Protein AF-A0A7S2H4R1-F1 (afdb_monomer)

Nearest PDB structures (foldseek):
  7v0s-assembly1_J  TM=9.253E-01  e=7.238E-08  Homo sapiens
  7p3i-assembly2_D  TM=8.973E-01  e=6.893E-08  synthetic construct
  1mj0-assembly1_A  TM=8.583E-01  e=1.583E-07  unclassified
  6z4s-assembly1_AAA  TM=7.976E-01  e=2.846E-07  Rattus norvegicus
  7ykr-assembly1_A  TM=8.226E-01  e=1.487E-04  Drosophila melanogaster

InterPro domains:
  IPR000286 Histone deacetylase HDAC [PR01270] (439-462)
  IPR000286 Histone deacetylase HDAC [PR01270] (475-490)
  IPR002110 Ankyrin repeat [PF12796] (151-243)
  IPR002110 Ankyrin repeat [PS50088] (183-215)
  IPR002110 Ankyrin repeat [PS50088] (216-248)
  IPR002110 Ankyrin repeat [SM00248] (145-179)
  IPR002110 Ankyrin repeat [SM00248] (183-212)
  IPR002110 Ankyrin repeat [SM00248] (216-245)
  IPR023696 Ureohydrolase domain superfamily [SSF52768] (284-493)
  IPR023801 Histone deacetylase domain [PF00850] (303-493)
  IPR036770 Ankyrin repeat-containing domain superfamily [G3DSA:1.25.40.20] (110-275)
  IPR036770 Ankyrin repeat-containing domain superfamily [SSF48403] (113-259)
  IPR037138 Histone deacetylase domain superfamily [G3DSA:3.40.800.20] (280-494)

Radius of gyration: 34.44 Å; Cα contacts (8 Å, |Δi|>4): 743; chains: 1; bounding box: 102×82×97 Å

Secondary structure (DSSP, 8-state):
---------------------------------------------------------------PPPPPPPPP-------TT-TT-------TTS-------PPPGGG---SS--HHHHHHHTT-HHHHHHHHHH-GGGTT---TT---HHHHHHT---TTHHHHHHHHHHTSTT--S--B-TTS-BHHHHHHHHT-HHHHHHHHHTT--TT---TTS--HHHHHHHTT-HHHHHHHHHHT--TT---TTS--TTTTTT-S-TTSS-HHHHHHHHHHHHHH-GGGSEEEE--GGGGGS---TT-SS-THHHHHHHHHHHH-HHHHHHEEEE---PPPPHHHHHTTS-HHHHHHHHHHHHHHTT-SS-EETTHHHHHHHH---GGGSPPGGG---EE-TTHHHHHHHHHHHHHHHHHHHH-SS---S-EEE--SS--TT--SSTTSTT----SS-SS-HHHHHHHHHHHHTTTT-S-------SSS--HHHHHHH-

Structure (mmCIF, N/CA/C/O backbone):
data_AF-A0A7S2H4R1-F1
#
_entry.id   AF-A0A7S2H4R1-F1
#
loop_
_atom_site.group_PDB
_atom_site.id
_atom_site.type_symbol
_atom_site.label_atom_id
_atom_site.label_alt_id
_atom_site.label_comp_id
_atom_site.label_asym_id
_atom_site.label_entity_id
_atom_site.label_seq_id
_atom_site.pdbx_PDB_ins_code
_atom_site.Cartn_x
_atom_site.Cartn_y
_atom_site.Cartn_z
_atom_site.occupancy
_atom_site.B_iso_or_equiv
_atom_site.auth_seq_id
_atom_site.auth_comp_id
_atom_site.auth_asym_id
_atom_site.auth_atom_id
_atom_site.pdbx_PDB_model_num
ATOM 1 N N . VAL A 1 1 ? 54.675 -22.070 10.858 1.00 37.62 1 VAL A N 1
ATOM 2 C CA . VAL A 1 1 ? 54.826 -22.568 12.242 1.00 37.62 1 VAL A CA 1
ATOM 3 C C . VAL A 1 1 ? 53.456 -22.364 12.869 1.00 37.62 1 VAL A C 1
ATOM 5 O O . VAL A 1 1 ? 53.167 -21.245 13.252 1.00 37.62 1 VAL A O 1
ATOM 8 N N . GLY A 1 2 ? 52.472 -23.218 12.576 1.00 34.09 2 GLY A N 1
ATOM 9 C CA . GLY A 1 2 ? 52.343 -24.599 13.074 1.00 34.09 2 GLY A CA 1
ATOM 10 C C . GLY A 1 2 ? 51.680 -24.507 14.459 1.00 34.09 2 GLY A C 1
ATOM 11 O O . GLY A 1 2 ? 52.191 -23.753 15.276 1.00 34.09 2 GLY A O 1
ATOM 12 N N . GLU A 1 3 ? 50.558 -25.143 14.786 1.00 33.47 3 GLU A N 1
ATOM 13 C CA . GLU A 1 3 ? 49.930 -26.363 14.266 1.00 33.47 3 GLU A CA 1
ATOM 14 C C . GLU A 1 3 ? 48.431 -26.389 14.672 1.00 33.47 3 GLU A C 1
ATOM 16 O O . GLU A 1 3 ? 48.093 -25.968 15.777 1.00 33.47 3 GLU A O 1
ATOM 21 N N . ASP A 1 4 ? 47.565 -26.887 13.781 1.00 36.16 4 ASP A N 1
ATOM 22 C CA . ASP A 1 4 ? 46.309 -27.612 14.093 1.00 36.16 4 ASP A CA 1
ATOM 23 C C . ASP A 1 4 ? 46.655 -29.120 14.316 1.00 36.16 4 ASP A C 1
ATOM 25 O O . ASP A 1 4 ? 47.813 -29.487 14.104 1.00 36.16 4 ASP A O 1
ATOM 29 N N . PRO A 1 5 ? 45.707 -30.082 14.411 1.00 68.50 5 PRO A N 1
ATOM 30 C CA . PRO A 1 5 ? 44.612 -30.364 15.353 1.00 68.50 5 PRO A CA 1
ATOM 31 C C . PRO A 1 5 ? 44.773 -31.811 15.933 1.00 68.50 5 PRO A C 1
ATOM 33 O O . PRO A 1 5 ? 45.901 -32.291 16.053 1.00 68.50 5 PRO A O 1
ATOM 36 N N . PRO A 1 6 ? 43.701 -32.526 16.351 1.00 53.91 6 PRO A N 1
ATOM 37 C CA . PRO A 1 6 ? 43.041 -33.505 15.447 1.00 53.91 6 PRO A CA 1
ATOM 38 C C . PRO A 1 6 ? 41.497 -33.465 15.596 1.00 53.91 6 PRO A C 1
ATOM 40 O O . PRO A 1 6 ? 40.997 -33.116 16.660 1.00 53.91 6 PRO A O 1
ATOM 43 N N . ASP A 1 7 ? 40.627 -33.625 14.597 1.00 38.62 7 ASP A N 1
ATOM 44 C CA . ASP A 1 7 ? 40.407 -34.591 13.499 1.00 38.62 7 ASP A CA 1
ATOM 45 C C . ASP A 1 7 ? 39.873 -35.991 13.891 1.00 38.62 7 ASP A C 1
ATOM 47 O O . ASP A 1 7 ? 40.230 -36.567 14.919 1.00 38.62 7 ASP A O 1
ATOM 51 N N . SER A 1 8 ? 39.048 -36.517 12.975 1.00 36.34 8 SER A N 1
ATOM 52 C CA . SER A 1 8 ? 38.268 -37.762 12.874 1.00 36.34 8 SER A CA 1
ATOM 53 C C . SER A 1 8 ? 36.773 -37.638 13.231 1.00 36.34 8 SER A C 1
ATOM 55 O O . SER A 1 8 ? 36.414 -37.273 14.343 1.00 36.34 8 SER A O 1
ATOM 57 N N . GLY A 1 9 ? 35.811 -37.935 12.351 1.00 30.25 9 GLY A N 1
ATOM 58 C CA . GLY A 1 9 ? 35.862 -38.512 11.002 1.00 30.25 9 GLY A CA 1
ATOM 59 C C . GLY A 1 9 ? 34.737 -39.543 10.803 1.00 30.25 9 GLY A C 1
ATOM 60 O O . GLY A 1 9 ? 34.368 -40.223 11.756 1.00 30.25 9 GLY A O 1
ATOM 61 N N . ALA A 1 10 ? 34.293 -39.679 9.546 1.00 32.31 10 ALA A N 1
ATOM 62 C CA . ALA A 1 10 ? 33.322 -40.621 8.951 1.00 32.31 10 ALA A CA 1
ATOM 63 C C . ALA A 1 10 ? 31.834 -40.200 9.018 1.00 32.31 10 ALA A C 1
ATOM 65 O O . ALA A 1 10 ? 31.235 -40.132 10.085 1.00 32.31 10 ALA A O 1
ATOM 66 N N . ASP A 1 11 ? 31.221 -39.742 7.919 1.00 29.72 11 ASP A N 1
ATOM 67 C CA . ASP A 1 11 ? 30.840 -40.441 6.666 1.00 29.72 11 ASP A CA 1
ATOM 68 C C . ASP A 1 11 ? 29.778 -41.537 6.851 1.00 29.72 11 ASP A C 1
ATOM 70 O O . ASP A 1 11 ? 30.054 -42.602 7.400 1.00 29.72 11 ASP A O 1
ATOM 74 N N . SER A 1 12 ? 28.581 -41.343 6.278 1.00 32.38 12 SER A N 1
ATOM 75 C CA . SER A 1 12 ? 28.203 -41.975 4.993 1.00 32.38 12 SER A CA 1
ATOM 76 C C . SER A 1 12 ? 26.682 -41.995 4.709 1.00 32.38 12 SER A C 1
ATOM 78 O O . SER A 1 12 ? 25.876 -42.357 5.556 1.00 32.38 12 SER A O 1
ATOM 80 N N . ASN A 1 13 ? 26.360 -41.667 3.446 1.00 30.59 13 ASN A N 1
ATOM 81 C CA . ASN A 1 13 ? 25.347 -42.253 2.544 1.00 30.59 13 ASN A CA 1
ATOM 82 C C . ASN A 1 13 ? 23.838 -42.197 2.873 1.00 30.59 13 ASN A C 1
ATOM 84 O O . ASN A 1 13 ? 23.357 -42.755 3.847 1.00 30.59 13 ASN A O 1
ATOM 88 N N . MET A 1 14 ? 23.047 -41.493 2.044 1.00 30.05 14 MET A N 1
ATOM 89 C CA . MET A 1 14 ? 22.416 -41.971 0.784 1.00 30.05 14 MET A CA 1
ATOM 90 C C . MET A 1 14 ? 21.329 -43.029 1.008 1.00 30.05 14 MET A C 1
ATOM 92 O O . MET A 1 14 ? 21.664 -44.193 1.209 1.00 30.05 14 MET A O 1
ATOM 96 N N . SER A 1 15 ? 20.049 -42.649 0.865 1.00 30.59 15 SER A N 1
ATOM 97 C CA . SER A 1 15 ? 19.009 -43.450 0.175 1.00 30.59 15 SER A CA 1
ATOM 98 C C . SER A 1 15 ? 17.646 -42.726 0.104 1.00 30.59 15 SER A C 1
ATOM 100 O O . SER A 1 15 ? 16.921 -42.602 1.082 1.00 30.59 15 SER A O 1
ATOM 102 N N . SER A 1 16 ? 17.279 -42.275 -1.094 1.00 32.12 16 SER A N 1
ATOM 103 C CA . SER A 1 16 ? 15.956 -42.517 -1.716 1.00 32.12 16 SER A CA 1
ATOM 104 C C . SER A 1 16 ? 16.212 -43.570 -2.820 1.00 32.12 16 SER A C 1
ATOM 106 O O . SER A 1 16 ? 17.382 -43.679 -3.206 1.00 32.12 16 SER A O 1
ATOM 108 N N . PRO A 1 17 ? 15.245 -44.366 -3.336 1.00 43.12 17 PRO A N 1
ATOM 109 C CA . PRO A 1 17 ? 13.843 -44.015 -3.619 1.00 43.12 17 PRO A CA 1
ATOM 110 C C . PRO A 1 17 ? 12.823 -45.141 -3.307 1.00 43.12 17 PRO A C 1
ATOM 112 O O . PRO A 1 17 ? 13.211 -46.241 -2.937 1.00 43.12 17 PRO A O 1
ATOM 115 N N . HIS A 1 18 ? 11.524 -44.894 -3.514 1.00 31.56 18 HIS A N 1
ATOM 116 C CA . HIS A 1 18 ? 10.577 -45.940 -3.929 1.00 31.56 18 HIS A CA 1
ATOM 117 C C . HIS A 1 18 ? 9.396 -45.328 -4.697 1.00 31.56 18 HIS A C 1
ATOM 119 O O . HIS A 1 18 ? 8.589 -44.585 -4.143 1.00 31.56 18 HIS A O 1
ATOM 125 N N . GLU A 1 19 ? 9.347 -45.654 -5.987 1.00 32.88 19 GLU A N 1
ATOM 126 C CA . GLU A 1 19 ? 8.159 -45.674 -6.840 1.00 32.88 19 GLU A CA 1
ATOM 127 C C . GLU A 1 19 ? 7.410 -46.999 -6.618 1.00 32.88 19 GLU A C 1
ATOM 129 O O . GLU A 1 19 ? 8.050 -48.038 -6.441 1.00 32.88 19 GLU A O 1
ATOM 134 N N . GLU A 1 20 ? 6.080 -46.978 -6.719 1.00 31.86 20 GLU A N 1
ATOM 135 C CA . GLU A 1 20 ? 5.292 -48.114 -7.209 1.00 31.86 20 GLU A CA 1
ATOM 136 C C . GLU A 1 20 ? 4.196 -47.590 -8.153 1.00 31.86 20 GLU A C 1
ATOM 138 O O . GLU A 1 20 ? 3.292 -46.855 -7.755 1.00 31.86 20 GLU A O 1
ATOM 143 N N . GLU A 1 21 ? 4.308 -47.979 -9.424 1.00 31.27 21 GLU A N 1
ATOM 144 C CA . GLU A 1 21 ? 3.243 -47.964 -10.426 1.00 31.27 21 GLU A CA 1
ATOM 145 C C . GLU A 1 21 ? 2.378 -49.231 -10.302 1.00 31.27 21 GLU A C 1
ATOM 147 O O . GLU A 1 21 ? 2.891 -50.316 -10.035 1.00 31.27 21 GLU A O 1
ATOM 152 N N . SER A 1 22 ? 1.092 -49.147 -10.663 1.00 28.34 22 SER A N 1
ATOM 153 C CA . SER A 1 22 ? 0.488 -50.178 -11.525 1.00 28.34 22 SER A CA 1
ATOM 154 C C . SER A 1 22 ? -0.736 -49.670 -12.307 1.00 28.34 22 SER A C 1
ATOM 156 O O . SER A 1 22 ? -1.812 -49.383 -11.793 1.00 28.34 22 SER A O 1
ATOM 158 N N . VAL A 1 23 ? -0.475 -49.576 -13.607 1.00 32.03 23 VAL A N 1
ATOM 159 C CA . VAL A 1 23 ? -1.286 -49.591 -14.833 1.00 32.03 23 VAL A CA 1
ATOM 160 C C . VAL A 1 23 ? -2.486 -50.562 -14.833 1.00 32.03 23 VAL A C 1
ATOM 162 O O . VAL A 1 23 ? -2.354 -51.676 -14.339 1.00 32.03 23 VAL A O 1
ATOM 165 N N . LEU A 1 24 ? -3.590 -50.203 -15.524 1.00 28.98 24 LEU A N 1
ATOM 166 C CA . LEU A 1 24 ? -4.263 -51.046 -16.544 1.00 28.98 24 LEU A CA 1
ATOM 167 C C . LEU A 1 24 ? -5.286 -50.268 -17.420 1.00 28.98 24 LEU A C 1
ATOM 169 O O . LEU A 1 24 ? -6.111 -49.494 -16.947 1.00 28.98 24 LEU A O 1
ATOM 173 N N . SER A 1 25 ? -5.169 -50.519 -18.727 1.00 29.36 25 SER A N 1
ATOM 174 C CA . SER A 1 25 ? -5.843 -50.035 -19.955 1.00 29.36 25 SER A CA 1
ATOM 175 C C . SER A 1 25 ? -7.327 -50.438 -20.132 1.00 29.36 25 SER A C 1
ATOM 177 O O . SER A 1 25 ? -7.645 -51.578 -19.816 1.00 29.36 25 SER A O 1
ATOM 179 N N . GLY A 1 26 ? -8.248 -49.578 -20.626 1.00 23.92 26 GLY A N 1
ATOM 180 C CA . GLY A 1 26 ? -8.757 -49.460 -22.033 1.00 23.92 26 GLY A CA 1
ATOM 181 C C . GLY A 1 26 ? -10.003 -50.352 -22.328 1.00 23.92 26 GLY A C 1
ATOM 182 O O . GLY A 1 26 ? -10.230 -51.252 -21.526 1.00 23.92 26 GLY A O 1
ATOM 183 N N . PRO A 1 27 ? -10.783 -50.260 -23.448 1.00 41.25 27 PRO A N 1
ATOM 184 C CA . PRO A 1 27 ? -11.014 -49.202 -24.462 1.00 41.25 27 PRO A CA 1
ATOM 185 C C . PRO A 1 27 ? -12.518 -48.987 -24.905 1.00 41.25 27 PRO A C 1
ATOM 187 O O . PRO A 1 27 ? -13.404 -49.716 -24.485 1.00 41.25 27 PRO A O 1
ATOM 190 N N . ALA A 1 28 ? -12.745 -48.015 -25.818 1.00 27.73 28 ALA A N 1
ATOM 191 C CA . ALA A 1 28 ? -13.718 -47.915 -26.950 1.00 27.73 28 ALA A CA 1
ATOM 192 C C . ALA A 1 28 ? -15.260 -48.118 -26.814 1.00 27.73 28 ALA A C 1
ATOM 194 O O . ALA A 1 28 ? -15.697 -49.133 -26.297 1.00 27.73 28 ALA A O 1
ATOM 195 N N . THR A 1 29 ? -16.041 -47.199 -27.437 1.00 29.14 29 THR A N 1
ATOM 196 C CA . THR A 1 29 ? -17.143 -47.360 -28.456 1.00 29.14 29 THR A CA 1
ATOM 197 C C . THR A 1 29 ? -17.992 -46.069 -28.506 1.00 29.14 29 THR A C 1
ATOM 199 O O . THR A 1 29 ? -18.461 -45.616 -27.469 1.00 29.14 29 THR A O 1
ATOM 202 N N . SER A 1 30 ? -17.972 -45.285 -29.595 1.00 28.33 30 SER A N 1
ATOM 203 C CA . SER A 1 30 ? -19.001 -45.198 -30.661 1.00 28.33 30 SER A CA 1
ATOM 204 C C . SER A 1 30 ? -20.451 -45.026 -30.183 1.00 28.33 30 SER A C 1
ATOM 206 O O . SER A 1 30 ? -20.984 -45.947 -29.583 1.00 28.33 30 SER A O 1
ATOM 208 N N . ASP A 1 31 ? -21.093 -43.908 -30.545 1.00 27.81 31 ASP A N 1
ATOM 209 C CA . ASP A 1 31 ? -22.410 -43.949 -31.198 1.00 27.81 31 ASP A CA 1
ATOM 210 C C . ASP A 1 31 ? -22.764 -42.612 -31.874 1.00 27.81 31 ASP A C 1
ATOM 212 O O . ASP A 1 31 ? -22.761 -41.536 -31.273 1.00 27.81 31 ASP A O 1
ATOM 216 N N . GLU A 1 32 ? -23.040 -42.722 -33.174 1.00 28.84 32 GLU A N 1
ATOM 217 C CA . GLU A 1 32 ? -23.814 -41.779 -33.971 1.00 28.84 32 GLU A CA 1
ATOM 218 C C . GLU A 1 32 ? -25.307 -41.891 -33.615 1.00 28.84 32 GLU A C 1
ATOM 220 O O . GLU A 1 32 ? -25.788 -42.975 -33.293 1.00 28.84 32 GLU A O 1
ATOM 225 N N . GLY A 1 33 ? -26.081 -40.816 -33.815 1.00 26.75 33 GLY A N 1
ATOM 226 C CA . GLY A 1 33 ? -27.514 -40.969 -34.092 1.00 26.75 33 GLY A CA 1
ATOM 227 C C . GLY A 1 33 ? -28.426 -39.784 -33.763 1.00 26.75 33 GLY A C 1
ATOM 228 O O . GLY A 1 33 ? -28.674 -39.492 -32.601 1.00 26.75 33 GLY A O 1
ATOM 229 N N . GLY A 1 34 ? -29.037 -39.206 -34.809 1.00 26.30 34 GLY A N 1
ATOM 230 C CA . GLY A 1 34 ? -30.375 -38.579 -34.759 1.00 26.30 34 GLY A CA 1
ATOM 231 C C . GLY A 1 34 ? -30.398 -37.061 -34.543 1.00 26.30 34 GLY A C 1
ATOM 232 O O . GLY A 1 34 ? -30.401 -36.596 -33.415 1.00 26.30 34 GLY A O 1
ATOM 233 N N . LEU A 1 35 ? -30.305 -36.214 -35.574 1.00 26.52 35 LEU A N 1
ATOM 234 C CA . LEU A 1 35 ? -31.381 -35.791 -36.495 1.00 26.52 35 LEU A CA 1
ATOM 235 C C . LEU A 1 35 ? -32.636 -35.203 -35.811 1.00 26.52 35 LEU A C 1
ATOM 237 O O . LEU A 1 35 ? -33.367 -35.937 -35.160 1.00 26.52 35 LEU A O 1
ATOM 241 N N . LEU A 1 36 ? -32.897 -33.907 -36.058 1.00 29.83 36 LEU A N 1
ATOM 242 C CA . LEU A 1 36 ? -34.190 -33.225 -36.329 1.00 29.83 36 LEU A CA 1
ATOM 243 C C . LEU A 1 36 ? -33.921 -31.700 -36.257 1.00 29.83 36 LEU A C 1
ATOM 245 O O . LEU A 1 36 ? -33.612 -31.167 -35.202 1.00 29.83 36 LEU A O 1
ATOM 249 N N . GLY A 1 37 ? -33.778 -30.985 -37.380 1.00 25.39 37 GLY A N 1
ATOM 250 C CA . GLY A 1 37 ? -34.893 -30.339 -38.092 1.00 25.39 37 GLY A CA 1
ATOM 251 C C . GLY A 1 37 ? -35.408 -29.131 -37.289 1.00 25.39 37 GLY A C 1
ATOM 252 O O . GLY A 1 37 ? -36.006 -29.317 -36.245 1.00 25.39 37 GLY A O 1
ATOM 253 N N . LEU A 1 38 ? -35.241 -27.873 -37.710 1.00 28.81 38 LEU A N 1
ATOM 254 C CA . LEU A 1 38 ? -36.092 -27.264 -38.735 1.00 28.81 38 LEU A CA 1
ATOM 255 C C . LEU A 1 38 ? -35.578 -25.862 -39.142 1.00 28.81 38 LEU A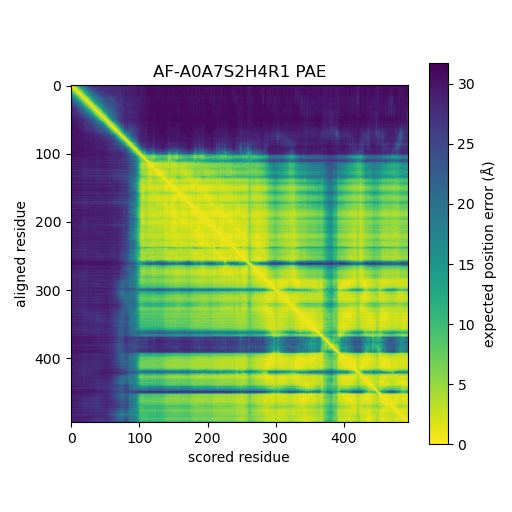 C 1
ATOM 257 O O . LEU A 1 38 ? -35.427 -24.960 -38.327 1.00 28.81 38 LEU A O 1
ATOM 261 N N . LYS A 1 39 ? -35.340 -25.742 -40.452 1.00 27.89 39 LYS A N 1
ATOM 262 C CA . LYS A 1 39 ? -35.627 -24.643 -41.395 1.00 27.89 39 LYS A CA 1
ATOM 263 C C . LYS A 1 39 ? -35.723 -23.183 -40.901 1.00 27.89 39 LYS A C 1
ATOM 265 O O . LYS A 1 39 ? -36.692 -22.776 -40.271 1.00 27.89 39 LYS A O 1
ATOM 270 N N . ARG A 1 40 ? -34.810 -22.363 -41.444 1.00 33.38 40 ARG A N 1
ATOM 271 C CA . ARG A 1 40 ? -35.032 -20.941 -41.785 1.00 33.38 40 ARG A CA 1
ATOM 272 C C . ARG A 1 40 ? -36.166 -20.794 -42.814 1.00 33.38 40 ARG A C 1
ATOM 274 O O . ARG A 1 40 ? -36.355 -21.701 -43.630 1.00 33.38 40 ARG A O 1
ATOM 281 N N . PRO A 1 41 ? -36.776 -19.602 -42.895 1.00 29.39 41 PRO A N 1
ATOM 282 C CA . PRO A 1 41 ? -36.908 -18.991 -44.214 1.00 29.39 41 PRO A CA 1
ATOM 283 C C . PRO A 1 41 ? -36.562 -17.492 -44.233 1.00 29.39 41 PRO A C 1
ATOM 285 O O . PRO A 1 41 ? -36.741 -16.757 -43.269 1.00 29.39 41 PRO A O 1
ATOM 288 N N . ALA A 1 42 ? -36.080 -17.071 -45.394 1.00 27.70 42 ALA A N 1
ATOM 289 C CA . ALA A 1 42 ? -36.171 -15.735 -45.984 1.00 27.70 42 ALA A CA 1
ATOM 290 C C . ALA A 1 42 ? -36.733 -15.958 -47.413 1.00 27.70 42 ALA A C 1
ATOM 292 O O . ALA A 1 42 ? -36.842 -17.132 -47.795 1.00 27.70 42 ALA A O 1
ATOM 293 N N . PRO A 1 43 ? -36.927 -14.954 -48.290 1.00 54.00 43 PRO A N 1
ATOM 294 C CA . PRO A 1 43 ? -37.191 -13.507 -48.153 1.00 54.00 43 PRO A CA 1
ATOM 295 C C . PRO A 1 43 ? -38.428 -13.071 -49.002 1.00 54.00 43 PRO A C 1
ATOM 297 O O . PRO A 1 43 ? -39.017 -13.917 -49.652 1.00 54.00 43 PRO A O 1
ATOM 300 N N . GLU A 1 44 ? -38.792 -11.778 -49.038 1.00 27.36 44 GLU A N 1
ATOM 301 C CA . GLU A 1 44 ? -39.567 -11.059 -50.101 1.00 27.36 44 GLU A CA 1
ATOM 302 C C . GLU A 1 44 ? -39.680 -9.573 -49.633 1.00 27.36 44 GLU A C 1
ATOM 304 O O . GLU A 1 44 ? -39.924 -9.352 -48.452 1.00 27.36 44 GLU A O 1
ATOM 309 N N . GLY A 1 45 ? -39.351 -8.474 -50.344 1.00 27.03 45 GLY A N 1
ATOM 310 C CA . GLY A 1 45 ? -39.619 -8.049 -51.735 1.00 27.03 45 GLY A CA 1
ATOM 311 C C . GLY A 1 45 ? -41.106 -7.670 -51.861 1.00 27.03 45 GLY A C 1
ATOM 312 O O . GLY A 1 45 ? -41.915 -8.560 -51.695 1.00 27.03 45 GLY A O 1
ATOM 313 N N . GLU A 1 46 ? -41.626 -6.459 -52.110 1.00 28.05 46 GLU A N 1
ATOM 314 C CA . GLU A 1 46 ? -41.214 -5.283 -52.891 1.00 28.05 46 GLU A CA 1
ATOM 315 C C . GLU A 1 46 ? -42.304 -4.160 -52.763 1.00 28.05 46 GLU A C 1
ATOM 317 O O . GLU A 1 46 ? -43.456 -4.464 -52.470 1.00 28.05 46 GLU A O 1
ATOM 322 N N . LYS A 1 47 ? -41.950 -2.913 -53.151 1.00 27.67 47 LYS A N 1
ATOM 323 C CA . LYS A 1 47 ? -42.760 -1.850 -53.836 1.00 27.67 47 LYS A CA 1
ATOM 324 C C . LYS A 1 47 ? -43.594 -0.765 -53.091 1.00 27.67 47 LYS A C 1
ATOM 326 O O . LYS A 1 47 ? -44.645 -1.009 -52.522 1.00 27.67 47 LYS A O 1
ATOM 331 N N . HIS A 1 48 ? -43.089 0.471 -53.276 1.00 27.80 48 HIS A N 1
ATOM 332 C CA . HIS A 1 48 ? -43.676 1.770 -53.713 1.00 27.80 48 HIS A CA 1
ATOM 333 C C . HIS A 1 48 ? -45.091 2.259 -53.316 1.00 27.80 48 HIS A C 1
ATOM 335 O O . HIS A 1 48 ? -46.080 1.581 -53.565 1.00 27.80 48 HIS A O 1
ATOM 341 N N . GLY A 1 49 ? -45.177 3.554 -52.937 1.00 26.61 49 GLY A N 1
ATOM 342 C CA . GLY A 1 49 ? -46.409 4.365 -53.018 1.00 26.61 49 GLY A CA 1
ATOM 343 C C . GLY A 1 49 ? -46.415 5.718 -52.269 1.00 26.61 49 GLY A C 1
ATOM 344 O O . GLY A 1 49 ? -46.866 5.772 -51.138 1.00 26.61 49 GLY A O 1
ATOM 345 N N . ASP A 1 50 ? -45.897 6.759 -52.928 1.00 26.83 50 ASP A N 1
ATOM 346 C CA . ASP A 1 50 ? -46.222 8.210 -52.974 1.00 26.83 50 ASP A CA 1
ATOM 347 C C . ASP A 1 50 ? -46.908 9.059 -51.854 1.00 26.83 50 ASP A C 1
ATOM 349 O O . ASP A 1 50 ? -47.950 8.713 -51.311 1.00 26.83 50 ASP A O 1
ATOM 353 N N . ASN A 1 51 ? -46.367 10.293 -51.737 1.00 26.69 51 ASN A N 1
ATOM 354 C CA . ASN A 1 51 ? -46.941 11.628 -51.423 1.00 26.69 51 ASN A CA 1
ATOM 355 C C . ASN A 1 51 ? -47.655 11.964 -50.091 1.00 26.69 51 ASN A C 1
ATOM 357 O O . ASN A 1 51 ? -48.779 11.541 -49.861 1.00 26.69 51 ASN A O 1
ATOM 361 N N . SER A 1 52 ? -47.099 12.940 -49.342 1.00 27.59 52 SER A N 1
ATOM 362 C CA . SER A 1 52 ? -47.618 14.334 -49.296 1.00 27.59 52 SER A CA 1
ATOM 363 C C . SER A 1 52 ? -46.872 15.243 -48.287 1.00 27.59 52 SER A C 1
ATOM 365 O O . SER A 1 52 ? -46.689 14.876 -47.130 1.00 27.59 52 SER A O 1
ATOM 367 N N . ASP A 1 53 ? -46.549 16.454 -48.753 1.00 27.28 53 ASP A N 1
ATOM 368 C CA . ASP A 1 53 ? -46.449 17.750 -48.050 1.00 27.28 53 ASP A CA 1
ATOM 369 C C . ASP A 1 53 ? -45.240 18.153 -47.159 1.00 27.28 53 ASP A C 1
ATOM 371 O O . ASP A 1 53 ? -44.973 17.656 -46.070 1.00 27.28 53 ASP A O 1
ATOM 375 N N . SER A 1 54 ? -44.542 19.182 -47.668 1.00 25.09 54 SER A N 1
ATOM 376 C CA . SER A 1 54 ? -43.574 20.108 -47.034 1.00 25.09 54 SER A CA 1
ATOM 377 C C . SER A 1 54 ? -44.283 21.177 -46.156 1.00 25.09 54 SER A C 1
ATOM 379 O O . SER A 1 54 ? -45.509 21.216 -46.215 1.00 25.09 54 SER A O 1
ATOM 381 N N . PRO A 1 55 ? -43.607 22.125 -45.439 1.00 36.38 55 PRO A N 1
ATOM 382 C CA . PRO A 1 55 ? -42.180 22.513 -45.475 1.00 36.38 55 PRO A CA 1
ATOM 383 C C . PRO A 1 55 ? -41.511 22.747 -44.089 1.00 36.38 55 PRO A C 1
ATOM 385 O O . PRO A 1 55 ? -42.172 22.945 -43.081 1.00 36.38 55 PRO A O 1
ATOM 388 N N . HIS A 1 56 ? -40.171 22.793 -44.043 1.00 26.81 56 HIS A N 1
ATOM 389 C CA . HIS A 1 56 ? -39.382 23.947 -43.552 1.00 26.81 56 HIS A CA 1
ATOM 390 C C . HIS A 1 56 ? -37.900 23.592 -43.284 1.00 26.81 56 HIS A C 1
ATOM 392 O O . HIS A 1 56 ? -37.542 22.930 -42.319 1.00 26.81 56 HIS A O 1
ATOM 398 N N . ILE A 1 57 ? -37.042 24.140 -44.154 1.00 28.38 57 ILE A N 1
ATOM 399 C CA . ILE A 1 57 ? -35.739 24.770 -43.867 1.00 28.38 57 ILE A CA 1
ATOM 400 C C . ILE A 1 57 ? -34.722 23.957 -43.040 1.00 28.38 57 ILE A C 1
ATOM 402 O O . ILE A 1 57 ? -34.669 24.094 -41.824 1.00 28.38 57 ILE A O 1
ATOM 406 N N . ARG A 1 58 ? -33.742 23.331 -43.716 1.00 27.02 58 ARG A N 1
ATOM 407 C CA . ARG A 1 58 ? -32.324 23.389 -43.291 1.00 27.02 58 ARG A CA 1
ATOM 408 C C . ARG A 1 58 ? -31.380 23.476 -44.494 1.00 27.02 58 ARG A C 1
ATOM 410 O O . ARG A 1 58 ? -31.254 22.549 -45.287 1.00 27.02 58 ARG A O 1
ATOM 417 N N . LYS A 1 59 ? -30.710 24.628 -44.603 1.00 26.66 59 LYS A N 1
ATOM 418 C CA . LYS A 1 59 ? -29.561 24.888 -45.481 1.00 26.66 59 LYS A CA 1
ATOM 419 C C . LYS A 1 59 ? -28.439 23.886 -45.185 1.00 26.66 59 LYS A C 1
ATOM 421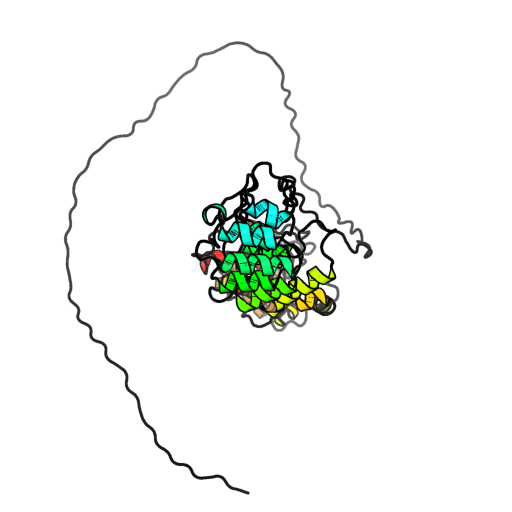 O O . LYS A 1 59 ? -28.002 23.775 -44.043 1.00 26.66 59 LYS A O 1
ATOM 426 N N . ARG A 1 60 ? -27.918 23.238 -46.230 1.00 25.47 60 ARG A N 1
ATOM 427 C CA . ARG A 1 60 ? -26.551 22.701 -46.250 1.00 25.47 60 ARG A CA 1
ATOM 428 C C . ARG A 1 60 ? -25.571 23.877 -46.252 1.00 25.47 60 ARG A C 1
ATOM 430 O O . ARG A 1 60 ? -25.625 24.709 -47.154 1.00 25.47 60 ARG A O 1
ATOM 437 N N . MET A 1 61 ? -24.655 23.904 -45.293 1.00 26.62 61 MET A N 1
ATOM 438 C CA . MET A 1 61 ? -23.353 24.545 -45.452 1.00 26.62 61 MET A CA 1
ATOM 439 C C . MET A 1 61 ? -22.295 23.486 -45.167 1.00 26.62 61 MET A C 1
ATOM 441 O O . MET A 1 61 ? -22.223 22.943 -44.069 1.00 26.62 61 MET A O 1
ATOM 445 N N . ALA A 1 62 ? -21.535 23.154 -46.207 1.00 26.70 62 ALA A N 1
ATOM 446 C CA . ALA A 1 62 ? -20.299 22.405 -46.095 1.00 26.70 62 ALA A CA 1
ATOM 447 C C . ALA A 1 62 ? -19.293 23.249 -45.302 1.00 26.70 62 ALA A C 1
ATOM 449 O O . ALA A 1 62 ? -19.089 24.418 -45.629 1.00 26.70 62 ALA A O 1
ATOM 450 N N . ILE A 1 63 ? -18.671 22.661 -44.283 1.00 25.67 63 ILE A N 1
ATOM 451 C CA . ILE A 1 63 ? -17.493 23.233 -43.632 1.00 25.67 63 ILE A CA 1
ATOM 452 C C . ILE A 1 63 ? -16.348 22.264 -43.899 1.00 25.67 63 ILE A C 1
ATOM 454 O O . ILE A 1 63 ? -16.360 21.120 -43.450 1.00 25.67 63 ILE A O 1
ATOM 458 N N . ALA A 1 64 ? -15.404 22.730 -44.713 1.00 25.06 64 ALA A N 1
ATOM 459 C CA . ALA A 1 64 ? -14.134 22.081 -44.968 1.00 25.06 64 ALA A CA 1
ATOM 460 C C . ALA A 1 64 ? -13.329 22.002 -43.662 1.00 25.06 64 ALA A C 1
ATOM 462 O O . ALA A 1 64 ? -13.185 23.004 -42.963 1.00 25.06 64 ALA A O 1
ATOM 463 N N . ILE A 1 65 ? -12.808 20.819 -43.347 1.00 27.20 65 ILE A N 1
ATOM 464 C CA . ILE A 1 65 ? -11.862 20.612 -42.248 1.00 27.20 65 ILE A CA 1
ATOM 465 C C . ILE A 1 65 ? -10.467 20.946 -42.800 1.00 27.20 65 ILE A C 1
ATOM 467 O O . ILE A 1 65 ? -10.048 20.292 -43.758 1.00 27.20 65 ILE A O 1
ATOM 471 N N . PRO A 1 66 ? -9.748 21.953 -42.273 1.00 26.14 66 PRO A N 1
ATOM 472 C CA . PRO A 1 66 ? -8.389 22.233 -42.710 1.00 26.14 66 PRO A CA 1
ATOM 473 C C . PRO A 1 66 ? -7.397 21.274 -42.038 1.00 26.14 66 PRO A C 1
ATOM 475 O O . PRO A 1 66 ? -7.509 20.966 -40.852 1.00 26.14 66 PRO A O 1
ATOM 478 N N . SER A 1 67 ? -6.414 20.816 -42.810 1.00 27.67 67 SER A N 1
ATOM 479 C CA . SER A 1 67 ? -5.270 20.019 -42.356 1.00 27.67 67 SER A CA 1
ATOM 480 C C . SER A 1 67 ? -4.448 20.778 -41.300 1.00 27.67 67 SER A C 1
ATOM 482 O O . SER A 1 67 ? -4.250 21.985 -41.462 1.00 27.67 67 SER A O 1
ATOM 484 N N . PRO A 1 68 ? -3.912 20.124 -40.252 1.00 28.88 68 PRO A N 1
ATOM 485 C CA . PRO A 1 68 ? -3.129 20.819 -39.239 1.00 28.88 68 PRO A CA 1
ATOM 486 C C . PRO A 1 68 ? -1.735 21.178 -39.775 1.00 28.88 68 PRO A C 1
ATOM 488 O O . PRO A 1 68 ? -0.956 20.314 -40.175 1.00 28.88 68 PRO A O 1
ATOM 491 N N . SER A 1 69 ? -1.423 22.472 -39.780 1.00 28.00 69 SER A N 1
ATOM 492 C CA . SER A 1 69 ? -0.075 23.018 -39.969 1.00 28.00 69 SER A CA 1
ATOM 493 C C . SER A 1 69 ? 0.724 22.985 -38.651 1.00 28.00 69 SER A C 1
ATOM 495 O O . SER A 1 69 ? 0.125 23.133 -37.585 1.00 28.00 69 SER A O 1
ATOM 497 N N . PRO A 1 70 ? 2.062 22.827 -38.694 1.00 26.66 70 PRO A N 1
ATOM 498 C CA . PRO A 1 70 ? 2.892 22.614 -37.510 1.00 26.66 70 PRO A CA 1
ATOM 499 C C . PRO A 1 70 ? 3.001 23.895 -36.676 1.00 26.66 70 PRO A C 1
ATOM 501 O O . PRO A 1 70 ? 3.464 24.926 -37.163 1.00 26.66 70 PRO A O 1
ATOM 504 N N . THR A 1 71 ? 2.590 23.845 -35.410 1.00 28.72 71 THR A N 1
ATOM 505 C CA . THR A 1 71 ? 2.747 24.966 -34.477 1.00 28.72 71 THR A CA 1
ATOM 506 C C . THR A 1 71 ? 4.106 24.901 -33.791 1.00 28.72 71 THR A C 1
ATOM 508 O O . THR A 1 71 ? 4.423 23.941 -33.093 1.00 28.72 71 THR A O 1
ATOM 511 N N . SER A 1 72 ? 4.898 25.954 -33.980 1.00 28.88 72 SER A N 1
ATOM 512 C CA . SER A 1 72 ? 6.141 26.237 -33.266 1.00 28.88 72 SER A CA 1
ATOM 513 C C . SER A 1 72 ? 5.908 26.333 -31.755 1.00 28.88 72 SER A C 1
ATOM 515 O O . SER A 1 72 ? 5.092 27.138 -31.304 1.00 28.88 72 SER A O 1
ATOM 517 N N . SER A 1 73 ? 6.659 25.557 -30.977 1.00 29.05 73 SER A N 1
ATOM 518 C CA . SER A 1 73 ? 6.658 25.594 -29.515 1.00 29.05 73 SER A CA 1
ATOM 519 C C . SER A 1 73 ? 7.223 26.920 -28.992 1.00 29.05 73 SER A C 1
ATOM 521 O O . SER A 1 73 ? 8.429 27.169 -29.068 1.00 29.05 73 SER A O 1
ATOM 523 N N . THR A 1 74 ? 6.383 27.765 -28.404 1.00 26.20 74 THR A N 1
ATOM 524 C CA . THR A 1 74 ? 6.846 28.831 -27.511 1.00 26.20 74 THR A CA 1
ATOM 525 C C . THR A 1 74 ? 7.053 28.241 -26.121 1.00 26.20 74 THR A C 1
ATOM 527 O O . THR A 1 74 ? 6.097 28.010 -25.387 1.00 26.20 74 THR A O 1
ATOM 530 N N . SER A 1 75 ? 8.312 27.981 -25.765 1.00 31.67 75 SER A N 1
ATOM 531 C CA . SER A 1 75 ? 8.718 27.681 -24.391 1.00 31.67 75 SER A CA 1
ATOM 532 C C . SER A 1 75 ? 8.505 28.928 -23.529 1.00 31.67 75 SER A C 1
ATOM 534 O O . SER A 1 75 ? 9.294 29.872 -23.576 1.00 31.67 75 SER A O 1
ATOM 536 N N . SER A 1 76 ? 7.431 28.957 -22.742 1.00 30.06 76 SER A N 1
ATOM 537 C CA . SER A 1 76 ? 7.367 29.835 -21.578 1.00 30.06 76 SER A CA 1
ATOM 538 C C . SER A 1 76 ? 8.148 29.163 -20.452 1.00 30.06 76 SER A C 1
ATOM 540 O O . SER A 1 76 ? 7.737 28.121 -19.942 1.00 30.06 76 SER A O 1
ATOM 542 N N . ARG A 1 77 ? 9.293 29.748 -20.084 1.00 28.78 77 ARG A N 1
ATOM 543 C CA . ARG A 1 77 ? 10.027 29.404 -18.861 1.00 28.78 77 ARG A CA 1
ATOM 544 C C . ARG A 1 77 ? 9.056 29.439 -17.679 1.00 28.78 77 ARG A C 1
ATOM 546 O O . ARG A 1 77 ? 8.528 30.502 -17.365 1.00 28.78 77 ARG A O 1
ATOM 553 N N . LEU A 1 78 ? 8.841 28.293 -17.040 1.00 31.08 78 LEU A N 1
ATOM 554 C CA . LEU A 1 78 ? 8.260 28.249 -15.706 1.00 31.08 78 LEU A CA 1
ATOM 555 C C . LEU A 1 78 ? 9.307 28.825 -14.747 1.00 31.08 78 LEU A C 1
ATOM 557 O O . LEU A 1 78 ? 10.400 28.278 -14.605 1.00 31.08 78 LEU A O 1
ATOM 561 N N . ASP A 1 79 ? 8.992 29.983 -14.176 1.00 29.20 79 ASP A N 1
ATOM 562 C CA . ASP A 1 79 ? 9.730 30.572 -13.065 1.00 29.20 79 ASP A CA 1
ATOM 563 C C . ASP A 1 79 ? 9.636 29.634 -11.850 1.00 29.20 79 ASP A C 1
ATOM 565 O O . ASP A 1 79 ? 8.556 29.161 -11.495 1.00 29.20 79 ASP A O 1
ATOM 569 N N . GLY A 1 80 ? 10.779 29.341 -11.230 1.00 36.25 80 GLY A N 1
ATOM 570 C CA . GLY A 1 80 ? 10.933 28.403 -10.116 1.00 36.25 80 GLY A CA 1
ATOM 571 C C . GLY A 1 80 ? 10.428 28.934 -8.772 1.00 36.25 80 GLY A C 1
ATOM 572 O O . GLY A 1 80 ? 11.016 28.613 -7.744 1.00 36.25 80 GLY A O 1
ATOM 573 N N . SER A 1 81 ? 9.372 29.751 -8.765 1.00 31.11 81 SER A N 1
ATOM 574 C CA . SER A 1 81 ? 8.817 30.388 -7.563 1.00 31.11 81 SER A CA 1
ATOM 575 C C . SER A 1 81 ? 7.499 29.772 -7.063 1.00 31.11 81 SER A C 1
ATOM 577 O O . SER A 1 81 ? 6.967 30.213 -6.048 1.00 31.11 81 SER A O 1
ATOM 579 N N . LEU A 1 82 ? 6.984 28.712 -7.699 1.00 33.47 82 LEU A N 1
ATOM 580 C CA . LEU A 1 82 ? 5.749 28.033 -7.278 1.00 33.47 82 LEU A CA 1
ATOM 581 C C . LEU A 1 82 ? 6.020 26.813 -6.386 1.00 33.47 82 LEU A C 1
ATOM 583 O O . LEU A 1 82 ? 5.800 25.666 -6.774 1.00 33.47 82 LEU A O 1
ATOM 587 N N . THR A 1 83 ? 6.448 27.052 -5.148 1.00 36.81 83 THR A N 1
ATOM 588 C CA . THR A 1 83 ? 6.256 26.079 -4.067 1.00 36.81 83 THR A CA 1
ATOM 589 C C . THR A 1 83 ? 4.777 26.090 -3.659 1.00 36.81 83 THR A C 1
ATOM 591 O O . THR A 1 83 ? 4.281 27.068 -3.109 1.00 36.81 83 THR A O 1
ATOM 594 N N . GLY A 1 84 ? 4.042 25.008 -3.951 1.00 42.41 84 GLY A N 1
ATOM 595 C CA . GLY A 1 84 ? 2.692 24.790 -3.400 1.00 42.41 84 GLY A CA 1
ATOM 596 C C . GLY A 1 84 ? 1.513 24.730 -4.379 1.00 42.41 84 GLY A C 1
ATOM 597 O O . GLY A 1 84 ? 0.384 24.984 -3.968 1.00 42.41 84 GLY A O 1
ATOM 598 N N . SER A 1 85 ? 1.712 24.363 -5.647 1.00 29.42 85 SER A N 1
ATOM 599 C CA . SER A 1 85 ? 0.572 24.092 -6.542 1.00 29.42 85 SER A CA 1
ATOM 600 C C . SER A 1 85 ? 0.069 22.656 -6.360 1.00 29.42 85 SER A C 1
ATOM 602 O O . SER A 1 85 ? 0.609 21.719 -6.942 1.00 29.42 85 SER A O 1
ATOM 604 N N . SER A 1 86 ? -0.960 22.471 -5.530 1.00 32.75 86 SER A N 1
ATOM 605 C CA . SER A 1 86 ? -1.720 21.219 -5.470 1.00 32.75 86 SER A CA 1
ATOM 606 C C . SER A 1 86 ? -2.505 21.033 -6.770 1.00 32.75 86 SER A C 1
ATOM 608 O O . SER A 1 86 ? -3.346 21.870 -7.102 1.00 32.75 86 SER A O 1
ATOM 610 N N . ILE A 1 87 ? -2.280 19.930 -7.483 1.00 31.88 87 ILE A N 1
ATOM 611 C CA . ILE A 1 87 ? -3.180 19.492 -8.554 1.00 31.88 87 ILE A CA 1
ATOM 612 C C . ILE A 1 87 ? -4.478 19.043 -7.879 1.00 31.88 87 ILE A C 1
ATOM 614 O O . ILE A 1 87 ? -4.529 17.990 -7.246 1.00 31.88 87 ILE A O 1
ATOM 618 N N . SER A 1 88 ? -5.528 19.859 -7.966 1.00 32.62 88 SER A N 1
ATOM 619 C CA . SER A 1 88 ? -6.864 19.422 -7.581 1.00 32.62 88 SER A CA 1
ATOM 620 C C . SER A 1 88 ? -7.415 18.541 -8.700 1.00 32.62 88 SER A C 1
ATOM 622 O O . SER A 1 88 ? -7.845 19.047 -9.738 1.00 32.62 88 SER A O 1
ATOM 624 N N . LEU A 1 89 ? -7.419 17.225 -8.494 1.00 35.91 89 LEU A N 1
ATOM 625 C CA . LEU A 1 89 ? -8.279 16.315 -9.251 1.00 35.91 89 LEU A CA 1
ATOM 626 C C . LEU A 1 89 ? -9.732 16.576 -8.820 1.00 35.91 89 LEU A C 1
ATOM 628 O O . LEU A 1 89 ? -10.301 15.846 -8.014 1.00 35.91 89 LEU A O 1
ATOM 632 N N . LEU A 1 90 ? -10.307 17.681 -9.294 1.00 32.94 90 LEU A N 1
ATOM 633 C CA . LEU A 1 90 ? -11.725 17.986 -9.143 1.00 32.94 90 LEU A CA 1
ATOM 634 C C . LEU A 1 90 ? -12.490 17.192 -10.205 1.00 32.94 90 LEU A C 1
ATOM 636 O O . LEU A 1 90 ? -12.796 17.699 -11.281 1.00 32.94 90 LEU A O 1
ATOM 640 N N . ASP A 1 91 ? -12.791 15.928 -9.902 1.00 33.91 91 ASP A N 1
ATOM 641 C CA . ASP A 1 91 ? -14.056 15.369 -10.369 1.00 33.91 91 ASP A CA 1
ATOM 642 C C . ASP A 1 91 ? -15.120 15.857 -9.378 1.00 33.91 91 ASP A C 1
ATOM 644 O O . ASP A 1 91 ? -15.201 15.377 -8.245 1.00 33.91 91 ASP A O 1
ATOM 648 N N . ASP A 1 92 ? -15.946 16.813 -9.808 1.00 35.28 92 ASP A N 1
ATOM 649 C CA . ASP A 1 92 ? -17.108 17.328 -9.066 1.00 35.28 92 ASP A CA 1
ATOM 650 C C . ASP A 1 92 ? -18.174 16.239 -8.776 1.00 35.28 92 ASP A C 1
ATOM 652 O O . ASP A 1 92 ? -19.243 16.517 -8.227 1.00 35.28 92 ASP A O 1
ATOM 656 N N . ARG A 1 93 ? -17.900 14.968 -9.110 1.00 36.81 93 ARG A N 1
ATOM 657 C CA . ARG A 1 93 ? -18.687 13.789 -8.714 1.00 36.81 93 ARG A CA 1
ATOM 658 C C . ARG A 1 93 ? -18.126 13.030 -7.513 1.00 36.81 93 ARG A C 1
ATOM 660 O O . ARG A 1 93 ? -18.827 12.150 -7.005 1.00 36.81 93 ARG A O 1
ATOM 667 N N . ILE A 1 94 ? -16.959 13.398 -6.977 1.00 42.28 94 ILE A N 1
ATOM 668 C CA . ILE A 1 94 ? -16.602 13.058 -5.592 1.00 42.28 94 ILE A CA 1
ATOM 669 C C . ILE A 1 94 ? -17.387 14.026 -4.710 1.00 42.28 94 ILE A C 1
ATOM 671 O O . ILE A 1 94 ? -16.907 15.082 -4.306 1.00 42.28 94 ILE A O 1
ATOM 675 N N . LYS A 1 95 ? -18.666 13.696 -4.509 1.00 34.41 95 LYS A N 1
ATOM 676 C CA . LYS A 1 95 ? -19.606 14.464 -3.691 1.00 34.41 95 LYS A CA 1
ATOM 677 C C . LYS A 1 95 ? -18.917 14.898 -2.404 1.00 34.41 95 LYS A C 1
ATOM 679 O O . LYS A 1 95 ? -18.245 14.092 -1.765 1.00 34.41 95 LYS A O 1
ATOM 684 N N . SER A 1 96 ? -19.135 16.152 -2.016 1.00 34.47 96 SER A N 1
ATOM 685 C CA . SER A 1 96 ? -18.824 16.640 -0.681 1.00 34.47 96 SER A CA 1
ATOM 686 C C . SER A 1 96 ? -19.534 15.756 0.346 1.00 34.47 96 SER A C 1
ATOM 688 O O . SER A 1 96 ? -20.689 15.958 0.721 1.00 34.47 96 SER A O 1
ATOM 690 N N . PHE A 1 97 ? -18.836 14.720 0.798 1.00 35.47 97 PHE A N 1
ATOM 691 C CA . PHE A 1 97 ? -19.211 14.015 1.998 1.00 35.47 97 PHE A CA 1
ATOM 692 C C . PHE A 1 97 ? -18.977 15.018 3.113 1.00 35.47 97 PHE A C 1
ATOM 694 O O . PHE A 1 97 ? -17.844 15.321 3.482 1.00 35.47 97 PHE A O 1
ATOM 701 N N . ARG A 1 98 ? -20.072 15.607 3.598 1.00 29.86 98 ARG A N 1
ATOM 702 C CA . ARG A 1 98 ? -20.079 16.230 4.914 1.00 29.86 98 ARG A CA 1
ATOM 703 C C . ARG A 1 98 ? -19.554 15.169 5.869 1.00 29.86 98 ARG A C 1
ATOM 705 O O . ARG A 1 98 ? -20.275 14.233 6.197 1.00 29.86 98 ARG A O 1
ATOM 712 N N . ILE A 1 99 ? -18.298 15.307 6.277 1.00 39.06 99 ILE A N 1
ATOM 713 C CA . ILE A 1 99 ? -17.785 14.622 7.453 1.00 39.06 99 ILE A CA 1
ATOM 714 C C . ILE A 1 99 ? -18.559 15.256 8.606 1.00 39.06 99 ILE A C 1
ATOM 716 O O . ILE A 1 99 ? -18.251 16.359 9.055 1.00 39.06 99 ILE A O 1
ATOM 720 N N . VAL A 1 100 ? -19.664 14.615 8.978 1.00 35.97 100 VAL A N 1
ATOM 721 C CA . VAL A 1 100 ? -20.399 14.930 10.196 1.00 35.97 100 VAL A CA 1
ATOM 722 C C . VAL A 1 100 ? -19.437 14.591 11.326 1.00 35.97 100 VAL A C 1
ATOM 724 O O . VAL A 1 100 ? -19.001 13.449 11.420 1.00 35.97 100 VAL A O 1
ATOM 727 N N . VAL A 1 101 ? -19.040 15.578 12.135 1.00 43.81 101 VAL A N 1
ATOM 728 C CA . VAL A 1 101 ? -18.394 15.291 13.421 1.00 43.81 101 VAL A CA 1
ATOM 729 C C . VAL A 1 101 ? -19.458 14.556 14.234 1.00 43.81 101 VAL A C 1
ATOM 731 O O . VAL A 1 101 ? -20.488 15.173 14.526 1.00 43.81 101 VAL A O 1
ATOM 734 N N . PRO A 1 102 ? -19.306 13.251 14.512 1.00 49.19 102 PRO A N 1
ATOM 735 C CA . PRO A 1 102 ? -20.356 12.513 15.188 1.00 49.19 102 PRO A CA 1
ATOM 736 C C . PRO A 1 102 ? -20.565 13.118 16.573 1.00 49.19 102 PRO A C 1
ATOM 738 O O . PRO A 1 102 ? -19.600 13.447 17.267 1.00 49.19 102 PRO A O 1
ATOM 741 N N . THR A 1 103 ? -21.818 13.250 16.996 1.00 63.25 103 THR A N 1
ATOM 742 C CA . THR A 1 103 ? -22.127 13.413 18.417 1.00 63.25 103 THR A CA 1
ATOM 743 C C . THR A 1 103 ? -21.476 12.263 19.172 1.00 63.25 103 THR A C 1
ATOM 745 O O . THR A 1 103 ? -21.745 11.104 18.862 1.00 63.25 103 THR A O 1
ATOM 748 N N . THR A 1 104 ? -20.602 12.560 20.132 1.00 72.94 104 THR A N 1
ATOM 749 C CA . THR A 1 104 ? -19.986 11.501 20.935 1.00 72.94 104 THR A CA 1
ATOM 750 C C . THR A 1 104 ? -21.040 10.900 21.871 1.00 72.94 104 THR A C 1
ATOM 752 O O . THR A 1 104 ? -21.898 11.647 22.358 1.00 72.94 104 THR A O 1
ATOM 755 N N . PRO A 1 105 ? -20.986 9.589 22.172 1.00 78.31 105 PRO A N 1
ATOM 756 C CA . PRO A 1 105 ? -21.968 8.916 23.023 1.00 78.31 105 PRO A CA 1
ATOM 757 C C . PRO A 1 105 ? -22.247 9.679 24.322 1.00 78.31 105 PRO A C 1
ATOM 759 O O . PRO A 1 105 ? -23.400 9.940 24.672 1.00 78.31 105 PRO A O 1
ATOM 762 N N . TYR A 1 106 ? -21.175 10.156 24.960 1.00 71.69 106 TYR A N 1
ATOM 763 C CA . TYR A 1 106 ? -21.214 10.914 26.205 1.00 71.69 106 TYR A CA 1
ATOM 764 C C . TYR A 1 106 ? -21.899 12.298 26.092 1.00 71.69 106 TYR A C 1
ATOM 766 O O . TYR A 1 106 ? -22.561 12.731 27.032 1.00 71.69 106 TYR A O 1
ATOM 774 N N . THR A 1 107 ? -21.783 12.998 24.957 1.00 75.38 107 THR A N 1
ATOM 775 C CA . THR A 1 107 ? -22.341 14.361 24.791 1.00 75.38 107 THR A CA 1
ATOM 776 C C . THR A 1 107 ? -23.725 14.392 24.143 1.00 75.38 107 THR A C 1
ATOM 778 O O . THR A 1 107 ? -24.360 15.450 24.082 1.00 75.38 107 THR A O 1
ATOM 781 N N . SER A 1 108 ? -24.207 13.248 23.653 1.00 73.94 108 SER A N 1
ATOM 782 C CA . SER A 1 108 ? -25.495 13.157 22.970 1.00 73.94 108 SER A CA 1
ATOM 783 C C . SER A 1 108 ? -26.663 13.480 23.913 1.00 73.94 108 SER A C 1
ATOM 785 O O . SER A 1 108 ? -26.807 12.926 25.009 1.00 73.94 108 SER A O 1
ATOM 787 N N . LYS A 1 109 ? -27.527 14.406 23.485 1.00 73.50 109 LYS A N 1
ATOM 788 C CA . LYS A 1 109 ? -28.791 14.682 24.173 1.00 73.50 109 LYS A CA 1
ATOM 789 C C . LYS A 1 109 ? -29.805 13.654 23.708 1.00 73.50 109 LYS A C 1
ATOM 791 O O . LYS A 1 109 ? -30.107 13.622 22.523 1.00 73.50 109 LYS A O 1
ATOM 796 N N . THR A 1 110 ? -30.352 12.880 24.636 1.00 72.75 110 THR A N 1
ATOM 797 C CA . THR A 1 110 ? -31.429 11.939 24.333 1.00 72.75 110 THR A CA 1
ATOM 798 C C . THR A 1 110 ? -32.617 12.135 25.259 1.00 72.75 110 THR A C 1
ATOM 800 O O . THR A 1 110 ? -32.462 12.488 26.428 1.00 72.75 110 THR A O 1
ATOM 803 N N . SER A 1 111 ? -33.810 11.887 24.729 1.00 71.25 111 SER A N 1
ATOM 804 C CA . SER A 1 111 ? -35.049 11.845 25.512 1.00 71.25 111 SER A CA 1
ATOM 805 C C . SER A 1 111 ? -35.322 10.477 26.154 1.00 71.25 111 SER A C 1
ATOM 807 O O . SER A 1 111 ? -36.261 10.355 26.937 1.00 71.25 111 SER A O 1
ATOM 809 N N . LYS A 1 112 ? -34.517 9.454 25.829 1.00 72.50 112 LYS A N 1
ATOM 810 C CA . LYS A 1 112 ? -34.730 8.047 26.214 1.00 72.50 112 LYS A CA 1
ATOM 811 C C . LYS A 1 112 ? -33.531 7.414 26.933 1.00 72.50 112 LYS A C 1
ATOM 813 O O . LYS A 1 112 ? -33.353 6.202 26.860 1.00 72.50 112 LYS A O 1
ATOM 818 N N . ALA A 1 113 ? -32.697 8.211 27.600 1.00 77.75 113 ALA A N 1
ATOM 819 C CA . ALA A 1 113 ? -31.594 7.670 28.392 1.00 77.75 113 ALA A CA 1
ATOM 820 C C . ALA A 1 113 ? -32.158 6.861 29.562 1.00 77.75 113 ALA A C 1
ATOM 822 O O . ALA A 1 113 ? -33.041 7.333 30.275 1.00 77.75 113 ALA A O 1
ATOM 823 N N . THR A 1 114 ? -31.616 5.665 29.760 1.00 84.25 114 THR A N 1
ATOM 824 C CA . THR A 1 114 ? -31.793 4.906 31.002 1.00 84.25 114 THR A CA 1
ATOM 825 C C . THR A 1 114 ? -31.151 5.641 32.179 1.00 84.25 114 THR A C 1
ATOM 827 O O . THR A 1 114 ? -30.262 6.479 31.985 1.00 84.25 114 THR A O 1
ATOM 830 N N . ASP A 1 115 ? -31.546 5.291 33.404 1.00 82.50 115 ASP A N 1
ATOM 831 C CA . ASP A 1 115 ? -30.955 5.857 34.624 1.00 82.50 115 ASP A CA 1
ATOM 832 C C . ASP A 1 115 ? -29.440 5.614 34.671 1.00 82.50 115 ASP A C 1
ATOM 834 O O . ASP A 1 115 ? -28.671 6.513 35.019 1.00 82.50 115 ASP A O 1
ATOM 838 N N . LEU A 1 116 ? -28.995 4.436 34.216 1.00 85.00 116 LEU A N 1
ATOM 839 C CA . LEU A 1 116 ? -27.578 4.116 34.073 1.00 85.00 116 LEU A CA 1
ATOM 840 C C . LEU A 1 116 ? -26.877 5.042 33.068 1.00 85.00 116 LEU A C 1
ATOM 842 O O . LEU A 1 116 ? -25.839 5.622 33.377 1.00 85.00 116 LEU A O 1
ATOM 846 N N . GLN A 1 117 ? -27.423 5.216 31.863 1.00 84.75 117 GLN A N 1
ATOM 847 C CA . GLN A 1 117 ? -26.810 6.096 30.861 1.00 84.75 117 GLN A CA 1
ATOM 848 C C . GLN A 1 117 ? -26.788 7.555 31.320 1.00 84.75 117 GLN A C 1
ATOM 850 O O . GLN A 1 117 ? -25.815 8.255 31.041 1.00 84.75 117 GLN A O 1
ATOM 855 N N . LEU A 1 118 ? -27.822 8.011 32.035 1.00 84.06 118 LEU A N 1
ATOM 856 C CA . LEU A 1 118 ? -27.843 9.345 32.620 1.00 84.06 118 LEU A CA 1
ATOM 857 C C . LEU A 1 118 ? -26.735 9.495 33.667 1.00 84.06 118 LEU A C 1
ATOM 859 O O . LEU A 1 118 ? -25.966 10.445 33.567 1.00 84.06 118 LEU A O 1
ATOM 863 N N . ALA A 1 119 ? -26.588 8.533 34.586 1.00 84.81 119 ALA A N 1
ATOM 864 C CA . ALA A 1 119 ? -25.527 8.537 35.595 1.00 84.81 119 ALA A CA 1
ATOM 865 C C . ALA A 1 119 ? -24.120 8.571 34.971 1.00 84.81 119 ALA A C 1
ATOM 867 O O . ALA A 1 119 ? -23.263 9.347 35.399 1.00 84.81 119 ALA A O 1
ATOM 868 N N . LEU A 1 120 ? -23.895 7.795 33.903 1.00 83.94 120 LEU A N 1
ATOM 869 C CA . LEU A 1 120 ? -22.642 7.811 33.139 1.00 83.94 120 LEU A CA 1
ATOM 870 C C . LEU A 1 120 ? -22.393 9.176 32.474 1.00 83.94 120 LEU A C 1
ATOM 872 O O . LEU A 1 120 ? -21.266 9.668 32.471 1.00 83.94 120 LEU A O 1
ATOM 876 N N . ARG A 1 121 ? -23.441 9.815 31.936 1.00 80.12 121 ARG A N 1
ATOM 877 C CA . ARG A 1 121 ? -23.362 11.133 31.277 1.00 80.12 121 ARG A CA 1
ATOM 878 C C . ARG A 1 121 ? -23.206 12.293 32.256 1.00 80.12 121 ARG A C 1
ATOM 880 O O . ARG A 1 121 ? -22.630 13.320 31.908 1.00 80.12 121 ARG A O 1
ATOM 887 N N . THR A 1 122 ? -23.685 12.149 33.483 1.00 83.12 122 THR A N 1
ATOM 888 C CA . THR A 1 122 ? -23.477 13.134 34.551 1.00 83.12 122 THR A CA 1
ATOM 889 C C . THR A 1 122 ? -22.227 12.860 35.375 1.00 83.12 122 THR A C 1
ATOM 891 O O . THR A 1 122 ? -21.973 13.607 36.315 1.00 83.12 122 THR A O 1
ATOM 894 N N . PHE A 1 123 ? -21.447 11.828 35.026 1.00 82.44 123 PHE A N 1
ATOM 895 C CA . PHE A 1 123 ? -20.233 11.431 35.740 1.00 82.44 123 PHE A CA 1
ATOM 896 C C . PHE A 1 123 ? -20.467 11.051 37.215 1.00 82.44 123 PHE A C 1
ATOM 898 O O . PHE A 1 123 ? -19.566 11.175 38.045 1.00 82.44 123 PHE A O 1
ATOM 905 N N . ASP A 1 124 ? -21.671 10.586 37.558 1.00 86.38 124 ASP A N 1
ATOM 906 C CA . ASP A 1 124 ? -22.017 10.189 38.924 1.00 86.38 124 ASP A CA 1
ATOM 907 C C . ASP A 1 124 ? -21.672 8.709 39.138 1.00 86.38 124 ASP A C 1
ATOM 909 O O . ASP A 1 124 ? -22.446 7.810 38.803 1.00 86.38 124 ASP A O 1
ATOM 913 N N . MET A 1 125 ? -20.480 8.463 39.689 1.00 84.81 125 MET A N 1
ATOM 914 C CA . MET A 1 125 ? -19.965 7.115 39.952 1.00 84.81 125 MET A CA 1
ATOM 915 C C . MET A 1 125 ? -20.854 6.302 40.888 1.00 84.81 125 MET A C 1
ATOM 917 O O . MET A 1 125 ? -21.018 5.100 40.686 1.00 84.81 125 MET A O 1
ATOM 921 N N . GLU A 1 126 ? -21.417 6.929 41.920 1.00 87.38 126 GLU A N 1
ATOM 922 C CA . GLU A 1 126 ? -22.240 6.204 42.880 1.00 87.38 126 GLU A CA 1
ATOM 923 C C . GLU A 1 126 ? -23.597 5.846 42.280 1.00 87.38 126 GLU A C 1
ATOM 925 O O . GLU A 1 126 ? -24.090 4.736 42.483 1.00 87.38 126 GLU A O 1
ATOM 930 N N . ALA A 1 127 ? -24.208 6.768 41.530 1.00 88.50 127 ALA A N 1
ATOM 931 C CA . ALA A 1 127 ? -25.439 6.478 40.810 1.00 88.50 127 ALA A CA 1
ATOM 932 C C . ALA A 1 127 ? -25.214 5.410 39.735 1.00 88.50 127 ALA A C 1
ATOM 934 O O . ALA A 1 127 ? -26.044 4.513 39.612 1.00 88.50 127 ALA A O 1
ATOM 935 N N . ALA A 1 128 ? -24.084 5.452 39.022 1.00 87.31 128 ALA A N 1
ATOM 936 C CA . ALA A 1 128 ? -23.730 4.439 38.035 1.00 87.31 128 ALA A CA 1
ATOM 937 C C . ALA A 1 128 ? -23.548 3.061 38.688 1.00 87.31 128 ALA A C 1
ATOM 939 O O . ALA A 1 128 ? -24.136 2.092 38.216 1.00 87.31 128 ALA A O 1
ATOM 940 N N . ALA A 1 129 ? -22.816 2.972 39.804 1.00 86.88 129 ALA A N 1
ATOM 941 C CA . ALA A 1 129 ? -22.638 1.719 40.541 1.00 86.88 129 ALA A CA 1
ATOM 942 C C . ALA A 1 129 ? -23.966 1.146 41.042 1.00 86.88 129 ALA A C 1
ATOM 944 O O . ALA A 1 129 ? -24.276 -0.012 40.771 1.00 86.88 129 ALA A O 1
ATOM 945 N N . ARG A 1 130 ? -24.802 1.978 41.677 1.00 88.31 130 ARG A N 1
ATOM 946 C CA . ARG A 1 130 ? -26.138 1.556 42.117 1.00 88.31 130 ARG A CA 1
ATOM 947 C C . ARG A 1 130 ? -26.997 1.085 40.946 1.00 88.31 130 ARG A C 1
ATOM 949 O O . ARG A 1 130 ? -27.669 0.066 41.069 1.00 88.31 130 ARG A O 1
ATOM 956 N N . ALA A 1 131 ? -26.994 1.805 39.825 1.00 87.25 131 ALA A N 1
ATOM 957 C CA . ALA A 1 131 ? -27.789 1.448 38.654 1.00 87.25 131 ALA A CA 1
ATOM 958 C C . ALA A 1 131 ? -27.329 0.120 38.030 1.00 87.25 131 ALA A C 1
ATOM 960 O O . ALA A 1 131 ? -28.176 -0.701 37.697 1.00 87.25 131 ALA A O 1
ATOM 961 N N . ILE A 1 132 ? -26.016 -0.129 37.951 1.00 86.69 132 ILE A N 1
ATOM 962 C CA . ILE A 1 132 ? -25.446 -1.396 37.459 1.00 86.69 132 ILE A CA 1
ATOM 963 C C . ILE A 1 132 ? -25.870 -2.576 38.339 1.00 86.69 132 ILE A C 1
ATOM 965 O O . ILE A 1 132 ? -26.247 -3.615 37.810 1.00 86.69 132 ILE A O 1
ATOM 969 N N . GLU A 1 133 ? -25.853 -2.414 39.665 1.00 85.19 133 GLU A N 1
ATOM 970 C CA . GLU A 1 133 ? -26.241 -3.476 40.606 1.00 85.19 133 GLU A CA 1
ATOM 971 C C . GLU A 1 133 ? -27.750 -3.760 40.618 1.00 85.19 133 GLU A C 1
ATOM 973 O O . GLU A 1 133 ? -28.171 -4.884 40.883 1.00 85.19 133 GLU A O 1
ATOM 978 N N . THR A 1 134 ? -28.577 -2.740 40.378 1.00 85.88 134 THR A N 1
ATOM 979 C CA . THR A 1 134 ? -30.039 -2.838 40.540 1.00 85.88 134 THR A CA 1
ATOM 980 C C . THR A 1 134 ? -30.800 -3.065 39.236 1.00 85.88 134 THR A C 1
ATOM 982 O O . THR A 1 134 ? -31.924 -3.562 39.287 1.00 85.88 134 THR A O 1
ATOM 985 N N . HIS A 1 135 ? -30.207 -2.732 38.087 1.00 84.50 135 HIS A N 1
ATOM 986 C CA . HIS A 1 135 ? -30.856 -2.758 36.773 1.00 84.50 135 HIS A CA 1
ATOM 987 C C . HIS A 1 135 ? -29.984 -3.470 35.726 1.00 84.50 135 HIS A C 1
ATOM 989 O O . HIS A 1 135 ? -29.579 -2.885 34.717 1.00 84.50 135 HIS A O 1
ATOM 995 N N . GLU A 1 136 ? -29.682 -4.752 35.957 1.00 85.62 136 GLU A N 1
ATOM 996 C CA . GLU A 1 136 ? -28.900 -5.590 35.031 1.00 85.62 136 GLU A CA 1
ATOM 997 C C . GLU A 1 136 ? -29.497 -5.614 33.606 1.00 85.62 136 GLU A C 1
ATOM 999 O O . GLU A 1 136 ? -28.769 -5.656 32.612 1.00 85.62 136 GLU A O 1
ATOM 1004 N N . ASP A 1 137 ? -30.823 -5.504 33.487 1.00 87.00 137 ASP A N 1
ATOM 1005 C CA . ASP A 1 137 ? -31.553 -5.438 32.219 1.00 87.00 137 ASP A CA 1
ATOM 1006 C C . ASP A 1 137 ? -31.206 -4.200 31.371 1.00 87.00 137 ASP A C 1
ATOM 1008 O O . ASP A 1 137 ? -31.408 -4.209 30.154 1.00 87.00 137 ASP A O 1
ATOM 1012 N N . GLN A 1 138 ? -30.635 -3.155 31.980 1.00 89.88 138 GLN A N 1
ATOM 1013 C CA . GLN A 1 138 ? -30.294 -1.899 31.311 1.00 89.88 138 GLN A CA 1
ATOM 1014 C C . GLN A 1 138 ? -28.863 -1.845 30.761 1.00 89.88 138 GLN A C 1
ATOM 1016 O O . GLN A 1 138 ? -28.566 -0.960 29.956 1.00 89.88 138 GLN A O 1
ATOM 1021 N N . LEU A 1 139 ? -27.981 -2.785 31.127 1.00 90.88 139 LEU A N 1
ATOM 1022 C CA . LEU A 1 139 ? -26.542 -2.756 30.790 1.00 90.88 139 LEU A CA 1
ATOM 1023 C C . LEU A 1 139 ? -26.249 -2.680 29.285 1.00 90.88 139 LEU A C 1
ATOM 1025 O O . LEU A 1 139 ? -25.213 -2.162 28.867 1.00 90.88 139 LEU A O 1
ATOM 1029 N N . ASN A 1 140 ? -27.181 -3.177 28.478 1.00 93.88 140 ASN A N 1
ATOM 1030 C CA . ASN A 1 140 ? -27.052 -3.322 27.033 1.00 93.88 140 ASN A CA 1
ATOM 1031 C C . ASN A 1 140 ? -28.077 -2.489 26.248 1.00 93.88 140 ASN A C 1
ATOM 1033 O O . ASN A 1 140 ? -28.108 -2.560 25.020 1.00 93.88 140 ASN A O 1
ATOM 1037 N N . LEU A 1 141 ? -28.936 -1.718 26.925 1.00 92.06 141 LEU A N 1
ATOM 1038 C CA . LEU A 1 141 ? -29.974 -0.945 26.248 1.00 92.06 141 LEU A CA 1
ATOM 1039 C C . LEU A 1 141 ? -29.365 0.221 25.476 1.00 92.06 141 LEU A C 1
ATOM 1041 O O . LEU A 1 141 ? -28.532 0.971 25.981 1.00 92.06 141 LEU A O 1
ATOM 1045 N N . GLN A 1 142 ? -29.809 0.376 24.237 1.00 91.25 142 GLN A N 1
ATOM 1046 C CA . GLN A 1 142 ? -29.370 1.448 23.361 1.00 91.25 142 GLN A CA 1
ATOM 1047 C C . GLN A 1 142 ? -30.343 2.625 23.433 1.00 91.25 142 GLN A C 1
ATOM 1049 O O . GLN A 1 142 ? -31.559 2.430 23.485 1.00 91.25 142 GLN A O 1
ATOM 1054 N N . ASP A 1 143 ? -29.809 3.846 23.422 1.00 88.38 143 ASP A N 1
ATOM 1055 C CA . ASP A 1 143 ? -30.631 5.044 23.243 1.00 88.38 143 ASP A CA 1
ATOM 1056 C C . ASP A 1 143 ? -31.059 5.232 21.770 1.00 88.38 143 ASP A C 1
ATOM 1058 O O . ASP A 1 143 ? -30.838 4.375 20.913 1.00 88.38 143 ASP A O 1
ATOM 1062 N N . GLU A 1 144 ? -31.684 6.366 21.447 1.00 86.12 144 GLU A N 1
ATOM 1063 C CA . GLU A 1 144 ? -32.166 6.655 20.086 1.00 86.12 144 GLU A CA 1
ATOM 1064 C C . GLU A 1 144 ? -31.063 6.812 19.025 1.00 86.12 144 GLU A C 1
ATOM 1066 O O . GLU A 1 144 ? -31.357 6.752 17.831 1.00 86.12 144 GLU A O 1
ATOM 1071 N N . HIS A 1 145 ? -29.808 6.980 19.445 1.00 83.00 145 HIS A N 1
ATOM 1072 C CA . HIS A 1 145 ? -28.633 7.017 18.575 1.00 83.00 145 HIS A CA 1
ATOM 1073 C C . HIS A 1 145 ? -27.918 5.658 18.499 1.00 83.00 145 HIS A C 1
ATOM 1075 O O . HIS A 1 145 ? -26.930 5.506 17.781 1.00 83.00 145 HIS A O 1
ATOM 1081 N N . GLY A 1 146 ? -28.412 4.649 19.220 1.00 89.81 146 GLY A N 1
ATOM 1082 C CA . GLY A 1 146 ? -27.767 3.348 19.311 1.00 89.81 146 GLY A CA 1
ATOM 1083 C C . GLY A 1 146 ? -26.697 3.270 20.408 1.00 89.81 146 GLY A C 1
ATOM 1084 O O . GLY A 1 146 ? -25.987 2.271 20.488 1.00 89.81 146 GLY A O 1
ATOM 1085 N N . PHE A 1 147 ? -26.534 4.280 21.265 1.00 91.06 147 PHE A N 1
ATOM 1086 C CA . PHE A 1 147 ? -25.463 4.256 22.259 1.00 91.06 147 PHE A CA 1
ATOM 1087 C C . PHE A 1 147 ? -25.823 3.365 23.444 1.00 91.06 147 PHE A C 1
ATOM 1089 O O . PHE A 1 147 ? -26.808 3.614 24.132 1.00 91.06 147 PHE A O 1
ATOM 1096 N N . ALA A 1 148 ? -24.999 2.356 23.719 1.00 93.06 148 ALA A N 1
ATOM 1097 C CA . ALA A 1 148 ? -25.099 1.521 24.917 1.00 93.06 148 ALA A CA 1
ATOM 1098 C C . ALA A 1 148 ? -24.315 2.129 26.104 1.00 93.06 148 ALA A C 1
ATOM 1100 O O . ALA A 1 148 ? -23.383 2.913 25.880 1.00 93.06 148 ALA A O 1
ATOM 1101 N N . PRO A 1 149 ? -24.617 1.760 27.367 1.00 93.75 149 PRO A N 1
ATOM 1102 C CA . PRO A 1 149 ? -23.868 2.199 28.550 1.00 93.75 149 PRO A CA 1
ATOM 1103 C C . PRO A 1 149 ? -22.345 2.082 28.409 1.00 93.75 149 PRO A C 1
ATOM 1105 O O . PRO A 1 149 ? -21.628 3.051 28.657 1.00 93.75 149 PRO A O 1
ATOM 1108 N N . LEU A 1 150 ? -21.845 0.948 27.907 1.00 95.69 150 LEU A N 1
ATOM 1109 C CA . LEU A 1 150 ? -20.407 0.740 27.714 1.00 95.69 150 LEU A CA 1
ATOM 1110 C C . LEU A 1 150 ? -19.793 1.711 26.693 1.00 95.69 150 LEU A C 1
ATOM 1112 O O . LEU A 1 150 ? -18.640 2.104 26.839 1.00 95.69 150 LEU A O 1
ATOM 1116 N N . MET A 1 151 ? -20.538 2.133 25.665 1.00 94.88 151 MET A N 1
ATOM 1117 C CA . MET A 1 151 ? -20.074 3.157 24.714 1.00 94.88 151 MET A CA 1
ATOM 1118 C C . MET A 1 151 ? -20.010 4.535 25.363 1.00 94.88 151 MET A C 1
ATOM 1120 O O . MET A 1 151 ? -19.046 5.259 25.138 1.00 94.88 151 MET A O 1
ATOM 1124 N N . ASN A 1 152 ? -21.009 4.886 26.182 1.00 91.88 152 ASN A N 1
ATOM 1125 C CA . ASN A 1 152 ? -21.000 6.143 26.930 1.00 91.88 152 ASN A CA 1
ATOM 1126 C C . ASN A 1 152 ? -19.769 6.216 27.836 1.00 91.88 152 ASN A C 1
ATOM 1128 O O . ASN A 1 152 ? -19.058 7.210 27.770 1.00 91.88 152 ASN A O 1
ATOM 1132 N N . ALA A 1 153 ? -19.486 5.155 28.602 1.00 93.31 153 ALA A N 1
ATOM 1133 C CA . ALA A 1 153 ? -18.313 5.073 29.472 1.00 93.31 153 ALA A CA 1
ATOM 1134 C C . ALA A 1 153 ? -16.988 5.146 28.687 1.00 93.31 153 ALA A C 1
ATOM 1136 O O . ALA A 1 153 ? -16.104 5.923 29.036 1.00 93.31 153 ALA A O 1
ATOM 1137 N N . ALA A 1 154 ? -16.871 4.395 27.587 1.00 94.81 154 ALA A N 1
ATOM 1138 C CA . ALA A 1 154 ? -15.679 4.383 26.733 1.00 94.81 154 ALA A CA 1
ATOM 1139 C C . ALA A 1 154 ? -15.423 5.714 25.998 1.00 94.81 154 ALA A C 1
ATOM 1141 O O . ALA A 1 154 ? -14.290 5.998 25.613 1.00 94.81 154 ALA A O 1
ATOM 1142 N N . ALA A 1 155 ? -16.465 6.522 25.784 1.00 91.44 155 ALA A N 1
ATOM 1143 C CA . ALA A 1 155 ? -16.382 7.824 25.127 1.00 91.44 155 ALA A CA 1
ATOM 1144 C C . ALA A 1 155 ? -16.096 8.989 26.094 1.00 91.44 155 ALA A C 1
ATOM 1146 O O . ALA A 1 155 ? -16.072 10.142 25.655 1.00 91.44 155 ALA A O 1
ATOM 1147 N N . ILE A 1 156 ? -15.907 8.722 27.391 1.00 87.19 156 ILE A N 1
ATOM 1148 C CA . ILE A 1 156 ? -15.546 9.747 28.376 1.00 87.19 156 ILE A CA 1
ATOM 1149 C C . ILE A 1 156 ? -14.090 10.180 28.131 1.00 87.19 156 ILE A C 1
ATOM 1151 O O . ILE A 1 156 ? -13.204 9.327 28.145 1.00 87.19 156 ILE A O 1
ATOM 1155 N N . PRO A 1 157 ? -13.811 11.485 27.926 1.00 82.00 157 PRO A N 1
ATOM 1156 C CA . PRO A 1 157 ? -12.448 11.969 27.688 1.00 82.00 157 PRO A CA 1
ATOM 1157 C C . PRO A 1 157 ? -11.510 11.882 28.897 1.00 82.00 157 PRO A C 1
ATOM 1159 O O . PRO A 1 157 ? -10.305 12.012 28.729 1.00 82.00 157 PRO A O 1
ATOM 1162 N N . ASP A 1 158 ? -12.052 11.743 30.107 1.00 87.62 158 ASP A N 1
ATOM 1163 C CA . ASP A 1 158 ? -11.259 11.660 31.331 1.00 87.62 158 ASP A CA 1
ATOM 1164 C C . ASP A 1 158 ? -10.570 10.290 31.458 1.00 87.62 158 ASP A C 1
ATOM 1166 O O . ASP A 1 158 ? -11.226 9.243 31.494 1.00 87.62 158 ASP A O 1
ATOM 1170 N N . ASP A 1 159 ? -9.240 10.316 31.570 1.00 84.75 159 ASP A N 1
ATOM 1171 C CA . ASP A 1 159 ? -8.371 9.134 31.617 1.00 84.75 159 ASP A CA 1
ATOM 1172 C C . ASP A 1 159 ? -8.478 8.318 32.916 1.00 84.75 159 ASP A C 1
ATOM 1174 O O . ASP A 1 159 ? -7.864 7.258 33.030 1.00 84.75 159 ASP A O 1
ATOM 1178 N N . THR A 1 160 ? -9.248 8.777 33.904 1.00 89.44 160 THR A N 1
ATOM 1179 C CA . THR A 1 160 ? -9.469 8.064 35.170 1.00 89.44 160 THR A CA 1
ATOM 1180 C C . THR A 1 160 ? -10.899 7.554 35.288 1.00 89.44 160 THR A C 1
ATOM 1182 O O . THR A 1 160 ? -11.127 6.376 35.574 1.00 89.44 160 THR A O 1
ATOM 1185 N N . LEU A 1 161 ? -11.870 8.416 35.005 1.00 88.69 161 LEU A N 1
ATOM 1186 C CA . LEU A 1 161 ? -13.286 8.158 35.182 1.00 88.69 161 LEU A CA 1
ATOM 1187 C C . LEU A 1 161 ? -13.834 7.208 34.117 1.00 88.69 161 LEU A C 1
ATOM 1189 O O . LEU A 1 161 ? -14.529 6.252 34.458 1.00 88.69 161 LEU A O 1
ATOM 1193 N N . GLY A 1 162 ? -13.510 7.445 32.840 1.00 90.31 162 GLY A N 1
ATOM 1194 C CA . GLY A 1 162 ? -13.931 6.572 31.741 1.00 90.31 162 GLY A CA 1
ATOM 1195 C C . GLY A 1 162 ? -13.493 5.125 31.978 1.00 90.31 162 GLY A C 1
ATOM 1196 O O . GLY A 1 162 ? -14.346 4.236 32.048 1.00 90.31 162 GLY A O 1
ATOM 1197 N N . PRO A 1 163 ? -12.192 4.880 32.224 1.00 94.25 163 PRO A N 1
ATOM 1198 C CA . PRO A 1 163 ? -11.695 3.558 32.587 1.00 94.25 163 PRO A CA 1
ATOM 1199 C C . PRO A 1 163 ? -12.336 2.968 33.851 1.00 94.25 163 PRO A C 1
ATOM 1201 O O . PRO A 1 163 ? -12.643 1.777 33.871 1.00 94.25 163 PRO A O 1
ATOM 1204 N N . ALA A 1 164 ? -12.576 3.759 34.902 1.00 93.62 164 ALA A N 1
ATOM 1205 C CA . ALA A 1 164 ? -13.241 3.262 36.108 1.00 93.62 164 ALA A CA 1
ATOM 1206 C C . ALA A 1 164 ? -14.661 2.744 35.814 1.00 93.62 164 ALA A C 1
ATOM 1208 O O . ALA A 1 164 ? -15.038 1.671 36.287 1.00 93.62 164 ALA A O 1
ATOM 1209 N N . LEU A 1 165 ? -15.423 3.461 34.985 1.00 91.88 165 LEU A N 1
ATOM 1210 C CA . LEU A 1 165 ? -16.771 3.067 34.572 1.00 91.88 165 LEU A CA 1
ATOM 1211 C C . LEU A 1 165 ? -16.768 1.877 33.611 1.00 91.88 165 LEU A C 1
ATOM 1213 O O . LEU A 1 165 ? -17.594 0.978 33.757 1.00 91.88 165 LEU A O 1
ATOM 1217 N N . VAL A 1 166 ? -15.820 1.827 32.670 1.00 95.75 166 VAL A N 1
ATOM 1218 C CA . VAL A 1 166 ? -15.613 0.647 31.817 1.00 95.75 166 VAL A CA 1
ATOM 1219 C C . VAL A 1 166 ? -15.330 -0.575 32.688 1.00 95.75 166 VAL A C 1
ATOM 1221 O O . VAL A 1 166 ? -15.994 -1.593 32.535 1.00 95.75 166 VAL A O 1
ATOM 1224 N N . ARG A 1 167 ? -14.412 -0.471 33.656 1.00 95.62 167 ARG A N 1
ATOM 1225 C CA . ARG A 1 167 ? -14.083 -1.565 34.580 1.00 95.62 167 ARG A CA 1
ATOM 1226 C C . ARG A 1 167 ? -15.305 -2.056 35.348 1.00 95.62 167 ARG A C 1
ATOM 1228 O O . ARG A 1 167 ? -15.514 -3.260 35.439 1.00 95.62 167 ARG A O 1
ATOM 1235 N N . LEU A 1 168 ? -16.098 -1.129 35.879 1.00 92.62 168 LEU A N 1
ATOM 1236 C CA . LEU A 1 168 ? -17.304 -1.439 36.641 1.00 92.62 168 LEU A CA 1
ATOM 1237 C C . LEU A 1 168 ? -18.343 -2.183 35.789 1.00 92.62 168 LEU A C 1
ATOM 1239 O O . LEU A 1 168 ? -18.892 -3.186 36.228 1.00 92.62 168 LEU A O 1
ATOM 1243 N N . LEU A 1 169 ? -18.563 -1.743 34.546 1.00 94.06 169 LEU A N 1
ATOM 1244 C CA . LEU A 1 169 ? -19.459 -2.428 33.611 1.00 94.06 169 LEU A CA 1
ATOM 1245 C C . LEU A 1 169 ? -18.932 -3.820 33.230 1.00 94.06 169 LEU A C 1
ATOM 1247 O O . LEU A 1 169 ? -19.701 -4.777 33.202 1.00 94.06 169 LEU A O 1
ATOM 1251 N N . LEU A 1 170 ? -17.628 -3.960 32.972 1.00 95.88 170 LEU A N 1
ATOM 1252 C CA . LEU A 1 170 ? -17.009 -5.233 32.574 1.00 95.88 170 LEU A CA 1
ATOM 1253 C C . LEU A 1 170 ? -16.958 -6.282 33.695 1.00 95.88 170 LEU A C 1
ATOM 1255 O O . LEU A 1 170 ? -16.821 -7.467 33.406 1.00 95.88 170 LEU A O 1
ATOM 1259 N N . GLN A 1 171 ? -17.085 -5.878 34.962 1.00 93.69 171 GLN A N 1
ATOM 1260 C CA . GLN A 1 171 ? -17.235 -6.817 36.079 1.00 93.69 171 GLN A CA 1
ATOM 1261 C C . GLN A 1 171 ? -18.572 -7.569 36.041 1.00 93.69 171 GLN A C 1
ATOM 1263 O O . GLN A 1 171 ? -18.678 -8.633 36.651 1.00 93.69 171 GLN A O 1
ATOM 1268 N N . HIS A 1 172 ? -19.575 -7.049 35.323 1.00 92.19 172 HIS A N 1
ATOM 1269 C CA . HIS A 1 172 ? -20.866 -7.707 35.169 1.00 92.19 172 HIS A CA 1
ATOM 1270 C C . HIS A 1 172 ? -20.859 -8.652 33.953 1.00 92.19 172 HIS A C 1
ATOM 1272 O O . HIS A 1 172 ? -20.710 -8.179 32.824 1.00 92.19 172 HIS A O 1
ATOM 1278 N N . PRO A 1 173 ? -21.088 -9.970 34.122 1.00 89.06 173 PRO A N 1
ATOM 1279 C CA . PRO A 1 173 ? -21.021 -10.939 33.019 1.00 89.06 173 PRO A CA 1
ATOM 1280 C C . PRO A 1 173 ? -22.024 -10.695 31.883 1.00 89.06 173 PRO A C 1
ATOM 1282 O O . PRO A 1 173 ? -21.825 -11.171 30.769 1.00 89.06 173 PRO A O 1
ATOM 1285 N N . ALA A 1 174 ? -23.113 -9.976 32.164 1.00 92.38 174 ALA A N 1
ATOM 1286 C CA . ALA A 1 174 ? -24.142 -9.639 31.185 1.00 92.38 174 ALA A CA 1
ATOM 1287 C C . ALA A 1 174 ? -23.736 -8.504 30.229 1.00 92.38 174 ALA A C 1
ATOM 1289 O O . ALA A 1 174 ? -24.412 -8.298 29.220 1.00 92.38 174 ALA A O 1
ATOM 1290 N N . THR A 1 175 ? -22.659 -7.767 30.510 1.00 95.38 175 THR A N 1
ATOM 1291 C CA . THR A 1 175 ? -22.210 -6.651 29.670 1.00 95.38 175 THR A CA 1
ATOM 1292 C C . THR A 1 175 ? -21.695 -7.155 28.323 1.00 95.38 175 THR A C 1
ATOM 1294 O O . THR A 1 175 ? -20.716 -7.895 28.245 1.00 95.38 175 THR A O 1
ATOM 1297 N N . SER A 1 176 ? -22.334 -6.727 27.234 1.00 96.06 176 SER A N 1
ATOM 1298 C CA . SER A 1 176 ? -21.936 -7.112 25.882 1.00 96.06 176 SER A CA 1
ATOM 1299 C C . SER A 1 176 ? -20.857 -6.188 25.313 1.00 96.06 176 SER A C 1
ATOM 1301 O O . SER A 1 176 ? -20.972 -4.963 25.349 1.00 96.06 176 SER A O 1
ATOM 1303 N N . LEU A 1 177 ? -19.830 -6.787 24.706 1.00 97.06 177 LEU A N 1
ATOM 1304 C CA . LEU A 1 177 ? -18.731 -6.082 24.031 1.00 97.06 177 LEU A CA 1
ATOM 1305 C C . LEU A 1 177 ? -18.997 -5.811 22.544 1.00 97.06 177 LEU A C 1
ATOM 1307 O O . LEU A 1 177 ? -18.226 -5.106 21.893 1.00 97.06 177 LEU A O 1
ATOM 1311 N N . THR A 1 178 ? -20.053 -6.407 21.989 1.00 96.69 178 THR A N 1
ATOM 1312 C CA . THR A 1 178 ? -20.303 -6.452 20.540 1.00 96.69 178 THR A CA 1
ATOM 1313 C C . THR A 1 178 ? -21.423 -5.521 20.092 1.00 96.69 178 THR A C 1
ATOM 1315 O O . THR A 1 178 ? -21.715 -5.461 18.901 1.00 96.69 178 THR A O 1
ATOM 1318 N N . ILE A 1 179 ? -22.073 -4.814 21.020 1.00 96.56 179 ILE A N 1
ATOM 1319 C CA . ILE A 1 179 ? -23.102 -3.832 20.670 1.00 96.56 179 ILE A CA 1
ATOM 1320 C C . ILE A 1 179 ? -22.448 -2.705 19.874 1.00 96.56 179 ILE A C 1
ATOM 1322 O O . ILE A 1 179 ? -21.350 -2.245 20.204 1.00 96.56 179 ILE A O 1
ATOM 1326 N N . SER A 1 180 ? -23.138 -2.261 18.829 1.00 95.44 180 SER A N 1
ATOM 1327 C CA . SER A 1 180 ? -22.711 -1.180 17.949 1.00 95.44 180 SER A CA 1
ATOM 1328 C C . SER A 1 180 ? -23.808 -0.131 17.808 1.00 95.44 180 SER A C 1
ATOM 1330 O O . SER A 1 180 ? -24.984 -0.489 17.758 1.00 95.44 180 SER A O 1
ATOM 1332 N N . ASP A 1 181 ? -23.434 1.142 17.727 1.00 93.69 181 ASP A N 1
ATOM 1333 C CA . ASP A 1 181 ? -24.379 2.240 17.516 1.00 93.69 181 ASP A CA 1
ATOM 1334 C C . ASP A 1 181 ? -24.991 2.245 16.102 1.00 93.69 181 ASP A C 1
ATOM 1336 O O . ASP A 1 181 ? -24.772 1.327 15.305 1.00 93.69 181 ASP A O 1
ATOM 1340 N N . SER A 1 182 ? -25.777 3.278 15.775 1.00 91.94 182 SER A N 1
ATOM 1341 C CA . SER A 1 182 ? -26.439 3.380 14.468 1.00 91.94 182 SER A CA 1
ATOM 1342 C C . SER A 1 182 ? -25.483 3.454 13.267 1.00 91.94 182 SER A C 1
ATOM 1344 O O . SER A 1 182 ? -25.919 3.206 12.147 1.00 91.94 182 SER A O 1
ATOM 1346 N N . GLU A 1 183 ? -24.204 3.782 13.481 1.00 91.06 183 GLU A N 1
ATOM 1347 C CA . GLU A 1 183 ? -23.159 3.803 12.444 1.00 91.06 183 GLU A CA 1
ATOM 1348 C C . GLU A 1 183 ? -22.272 2.541 12.484 1.00 91.06 183 GLU A C 1
ATOM 1350 O O . GLU A 1 183 ? -21.336 2.383 11.692 1.00 91.06 183 GLU A O 1
ATOM 1355 N N . GLY A 1 184 ? -22.571 1.605 13.386 1.00 94.56 184 GLY A N 1
ATOM 1356 C CA . GLY A 1 184 ? -21.820 0.371 13.565 1.00 94.56 184 GLY A CA 1
ATOM 1357 C C . GLY A 1 184 ? -20.569 0.519 14.437 1.00 94.56 184 GLY A C 1
ATOM 1358 O O . GLY A 1 184 ? -19.755 -0.403 14.456 1.00 94.56 184 GLY A O 1
ATOM 1359 N N . PHE A 1 185 ? -20.381 1.622 15.169 1.00 95.81 185 PHE A N 1
ATOM 1360 C CA . PHE A 1 185 ? -19.234 1.764 16.070 1.00 95.81 185 PHE A CA 1
ATOM 1361 C C . PHE A 1 185 ? -19.491 1.090 17.421 1.00 95.81 185 PHE A C 1
ATOM 1363 O O . PHE A 1 185 ? -20.524 1.287 18.059 1.00 95.81 185 PHE A O 1
ATOM 1370 N N . THR A 1 186 ? -18.521 0.297 17.875 1.00 97.25 186 THR A N 1
ATOM 1371 C CA . THR A 1 186 ? -18.543 -0.386 19.182 1.00 97.25 186 THR A CA 1
ATOM 1372 C C . THR A 1 186 ? -17.886 0.460 20.275 1.00 97.25 186 THR A C 1
ATOM 1374 O O . THR A 1 186 ? -17.230 1.466 19.997 1.00 97.25 186 THR A O 1
ATOM 1377 N N . SER A 1 187 ? -17.968 0.029 21.536 1.00 97.56 187 SER A N 1
ATOM 1378 C CA . SER A 1 187 ? -17.262 0.690 22.646 1.00 97.56 187 SER A CA 1
ATOM 1379 C C . SER A 1 187 ? -15.752 0.817 22.416 1.00 97.56 187 SER A C 1
ATOM 1381 O O . SER A 1 187 ? -15.168 1.838 22.773 1.00 97.56 187 SER A O 1
ATOM 1383 N N . LEU A 1 188 ? -15.120 -0.162 21.756 1.00 98.31 188 LEU A N 1
ATOM 1384 C CA . LEU A 1 188 ? -13.690 -0.100 21.437 1.00 98.31 188 LEU A CA 1
ATOM 1385 C C . LEU A 1 188 ? -13.369 0.990 20.400 1.00 98.31 188 LEU A C 1
ATOM 1387 O O . LEU A 1 188 ? -12.345 1.659 20.521 1.00 98.31 188 LEU A O 1
ATOM 1391 N N . HIS A 1 189 ? -14.254 1.230 19.427 1.00 97.19 189 HIS A N 1
ATOM 1392 C CA . HIS A 1 189 ? -14.102 2.338 18.476 1.00 97.19 189 HIS A CA 1
ATOM 1393 C C . HIS A 1 189 ? -14.118 3.694 19.183 1.00 97.19 189 HIS A C 1
ATOM 1395 O O . HIS A 1 189 ? -13.320 4.574 18.856 1.00 97.19 189 HIS A O 1
ATOM 1401 N N . TRP A 1 190 ? -15.010 3.854 20.163 1.00 95.50 190 TRP A N 1
ATOM 1402 C CA . TRP A 1 190 ? -15.131 5.082 20.942 1.00 95.50 190 TRP A CA 1
ATOM 1403 C C . TRP A 1 190 ? -13.947 5.285 21.895 1.00 95.50 190 TRP A C 1
ATOM 1405 O O . TRP A 1 190 ? -13.370 6.372 21.895 1.00 95.50 190 TRP A O 1
ATOM 1415 N N . ALA A 1 191 ? -13.497 4.240 22.600 1.00 96.56 191 ALA A N 1
ATOM 1416 C CA . ALA A 1 191 ? -12.276 4.295 23.412 1.00 96.56 191 ALA A CA 1
ATOM 1417 C C . ALA A 1 191 ? -11.048 4.689 22.570 1.00 96.56 191 ALA A C 1
ATOM 1419 O O . ALA A 1 191 ? -10.256 5.546 22.967 1.00 96.56 191 ALA A O 1
ATOM 1420 N N . ALA A 1 192 ? -10.928 4.113 21.369 1.00 96.31 192 ALA A N 1
ATOM 1421 C CA . ALA A 1 192 ? -9.870 4.420 20.412 1.00 96.31 192 ALA A CA 1
ATOM 1422 C C . ALA A 1 192 ? -9.939 5.864 19.889 1.00 96.31 192 ALA A C 1
ATOM 1424 O O . ALA A 1 192 ? -8.914 6.541 19.825 1.00 96.31 192 ALA A O 1
ATOM 1425 N N . ALA A 1 193 ? -11.135 6.367 19.569 1.00 93.06 193 ALA A N 1
ATOM 1426 C CA . ALA A 1 193 ? -11.337 7.756 19.154 1.00 93.06 193 ALA A CA 1
ATOM 1427 C C . ALA A 1 193 ? -10.974 8.755 20.267 1.00 93.06 193 ALA A C 1
ATOM 1429 O O . ALA A 1 193 ? -10.410 9.820 19.993 1.00 93.06 193 ALA A O 1
ATOM 1430 N N . MET A 1 194 ? -11.255 8.402 21.524 1.00 90.94 194 MET A N 1
ATOM 1431 C CA . MET A 1 194 ? -10.903 9.236 22.671 1.00 90.94 194 MET A CA 1
ATOM 1432 C C . MET A 1 194 ? -9.433 9.147 23.070 1.00 90.94 194 MET A C 1
ATOM 1434 O O . MET A 1 194 ? -8.923 10.070 23.695 1.00 90.94 194 MET A O 1
ATOM 1438 N N . GLY A 1 195 ? -8.734 8.092 22.653 1.00 92.75 195 GLY A N 1
ATOM 1439 C CA . GLY A 1 195 ? -7.360 7.840 23.073 1.00 92.75 195 GLY A CA 1
ATOM 1440 C C . GLY A 1 195 ? -7.263 7.286 24.495 1.00 92.75 195 GLY A C 1
ATOM 1441 O O . GLY A 1 195 ? -6.226 7.432 25.127 1.00 92.75 195 GLY A O 1
ATOM 1442 N N . SER A 1 196 ? -8.325 6.657 25.010 1.00 94.50 196 SER A N 1
ATOM 1443 C CA . SER A 1 196 ? -8.346 6.116 26.372 1.00 94.50 196 SER A CA 1
ATOM 1444 C C . SER A 1 196 ? -7.619 4.767 26.425 1.00 94.50 196 SER A C 1
ATOM 1446 O O . SER A 1 196 ? -8.219 3.710 26.228 1.00 94.50 196 SER A O 1
ATOM 1448 N N . HIS A 1 197 ? -6.308 4.793 26.679 1.00 94.25 197 HIS A N 1
ATOM 1449 C CA . HIS A 1 197 ? -5.436 3.606 26.673 1.00 94.25 197 HIS A CA 1
ATOM 1450 C C . HIS A 1 197 ? -5.910 2.494 27.602 1.00 94.25 197 HIS A C 1
ATOM 1452 O O . HIS A 1 197 ? -5.907 1.324 27.225 1.00 94.25 197 HIS A O 1
ATOM 1458 N N . GLU A 1 198 ? -6.323 2.859 28.814 1.00 96.50 198 GLU A N 1
ATOM 1459 C CA . GLU A 1 198 ? -6.758 1.885 29.810 1.00 96.50 198 GLU A CA 1
ATOM 1460 C C . GLU A 1 198 ? -8.092 1.249 29.403 1.00 96.50 198 GLU A C 1
ATOM 1462 O O . GLU A 1 198 ? -8.234 0.031 29.482 1.00 96.50 198 GLU A O 1
ATOM 1467 N N . SER A 1 199 ? -9.039 2.034 28.872 1.00 97.56 199 SER A N 1
ATOM 1468 C CA . SER A 1 199 ? -10.301 1.497 28.344 1.00 97.56 199 SER A CA 1
ATOM 1469 C C . SER A 1 199 ? -10.066 0.565 27.157 1.00 97.56 199 SER A C 1
ATOM 1471 O O . SER A 1 199 ? -10.669 -0.501 27.098 1.00 97.56 199 SER A O 1
ATOM 1473 N N . ILE A 1 200 ? -9.163 0.927 26.236 1.00 98.31 200 ILE A N 1
ATOM 1474 C CA . ILE A 1 200 ? -8.763 0.059 25.117 1.00 98.31 200 ILE A CA 1
ATOM 1475 C C . ILE A 1 200 ? -8.214 -1.263 25.650 1.00 98.31 200 ILE A C 1
ATOM 1477 O O . ILE A 1 200 ? -8.677 -2.318 25.228 1.00 98.31 200 ILE A O 1
ATOM 1481 N N . ARG A 1 201 ? -7.263 -1.211 26.593 1.00 97.62 201 ARG A N 1
ATOM 1482 C CA . ARG A 1 201 ? -6.656 -2.413 27.174 1.00 97.62 201 ARG A CA 1
ATOM 1483 C C . ARG A 1 201 ? -7.716 -3.316 27.803 1.00 97.62 201 ARG A C 1
ATOM 1485 O O . ARG A 1 201 ? -7.797 -4.478 27.426 1.00 97.62 201 ARG A O 1
ATOM 1492 N N . MET A 1 202 ? -8.556 -2.776 28.686 1.00 97.94 202 MET A N 1
ATOM 1493 C CA . MET A 1 202 ? -9.592 -3.558 29.370 1.00 97.94 202 MET A CA 1
ATOM 1494 C C . MET A 1 202 ? -10.599 -4.176 28.395 1.00 97.94 202 MET A C 1
ATOM 1496 O O . MET A 1 202 ? -10.975 -5.332 28.561 1.00 97.94 202 MET A O 1
ATOM 1500 N N . LEU A 1 203 ? -11.024 -3.439 27.363 1.00 98.31 203 LEU A N 1
ATOM 1501 C CA . LEU A 1 203 ? -11.941 -3.962 26.348 1.00 98.31 203 LEU A CA 1
ATOM 1502 C C . LEU A 1 203 ? -11.295 -5.090 25.529 1.00 98.31 203 LEU A C 1
ATOM 1504 O O . LEU A 1 203 ? -11.934 -6.116 25.303 1.00 98.31 203 LEU A O 1
ATOM 1508 N N . CYS A 1 204 ? -10.037 -4.928 25.109 1.00 97.69 204 CYS A N 1
ATOM 1509 C CA . CYS A 1 204 ? -9.301 -5.970 24.390 1.00 97.69 204 CYS A CA 1
ATOM 1510 C C . CYS A 1 204 ? -9.085 -7.219 25.261 1.00 97.69 204 CYS A C 1
ATOM 1512 O O . CYS A 1 204 ? -9.335 -8.331 24.802 1.00 97.69 204 CYS A O 1
ATOM 1514 N N . GLU A 1 205 ? -8.677 -7.050 26.521 1.00 96.81 205 GLU A N 1
ATOM 1515 C CA . GLU A 1 205 ? -8.475 -8.149 27.479 1.00 96.81 205 GLU A CA 1
ATOM 1516 C C . GLU A 1 205 ? -9.780 -8.878 27.822 1.00 96.81 205 GLU A C 1
ATOM 1518 O O . GLU A 1 205 ? -9.771 -10.089 28.035 1.00 96.81 205 GLU A O 1
ATOM 1523 N N . ALA A 1 206 ? -10.914 -8.171 27.813 1.00 97.19 206 ALA A N 1
ATOM 1524 C CA . ALA A 1 206 ? -12.239 -8.764 27.970 1.00 97.19 206 ALA A CA 1
ATOM 1525 C C . ALA A 1 206 ? -12.728 -9.518 26.715 1.00 97.19 206 ALA A C 1
ATOM 1527 O O . ALA A 1 206 ? -13.776 -10.161 26.760 1.00 97.19 206 ALA A O 1
ATOM 1528 N N . GLY A 1 207 ? -11.989 -9.468 25.600 1.00 96.81 207 GLY A N 1
ATOM 1529 C CA . GLY A 1 207 ? -12.324 -10.177 24.364 1.00 96.81 207 GLY A CA 1
ATOM 1530 C C . GLY A 1 207 ? -13.198 -9.383 23.392 1.00 96.81 207 GLY A C 1
ATOM 1531 O O . GLY A 1 207 ? -13.929 -9.979 22.599 1.00 96.81 207 GLY A O 1
ATOM 1532 N N . ALA A 1 208 ? -13.153 -8.046 23.428 1.00 97.50 208 ALA A N 1
ATOM 1533 C CA . ALA A 1 208 ? -13.830 -7.235 22.420 1.00 97.50 208 ALA A CA 1
ATOM 1534 C C . ALA A 1 208 ? -13.267 -7.542 21.015 1.00 97.50 208 ALA A C 1
ATOM 1536 O O . ALA A 1 208 ? -12.054 -7.710 20.866 1.00 97.50 208 ALA A O 1
ATOM 1537 N N . PRO A 1 209 ? -14.107 -7.589 19.964 1.00 97.25 209 PRO A N 1
ATOM 1538 C CA . PRO A 1 209 ? -13.647 -7.887 18.611 1.00 97.25 209 PRO A CA 1
ATOM 1539 C C . PRO A 1 209 ? -12.839 -6.706 18.050 1.00 97.25 209 PRO A C 1
ATOM 1541 O O . PRO A 1 209 ? -13.398 -5.746 17.519 1.00 97.25 209 PRO A O 1
ATOM 1544 N N . VAL A 1 210 ? -11.512 -6.775 18.194 1.00 97.62 210 VAL A N 1
ATOM 1545 C CA . VAL A 1 210 ? -10.580 -5.663 17.927 1.00 97.62 210 VAL A CA 1
ATOM 1546 C C . VAL A 1 210 ? -10.657 -5.152 16.487 1.00 97.62 210 VAL A C 1
ATOM 1548 O O . VAL A 1 210 ? -10.676 -3.944 16.243 1.00 97.62 210 VAL A O 1
ATOM 1551 N N . ASP A 1 211 ? -10.761 -6.087 15.551 1.00 98.00 211 ASP A N 1
ATOM 1552 C CA . ASP A 1 211 ? -10.760 -5.844 14.110 1.00 98.00 211 ASP A CA 1
ATOM 1553 C C . ASP A 1 211 ? -12.178 -5.725 13.518 1.00 98.00 211 ASP A C 1
ATOM 1555 O O . ASP A 1 211 ? -12.357 -5.763 12.300 1.00 98.00 211 ASP A O 1
ATOM 1559 N N . PHE A 1 212 ? -13.207 -5.570 14.363 1.00 98.06 212 PHE A N 1
ATOM 1560 C CA . PHE A 1 212 ? -14.576 -5.353 13.895 1.00 98.06 212 PHE A CA 1
ATOM 1561 C C . PHE A 1 212 ? -14.662 -4.088 13.038 1.00 98.06 212 PHE A C 1
ATOM 1563 O O . PHE A 1 212 ? -14.176 -3.030 13.436 1.00 98.06 212 PHE A O 1
ATOM 1570 N N . GLN A 1 213 ? -15.311 -4.194 11.879 1.00 97.56 213 GLN A N 1
ATOM 1571 C CA . GLN A 1 213 ? -15.500 -3.084 10.955 1.00 97.56 213 GLN A CA 1
ATOM 1572 C C . GLN A 1 213 ? -16.901 -2.483 11.110 1.00 97.56 213 GLN A C 1
ATOM 1574 O O . GLN A 1 213 ? -17.903 -3.166 10.897 1.00 97.56 213 GLN A O 1
ATOM 1579 N N . ALA A 1 214 ? -16.963 -1.190 11.429 1.00 95.88 214 ALA A N 1
ATOM 1580 C CA . ALA A 1 214 ? -18.201 -0.414 11.463 1.00 95.88 214 ALA A CA 1
ATOM 1581 C C . ALA A 1 214 ? -18.859 -0.307 10.072 1.00 95.88 214 ALA A C 1
ATOM 1583 O O . ALA A 1 214 ? -18.331 -0.786 9.062 1.00 95.88 214 ALA A O 1
ATOM 1584 N N . GLN A 1 215 ? -20.000 0.382 9.957 1.00 95.19 215 GLN A N 1
ATOM 1585 C CA . GLN A 1 215 ? -20.717 0.477 8.682 1.00 95.19 215 GLN A CA 1
ATOM 1586 C C . GLN A 1 215 ? -19.893 1.165 7.580 1.00 95.19 215 GLN A C 1
ATOM 1588 O O . GLN A 1 215 ? -20.085 0.861 6.403 1.00 95.19 215 GLN A O 1
ATOM 1593 N N . CYS A 1 216 ? -18.951 2.046 7.918 1.00 92.19 216 CYS A N 1
ATOM 1594 C CA . CYS A 1 216 ? -18.001 2.657 6.976 1.00 92.19 216 CYS A CA 1
ATOM 1595 C C . CYS A 1 216 ? -16.764 1.782 6.672 1.00 92.19 216 CYS A C 1
ATOM 1597 O O . CYS A 1 216 ? -15.916 2.160 5.866 1.00 92.19 216 CYS A O 1
ATOM 1599 N N . GLY A 1 217 ? -16.654 0.600 7.281 1.00 96.25 217 GLY A N 1
ATOM 1600 C CA . GLY A 1 217 ? -15.492 -0.283 7.175 1.00 96.25 217 GLY A CA 1
ATOM 1601 C C . GLY A 1 217 ? -14.341 0.076 8.121 1.00 96.25 217 GLY A C 1
ATOM 1602 O O . GLY A 1 217 ? -13.314 -0.593 8.102 1.00 96.25 217 GLY A O 1
ATOM 1603 N N . GLU A 1 218 ? -14.467 1.129 8.928 1.00 96.62 218 GLU A N 1
ATOM 1604 C CA . GLU A 1 218 ? -13.429 1.500 9.892 1.00 96.62 218 GLU A CA 1
ATOM 1605 C C . GLU A 1 218 ? -13.386 0.523 11.066 1.00 96.62 218 GLU A C 1
ATOM 1607 O O . GLU A 1 218 ? -14.429 0.149 11.592 1.00 96.62 218 GLU A O 1
ATOM 1612 N N . THR A 1 219 ? -12.173 0.166 11.485 1.00 98.19 219 THR A N 1
ATOM 1613 C CA . THR A 1 219 ? -11.889 -0.525 12.753 1.00 98.19 219 THR A CA 1
ATOM 1614 C C . THR A 1 219 ? -11.575 0.482 13.861 1.00 98.19 219 THR A C 1
ATOM 1616 O O . THR A 1 219 ? -11.378 1.677 13.606 1.00 98.19 219 THR A O 1
ATOM 1619 N N . ALA A 1 220 ? -11.425 0.018 15.103 1.00 97.88 220 ALA A N 1
ATOM 1620 C CA . ALA A 1 220 ? -10.979 0.873 16.203 1.00 97.88 220 ALA A CA 1
ATOM 1621 C C . ALA A 1 220 ? -9.626 1.554 15.906 1.00 97.88 220 ALA A C 1
ATOM 1623 O O . ALA A 1 220 ? -9.448 2.740 16.190 1.00 97.88 220 ALA A O 1
ATOM 1624 N N . LEU A 1 221 ? -8.703 0.851 15.240 1.00 98.06 221 LEU A N 1
ATOM 1625 C CA . LEU A 1 221 ? -7.407 1.401 14.838 1.00 98.06 221 LEU A CA 1
ATOM 1626 C C . LEU A 1 221 ? -7.539 2.536 13.805 1.00 98.06 221 LEU A C 1
ATOM 1628 O O . LEU A 1 221 ? -6.817 3.529 13.903 1.00 98.06 221 LEU A O 1
ATOM 1632 N N . HIS A 1 222 ? -8.504 2.459 12.878 1.00 96.88 222 HIS A N 1
ATOM 1633 C CA . HIS A 1 222 ? -8.819 3.579 11.979 1.00 96.88 222 HIS A CA 1
ATOM 1634 C C . HIS A 1 222 ? -9.294 4.809 12.757 1.00 96.88 222 HIS A C 1
ATOM 1636 O O . HIS A 1 222 ? -8.885 5.928 12.449 1.00 96.88 222 HIS A O 1
ATOM 1642 N N . ARG A 1 223 ? -10.134 4.620 13.784 1.00 94.25 223 ARG A N 1
ATOM 1643 C CA . ARG A 1 223 ? -10.636 5.727 14.612 1.00 94.25 223 ARG A CA 1
ATOM 1644 C C . ARG A 1 223 ? -9.517 6.392 15.403 1.00 94.25 223 ARG A C 1
ATOM 1646 O O . ARG A 1 223 ? -9.405 7.615 15.347 1.00 94.25 223 ARG A O 1
ATOM 1653 N N . ALA A 1 224 ? -8.656 5.614 16.062 1.00 95.19 224 ALA A N 1
ATOM 1654 C CA . ALA A 1 224 ? -7.481 6.157 16.748 1.00 95.19 224 ALA A CA 1
ATOM 1655 C C . ALA A 1 224 ? -6.581 6.952 15.787 1.00 95.19 224 ALA A C 1
ATOM 1657 O O . ALA A 1 224 ? -6.183 8.076 16.099 1.00 95.19 224 ALA A O 1
ATOM 1658 N N . ALA A 1 225 ? -6.324 6.411 14.591 1.00 95.50 225 ALA A N 1
ATOM 1659 C CA . ALA A 1 225 ? -5.516 7.063 13.566 1.00 95.50 225 ALA A CA 1
ATOM 1660 C C . ALA A 1 225 ? -6.138 8.378 13.076 1.00 95.50 225 ALA A C 1
ATOM 1662 O O . ALA A 1 225 ? -5.473 9.416 13.055 1.00 95.50 225 ALA A O 1
ATOM 1663 N N . ARG A 1 226 ? -7.431 8.365 12.735 1.00 92.44 226 ARG A N 1
ATOM 1664 C CA . ARG A 1 226 ? -8.161 9.542 12.245 1.00 92.44 226 ARG A CA 1
ATOM 1665 C C . ARG A 1 226 ? -8.171 10.682 13.263 1.00 92.44 226 ARG A C 1
ATOM 1667 O O . ARG A 1 226 ? -8.033 11.838 12.866 1.00 92.44 226 ARG A O 1
ATOM 1674 N N . MET A 1 227 ? -8.284 10.348 14.549 1.00 88.00 227 MET A N 1
ATOM 1675 C CA . MET A 1 227 ? -8.227 11.298 15.666 1.00 88.00 227 MET A CA 1
ATOM 1676 C C . MET A 1 227 ? -6.792 11.667 16.094 1.00 88.00 227 MET A C 1
ATOM 1678 O O . MET A 1 227 ? -6.620 12.449 17.025 1.00 88.00 227 MET A O 1
ATOM 1682 N N . GLY A 1 228 ? -5.753 11.100 15.467 1.00 90.75 228 GLY A N 1
ATOM 1683 C CA . GLY A 1 228 ? -4.350 11.361 15.816 1.00 90.75 228 GLY A CA 1
ATOM 1684 C C . GLY A 1 228 ? -3.961 10.921 17.232 1.00 90.75 228 GLY A C 1
ATOM 1685 O O . GLY A 1 228 ? -3.097 11.539 17.855 1.00 90.75 228 GLY A O 1
ATOM 1686 N N . ARG A 1 229 ? -4.613 9.884 17.776 1.00 92.50 229 ARG A N 1
ATOM 1687 C CA . ARG A 1 229 ? -4.346 9.350 19.122 1.00 92.50 229 ARG A CA 1
ATOM 1688 C C . ARG A 1 229 ? -3.114 8.446 19.087 1.00 92.50 229 ARG A C 1
ATOM 1690 O O . ARG A 1 229 ? -3.241 7.226 19.023 1.00 92.50 229 ARG A O 1
ATOM 1697 N N . VAL A 1 230 ? -1.928 9.057 19.103 1.00 94.56 230 VAL A N 1
ATOM 1698 C CA . VAL A 1 230 ? -0.622 8.387 18.921 1.00 94.56 230 VAL A CA 1
ATOM 1699 C C . VAL A 1 230 ? -0.476 7.143 19.801 1.00 94.56 230 VAL A C 1
ATOM 1701 O O . VAL A 1 230 ? -0.146 6.066 19.308 1.00 94.56 230 VAL A O 1
ATOM 1704 N N . ASP A 1 231 ? -0.746 7.277 21.094 1.00 94.12 231 ASP A N 1
ATOM 1705 C CA . ASP A 1 231 ? -0.530 6.205 22.063 1.00 94.12 231 ASP A CA 1
ATOM 1706 C C . ASP A 1 231 ? -1.591 5.092 21.944 1.00 94.12 231 ASP A C 1
ATOM 1708 O O . ASP A 1 231 ? -1.277 3.912 22.114 1.00 94.12 231 ASP A O 1
ATOM 1712 N N . ALA A 1 232 ? -2.820 5.421 21.532 1.00 95.44 232 ALA A N 1
ATOM 1713 C CA . ALA A 1 232 ? -3.866 4.436 21.267 1.00 95.44 232 ALA A CA 1
ATOM 1714 C C . ALA A 1 232 ? -3.579 3.654 19.983 1.00 95.44 232 ALA A C 1
ATOM 1716 O O . ALA A 1 232 ? -3.751 2.436 19.953 1.00 95.44 232 ALA A O 1
ATOM 1717 N N . VAL A 1 233 ? -3.076 4.334 18.947 1.00 97.00 233 VAL A N 1
ATOM 1718 C CA . VAL A 1 233 ? -2.549 3.688 17.739 1.00 97.00 233 VAL A CA 1
ATOM 1719 C C . VAL A 1 233 ? -1.398 2.760 18.104 1.00 97.00 233 VAL A C 1
ATOM 1721 O O . VAL A 1 233 ? -1.401 1.610 17.678 1.00 97.00 233 VAL A O 1
ATOM 1724 N N . ARG A 1 234 ? -0.453 3.214 18.937 1.00 96.25 234 ARG A N 1
ATOM 1725 C CA . ARG A 1 234 ? 0.671 2.386 19.394 1.00 96.25 234 ARG A CA 1
ATOM 1726 C C . ARG A 1 234 ? 0.189 1.145 20.138 1.00 96.25 234 ARG A C 1
ATOM 1728 O O . ARG A 1 234 ? 0.672 0.053 19.855 1.00 96.25 234 ARG A O 1
ATOM 1735 N N . LEU A 1 235 ? -0.763 1.292 21.056 1.00 96.62 235 LEU A N 1
ATOM 1736 C CA . LEU A 1 235 ? -1.304 0.178 21.832 1.00 96.62 235 LEU A CA 1
ATOM 1737 C C . LEU A 1 235 ? -2.012 -0.838 20.929 1.00 96.62 235 LEU A C 1
ATOM 1739 O O . LEU A 1 235 ? -1.700 -2.025 20.973 1.00 96.62 235 LEU A O 1
ATOM 1743 N N . LEU A 1 236 ? -2.930 -0.368 20.082 1.00 97.38 236 LEU A N 1
ATOM 1744 C CA . LEU A 1 236 ? -3.709 -1.230 19.199 1.00 97.38 236 LEU A CA 1
ATOM 1745 C C . LEU A 1 236 ? -2.810 -1.928 18.175 1.00 97.38 236 LEU A C 1
ATOM 1747 O O . LEU A 1 236 ? -2.835 -3.151 18.093 1.00 97.38 236 LEU A O 1
ATOM 1751 N N . ALA A 1 237 ? -1.982 -1.182 17.442 1.00 94.81 237 ALA A N 1
ATOM 1752 C CA . ALA A 1 237 ? -1.168 -1.733 16.359 1.00 94.81 237 ALA A CA 1
ATOM 1753 C C . ALA A 1 237 ? -0.024 -2.645 16.836 1.00 94.81 237 ALA A C 1
ATOM 1755 O O . ALA A 1 237 ? 0.414 -3.498 16.075 1.00 94.81 237 ALA A O 1
ATOM 1756 N N . SER A 1 238 ? 0.482 -2.474 18.065 1.00 92.38 238 SER A N 1
ATOM 1757 C CA . SER A 1 238 ? 1.566 -3.329 18.581 1.00 92.38 238 SER A CA 1
ATOM 1758 C C . SER A 1 238 ? 1.083 -4.649 19.174 1.00 92.38 238 SER A C 1
ATOM 1760 O O . SER A 1 238 ? 1.858 -5.599 19.221 1.00 92.38 238 SER A O 1
ATOM 1762 N N . SER A 1 239 ? -0.153 -4.694 19.681 1.00 88.69 239 SER A N 1
ATOM 1763 C CA . SER A 1 239 ? -0.567 -5.761 20.602 1.00 88.69 239 SER A CA 1
ATOM 1764 C C . SER A 1 239 ? -1.895 -6.429 20.255 1.00 88.69 239 SER A C 1
ATOM 1766 O O . SER A 1 239 ? -2.131 -7.541 20.719 1.00 88.69 239 SER A O 1
ATOM 1768 N N . PHE A 1 240 ? -2.775 -5.783 19.482 1.00 89.62 240 PHE A N 1
ATOM 1769 C CA . PHE A 1 240 ? -4.169 -6.233 19.383 1.00 89.62 240 PHE A CA 1
ATOM 1770 C C . PHE A 1 240 ? -4.751 -6.244 17.968 1.00 89.62 240 PHE A C 1
ATOM 1772 O O . PHE A 1 240 ? -5.527 -7.138 17.651 1.00 89.62 240 PHE A O 1
ATOM 1779 N N . ALA A 1 241 ? -4.444 -5.240 17.150 1.00 94.88 241 ALA A N 1
ATOM 1780 C CA . ALA A 1 241 ? -5.179 -4.928 15.928 1.00 94.88 241 ALA A CA 1
ATOM 1781 C C . ALA A 1 241 ? -4.343 -5.173 14.674 1.00 94.88 241 ALA A C 1
ATOM 1783 O O . ALA A 1 241 ? -3.146 -4.881 14.648 1.00 94.88 241 ALA A O 1
ATOM 1784 N N . ASN A 1 242 ? -4.998 -5.608 13.599 1.00 93.69 242 ASN A N 1
ATOM 1785 C CA . ASN A 1 242 ? -4.373 -5.718 12.291 1.00 93.69 242 ASN A CA 1
ATOM 1786 C C . ASN A 1 242 ? -4.301 -4.331 11.605 1.00 93.69 242 ASN A C 1
ATOM 1788 O O . ASN A 1 242 ? -5.340 -3.763 11.247 1.00 93.69 242 ASN A O 1
ATOM 1792 N N . PRO A 1 243 ? -3.098 -3.773 11.345 1.00 92.94 243 PRO A N 1
ATOM 1793 C CA . PRO A 1 243 ? -2.947 -2.462 10.713 1.00 92.94 243 PRO A CA 1
ATOM 1794 C C . PRO A 1 243 ? -3.220 -2.474 9.202 1.00 92.94 243 PRO A C 1
ATOM 1796 O O . PRO A 1 243 ? -3.050 -1.447 8.550 1.00 92.94 243 PRO A O 1
ATOM 1799 N N . ARG A 1 244 ? -3.628 -3.616 8.636 1.00 91.38 244 ARG A N 1
ATOM 1800 C CA . ARG A 1 244 ? -3.813 -3.830 7.195 1.00 91.38 244 ARG A CA 1
ATOM 1801 C C . ARG A 1 244 ? -5.260 -4.085 6.783 1.00 91.38 244 ARG A C 1
ATOM 1803 O O . ARG A 1 244 ? -5.520 -4.498 5.658 1.00 91.38 244 ARG A O 1
ATOM 1810 N N . ILE A 1 245 ? -6.219 -3.855 7.671 1.00 93.06 245 ILE A N 1
ATOM 1811 C CA . ILE A 1 245 ? -7.632 -3.925 7.296 1.00 93.06 245 ILE A CA 1
ATOM 1812 C C . ILE A 1 245 ? -7.983 -2.674 6.494 1.00 93.06 245 ILE A C 1
ATOM 1814 O O . ILE A 1 245 ? -7.713 -1.564 6.940 1.00 93.06 245 ILE A O 1
ATOM 1818 N N . LEU A 1 246 ? -8.580 -2.858 5.319 1.00 93.12 246 LEU A N 1
ATOM 1819 C CA . LEU A 1 246 ? -9.066 -1.766 4.481 1.00 93.12 246 LEU A CA 1
ATOM 1820 C C . LEU A 1 246 ? -10.487 -1.381 4.885 1.00 93.12 246 LEU A C 1
ATOM 1822 O O . LEU A 1 246 ? -11.353 -2.247 5.034 1.00 93.12 246 LEU A O 1
ATOM 1826 N N . ASN A 1 247 ? -10.754 -0.082 4.997 1.00 94.25 247 ASN A N 1
ATOM 1827 C CA . ASN A 1 247 ? -12.124 0.416 5.096 1.00 94.25 247 ASN A CA 1
ATOM 1828 C C . ASN A 1 247 ? -12.853 0.360 3.730 1.00 94.25 247 ASN A C 1
ATOM 1830 O O . ASN A 1 247 ? -12.294 -0.049 2.709 1.00 94.25 247 ASN A O 1
ATOM 1834 N N . LYS A 1 248 ? -14.112 0.821 3.669 1.00 93.75 248 LYS A N 1
ATOM 1835 C CA . LYS A 1 248 ? -14.891 0.831 2.410 1.00 93.75 248 LYS A CA 1
ATOM 1836 C C . LYS A 1 248 ? -14.352 1.788 1.338 1.00 93.75 248 LYS A C 1
ATOM 1838 O O . LYS A 1 248 ? -14.802 1.725 0.197 1.00 93.75 248 LYS A O 1
ATOM 1843 N N . HIS A 1 249 ? -13.415 2.661 1.695 1.00 90.69 249 HIS A N 1
ATOM 1844 C CA . HIS A 1 249 ? -12.719 3.572 0.789 1.00 90.69 249 HIS A CA 1
ATOM 1845 C C . HIS A 1 249 ? -11.363 3.027 0.321 1.00 90.69 249 HIS A C 1
ATOM 1847 O O . HIS A 1 249 ? -10.646 3.747 -0.367 1.00 90.69 249 HIS A O 1
ATOM 1853 N N . LEU A 1 250 ? -11.031 1.770 0.647 1.00 90.00 250 LEU A N 1
ATOM 1854 C CA . LEU A 1 250 ? -9.736 1.152 0.344 1.00 90.00 250 LEU A CA 1
ATOM 1855 C C . LEU A 1 250 ? -8.564 1.892 1.008 1.00 90.00 250 LEU A C 1
ATOM 1857 O O . LEU A 1 250 ? -7.479 1.999 0.444 1.00 90.00 250 LEU A O 1
ATOM 1861 N N . GLU A 1 251 ? -8.786 2.402 2.217 1.00 92.06 251 GLU A N 1
ATOM 1862 C CA . GLU A 1 251 ? -7.773 3.078 3.024 1.00 92.06 251 GLU A CA 1
ATOM 1863 C C . GLU A 1 251 ? -7.366 2.169 4.185 1.00 92.06 251 GLU A C 1
ATOM 1865 O O . GLU A 1 251 ? -8.234 1.626 4.872 1.00 92.06 251 GLU A O 1
ATOM 1870 N N . PHE A 1 252 ? -6.063 2.034 4.427 1.00 93.62 252 PHE A N 1
ATOM 1871 C CA . PHE A 1 252 ? -5.552 1.458 5.668 1.00 93.62 252 PHE A CA 1
ATOM 1872 C C . PHE A 1 252 ? -5.671 2.482 6.814 1.00 93.62 252 PHE A C 1
ATOM 1874 O O . PHE A 1 252 ? -5.756 3.693 6.567 1.00 93.62 252 PHE A O 1
ATOM 1881 N N . PRO A 1 253 ? -5.562 2.060 8.088 1.00 95.38 253 PRO A N 1
ATOM 1882 C CA . PRO A 1 253 ? -5.503 2.977 9.223 1.00 95.38 253 PRO A CA 1
ATOM 1883 C C . PRO A 1 253 ? -4.456 4.094 9.079 1.00 95.38 253 PRO A C 1
ATOM 1885 O O . PRO A 1 253 ? -4.729 5.241 9.429 1.00 95.38 253 PRO A O 1
ATOM 1888 N N . VAL A 1 254 ? -3.279 3.803 8.510 1.00 93.69 254 VAL A N 1
ATOM 1889 C CA . VAL A 1 254 ? -2.224 4.811 8.285 1.00 93.69 254 VAL A CA 1
ATOM 1890 C C . VAL A 1 254 ? -2.632 5.895 7.275 1.00 93.69 254 VAL A C 1
ATOM 1892 O O . VAL A 1 254 ? -2.157 7.032 7.349 1.00 93.69 254 VAL A O 1
ATOM 1895 N N . ASP A 1 255 ? -3.529 5.578 6.341 1.00 91.44 255 ASP A N 1
ATOM 1896 C CA . ASP A 1 255 ? -3.968 6.520 5.314 1.00 91.44 255 ASP A CA 1
ATOM 1897 C C . ASP A 1 255 ? -4.933 7.556 5.896 1.00 91.44 255 ASP A C 1
ATOM 1899 O O . ASP A 1 255 ? -4.880 8.722 5.509 1.00 91.44 255 ASP A O 1
ATOM 1903 N N . VAL A 1 256 ? -5.761 7.175 6.874 1.00 92.25 256 VAL A N 1
ATOM 1904 C CA . VAL A 1 256 ? -6.770 8.069 7.467 1.00 92.25 256 VAL A CA 1
ATOM 1905 C C . VAL A 1 256 ? -6.222 9.018 8.537 1.00 92.25 256 VAL A C 1
ATOM 1907 O O . VAL A 1 256 ? -6.974 9.853 9.048 1.00 92.25 256 VAL A O 1
ATOM 1910 N N . VAL A 1 257 ? -4.927 8.928 8.864 1.00 92.00 257 VAL A N 1
ATOM 1911 C CA . VAL A 1 257 ? -4.296 9.737 9.916 1.00 92.00 257 VAL A CA 1
ATOM 1912 C C . VAL A 1 257 ? -4.517 11.227 9.670 1.00 92.00 257 VAL A C 1
ATOM 1914 O O . VAL A 1 257 ? -4.155 11.757 8.621 1.00 92.00 257 VAL A O 1
ATOM 1917 N N . GLY A 1 258 ? -5.109 11.913 10.651 1.00 79.81 258 GLY A N 1
ATOM 1918 C CA . GLY A 1 258 ? -5.318 13.361 10.588 1.00 79.81 258 GLY A CA 1
ATOM 1919 C C . GLY A 1 258 ? -6.331 13.831 9.538 1.00 79.81 258 GLY A C 1
ATOM 1920 O O . GLY A 1 258 ? -6.421 15.030 9.296 1.00 79.81 258 GLY A O 1
ATOM 1921 N N . ARG A 1 259 ? -7.119 12.930 8.923 1.00 82.19 259 ARG A N 1
ATOM 1922 C CA . ARG A 1 259 ? -8.189 13.291 7.967 1.00 82.19 259 ARG A CA 1
ATOM 1923 C C . ARG A 1 259 ? -9.464 13.846 8.635 1.00 82.19 259 ARG A C 1
ATOM 1925 O O . ARG A 1 259 ? -10.495 13.963 7.975 1.00 82.19 259 ARG A O 1
ATOM 1932 N N . MET A 1 260 ? -9.429 14.171 9.930 1.00 71.81 260 MET A N 1
ATOM 1933 C CA . MET A 1 260 ? -10.459 14.994 10.585 1.00 71.81 260 MET A CA 1
ATOM 1934 C C . MET A 1 260 ? -10.337 16.467 10.171 1.00 71.81 260 MET A C 1
ATOM 1936 O O . MET A 1 260 ? -9.361 16.870 9.538 1.00 71.81 260 MET A O 1
ATOM 1940 N N . ALA A 1 261 ? -11.346 17.285 10.491 1.00 58.03 261 ALA A N 1
ATOM 1941 C CA . ALA A 1 261 ? -11.306 18.717 10.210 1.00 58.03 261 ALA A CA 1
ATOM 1942 C C . ALA A 1 261 ? -9.997 19.320 10.760 1.00 58.03 261 ALA A C 1
ATOM 1944 O O . ALA A 1 261 ? -9.672 19.130 11.931 1.00 58.03 261 ALA A O 1
ATOM 1945 N N . LYS A 1 262 ? -9.250 20.033 9.901 1.00 53.00 262 LYS A N 1
ATOM 1946 C CA . LYS A 1 262 ? -7.853 20.501 10.080 1.00 53.00 262 LYS A CA 1
ATOM 1947 C C . LYS A 1 262 ? -7.553 21.318 11.354 1.00 53.00 262 LYS A C 1
ATOM 1949 O O . LYS A 1 262 ? -6.424 21.760 11.533 1.00 53.00 262 LYS A O 1
ATOM 1954 N N . HIS A 1 263 ? -8.537 21.552 12.214 1.00 54.41 263 HIS A N 1
ATOM 1955 C CA . HIS A 1 263 ? -8.426 22.369 13.417 1.00 54.41 263 HIS A CA 1
ATOM 1956 C C . HIS A 1 263 ? -8.326 21.567 14.727 1.00 54.41 263 HIS A C 1
ATOM 1958 O O . HIS A 1 263 ? -8.091 22.183 15.760 1.00 54.41 263 HIS A O 1
ATOM 1964 N N . GLU A 1 264 ? -8.460 20.234 14.710 1.00 64.12 264 GLU A N 1
ATOM 1965 C CA . GLU A 1 264 ? -8.490 19.429 15.950 1.00 64.12 264 GLU A CA 1
ATOM 1966 C C . GLU A 1 264 ? -7.215 18.617 16.232 1.00 64.12 264 GLU A C 1
ATOM 1968 O O . GLU A 1 264 ? -6.935 18.315 17.390 1.00 64.12 264 GLU A O 1
ATOM 1973 N N . VAL A 1 265 ? -6.409 18.291 15.213 1.00 76.94 265 VAL A N 1
ATOM 1974 C CA . VAL A 1 265 ? -5.195 17.465 15.368 1.00 76.94 265 VAL A CA 1
ATOM 1975 C C . VAL A 1 265 ? -3.966 18.250 14.910 1.00 76.94 265 VAL A C 1
ATOM 1977 O O . VAL A 1 265 ? -3.940 18.773 13.796 1.00 76.94 265 VAL A O 1
ATOM 1980 N N . SER A 1 266 ? -2.934 18.339 15.754 1.00 84.62 266 SER A N 1
ATOM 1981 C CA . SER A 1 266 ? -1.690 19.036 15.408 1.00 84.62 266 SER A CA 1
ATOM 1982 C C . SER A 1 266 ? -0.885 18.275 14.349 1.00 84.62 266 SER A C 1
ATOM 1984 O O . SER A 1 266 ? -0.870 17.043 14.327 1.00 84.62 266 SER A O 1
ATOM 1986 N N . SER A 1 267 ? -0.125 18.994 13.517 1.00 84.56 267 SER A N 1
ATOM 1987 C CA . SER A 1 267 ? 0.796 18.374 12.550 1.00 84.56 267 SER A CA 1
ATOM 1988 C C . SER A 1 267 ? 1.796 17.426 13.223 1.00 84.56 267 SER A C 1
ATOM 1990 O O . SER A 1 267 ? 2.100 16.370 12.678 1.00 84.56 267 SER A O 1
ATOM 1992 N N . SER A 1 268 ? 2.242 17.754 14.442 1.00 87.00 268 SER A N 1
ATOM 1993 C CA . SER A 1 268 ? 3.126 16.890 15.233 1.00 87.00 268 SER A CA 1
ATOM 1994 C C . SER A 1 268 ? 2.468 15.563 15.622 1.00 87.00 268 SER A C 1
ATOM 1996 O O . SER A 1 268 ? 3.112 14.521 15.548 1.00 87.00 268 SER A O 1
ATOM 1998 N N . ALA A 1 269 ? 1.183 15.570 15.993 1.00 86.81 269 ALA A N 1
ATOM 1999 C CA . ALA A 1 269 ? 0.445 14.354 16.322 1.00 86.81 269 ALA A CA 1
ATOM 2000 C C . ALA A 1 269 ? 0.189 13.496 15.074 1.00 86.81 269 ALA A C 1
ATOM 2002 O O . ALA A 1 269 ? 0.291 12.271 15.142 1.00 86.81 269 ALA A O 1
ATOM 2003 N N . ILE A 1 270 ? -0.078 14.124 13.923 1.00 87.19 270 ILE A N 1
ATOM 2004 C CA . ILE A 1 270 ? -0.197 13.436 12.628 1.00 87.19 270 ILE A CA 1
ATOM 2005 C C . ILE A 1 270 ? 1.114 12.721 12.287 1.00 87.19 270 ILE A C 1
ATOM 2007 O O . ILE A 1 270 ? 1.100 11.519 12.025 1.00 87.19 270 ILE A O 1
ATOM 2011 N N . GLN A 1 271 ? 2.242 13.435 12.339 1.00 87.81 271 GLN A N 1
ATOM 2012 C CA . GLN A 1 271 ? 3.567 12.877 12.052 1.00 87.81 271 GLN A CA 1
ATOM 2013 C C . GLN A 1 271 ? 3.916 11.738 13.015 1.00 87.81 271 GLN A C 1
ATOM 2015 O O . GLN A 1 271 ? 4.241 10.639 12.569 1.00 87.81 271 GLN A O 1
ATOM 2020 N N . ALA A 1 272 ? 3.747 11.945 14.324 1.00 91.25 272 ALA A N 1
ATOM 2021 C CA . ALA A 1 272 ? 4.003 10.913 15.326 1.00 91.25 272 ALA A CA 1
ATOM 2022 C C . ALA A 1 272 ? 3.118 9.671 15.127 1.00 91.25 272 ALA A C 1
ATOM 2024 O O . ALA A 1 272 ? 3.601 8.545 15.230 1.00 91.25 272 ALA A O 1
ATOM 2025 N N . THR A 1 273 ? 1.838 9.854 14.787 1.00 93.19 273 THR A N 1
ATOM 2026 C CA . THR A 1 273 ? 0.918 8.738 14.520 1.00 93.19 273 THR A CA 1
ATOM 2027 C C . THR A 1 273 ? 1.343 7.951 13.279 1.00 93.19 273 THR A C 1
ATOM 2029 O O . THR A 1 273 ? 1.371 6.721 13.314 1.00 93.19 273 THR A O 1
ATOM 2032 N N . ARG A 1 274 ? 1.716 8.632 12.184 1.00 92.31 274 ARG A N 1
ATOM 2033 C CA . ARG A 1 274 ? 2.232 7.968 10.972 1.00 92.31 274 ARG A CA 1
ATOM 2034 C C . ARG A 1 274 ? 3.520 7.206 11.271 1.00 92.31 274 ARG A C 1
ATOM 2036 O O . ARG A 1 274 ? 3.632 6.051 10.873 1.00 92.31 274 ARG A O 1
ATOM 2043 N N . ALA A 1 275 ? 4.445 7.809 12.017 1.00 92.19 275 ALA A N 1
ATOM 2044 C CA . ALA A 1 275 ? 5.705 7.177 12.394 1.00 92.19 275 ALA A CA 1
ATOM 2045 C C . ALA A 1 275 ? 5.488 5.855 13.147 1.00 92.19 275 ALA A C 1
ATOM 2047 O O . ALA A 1 275 ? 6.181 4.881 12.864 1.00 92.19 275 ALA A O 1
ATOM 2048 N N . VAL A 1 276 ? 4.488 5.773 14.035 1.00 94.38 276 VAL A N 1
ATOM 2049 C CA . VAL A 1 276 ? 4.144 4.519 14.733 1.00 94.38 276 VAL A CA 1
ATOM 2050 C C . VAL A 1 276 ? 3.803 3.400 13.749 1.00 94.38 276 VAL A C 1
ATOM 2052 O O . VAL A 1 276 ? 4.384 2.321 13.841 1.00 94.38 276 VAL A O 1
ATOM 2055 N N . PHE A 1 277 ? 2.914 3.652 12.784 1.00 94.38 277 PHE A N 1
ATOM 2056 C CA . PHE A 1 277 ? 2.556 2.652 11.772 1.00 94.38 277 PHE A CA 1
ATOM 2057 C C . PHE A 1 277 ? 3.773 2.185 10.972 1.00 94.38 277 PHE A C 1
ATOM 2059 O O . PHE A 1 277 ? 3.994 0.989 10.818 1.00 94.38 277 PHE A O 1
ATOM 2066 N N . LEU A 1 278 ? 4.581 3.134 10.496 1.00 92.69 278 LEU A N 1
ATOM 2067 C CA . LEU A 1 278 ? 5.719 2.865 9.614 1.00 92.69 278 LEU A CA 1
ATOM 2068 C C . LEU A 1 278 ? 6.908 2.209 10.336 1.00 92.69 278 LEU A C 1
ATOM 2070 O O . LEU A 1 278 ? 7.766 1.606 9.687 1.00 92.69 278 LEU A O 1
ATOM 2074 N N . GLN A 1 279 ? 7.001 2.353 11.659 1.00 91.62 279 GLN A N 1
ATOM 2075 C CA . GLN A 1 279 ? 7.987 1.661 12.493 1.00 91.62 279 GLN A CA 1
ATOM 2076 C C . GLN A 1 279 ? 7.559 0.227 12.808 1.00 91.62 279 GLN A C 1
ATOM 2078 O O . GLN A 1 279 ? 8.404 -0.663 12.789 1.00 91.62 279 GLN A O 1
ATOM 2083 N N . LEU A 1 280 ? 6.271 0.008 13.090 1.00 90.75 280 LEU A N 1
ATOM 2084 C CA . LEU A 1 280 ? 5.739 -1.316 13.421 1.00 90.75 280 LEU A CA 1
ATOM 2085 C C . LEU A 1 280 ? 5.628 -2.226 12.194 1.00 90.75 280 LEU A C 1
ATOM 2087 O O . LEU A 1 280 ? 5.938 -3.409 12.291 1.00 90.75 280 LEU A O 1
ATOM 2091 N N . ASP A 1 281 ? 5.223 -1.678 11.047 1.00 89.69 281 ASP A N 1
ATOM 2092 C CA . ASP A 1 281 ? 5.134 -2.407 9.782 1.00 89.69 281 ASP A CA 1
ATOM 2093 C C . ASP A 1 281 ? 5.838 -1.614 8.662 1.00 89.69 281 ASP A C 1
ATOM 2095 O O . ASP A 1 281 ? 5.233 -0.744 8.022 1.00 89.69 281 ASP A O 1
ATOM 2099 N N . PRO A 1 282 ? 7.126 -1.902 8.389 1.00 88.75 282 PRO A N 1
ATOM 2100 C CA . PRO A 1 282 ? 7.865 -1.273 7.298 1.00 88.75 282 PRO A CA 1
ATOM 2101 C C . PRO A 1 282 ? 7.248 -1.486 5.908 1.00 88.75 282 PRO A C 1
ATOM 2103 O O . PRO A 1 282 ? 7.495 -0.672 5.022 1.00 88.75 282 PRO A O 1
ATOM 2106 N N . SER A 1 283 ? 6.409 -2.509 5.695 1.00 88.56 283 SER A N 1
ATOM 2107 C CA . SER A 1 283 ? 5.727 -2.718 4.404 1.00 88.56 283 SER A CA 1
ATOM 2108 C C . SER A 1 283 ? 4.627 -1.677 4.130 1.00 88.56 283 SER A C 1
ATOM 2110 O O . SER A 1 283 ? 4.177 -1.515 2.991 1.00 88.56 283 SER A O 1
ATOM 2112 N N . LEU A 1 284 ? 4.219 -0.914 5.156 1.00 90.56 284 LEU A N 1
ATOM 2113 C CA . LEU A 1 284 ? 3.377 0.276 5.003 1.00 90.56 284 LEU A CA 1
ATOM 2114 C C . LEU A 1 284 ? 4.161 1.481 4.460 1.00 90.56 284 LEU A C 1
ATOM 2116 O O . LEU A 1 284 ? 3.555 2.495 4.108 1.00 90.56 284 LEU A O 1
ATOM 2120 N N . ARG A 1 285 ? 5.492 1.419 4.363 1.00 92.31 285 ARG A N 1
ATOM 2121 C CA . ARG A 1 285 ? 6.283 2.437 3.658 1.00 92.31 285 ARG A CA 1
ATOM 2122 C C . ARG A 1 285 ? 6.146 2.256 2.152 1.00 92.31 285 ARG A C 1
ATOM 2124 O O . ARG A 1 285 ? 5.904 1.155 1.657 1.00 92.31 285 ARG A O 1
ATOM 2131 N N . VAL A 1 286 ? 6.313 3.349 1.413 1.00 93.12 286 VAL A N 1
ATOM 2132 C CA . VAL A 1 286 ? 6.394 3.269 -0.049 1.00 93.12 286 VAL A CA 1
ATOM 2133 C C . VAL A 1 286 ? 7.743 2.662 -0.417 1.00 93.12 286 VAL A C 1
ATOM 2135 O O . VAL A 1 286 ? 8.785 3.219 -0.074 1.00 93.12 286 VAL A O 1
ATOM 2138 N N . LEU A 1 287 ? 7.735 1.532 -1.119 1.00 95.94 287 LEU A N 1
ATOM 2139 C CA . LEU A 1 287 ? 8.963 0.959 -1.661 1.00 95.94 287 LEU A CA 1
ATOM 2140 C C . LEU A 1 287 ? 9.392 1.778 -2.878 1.00 95.94 287 LEU A C 1
ATOM 2142 O O . LEU A 1 287 ? 8.636 1.915 -3.833 1.00 95.94 287 LEU A O 1
ATOM 2146 N N . VAL A 1 288 ? 10.591 2.337 -2.862 1.00 97.75 288 VAL A N 1
ATOM 2147 C CA . VAL A 1 288 ? 11.158 3.083 -3.984 1.00 97.75 288 VAL A CA 1
ATOM 2148 C C . VAL A 1 288 ? 12.189 2.197 -4.665 1.00 97.75 288 VAL A C 1
ATOM 2150 O O . VAL A 1 288 ? 13.263 1.956 -4.117 1.00 97.75 288 VAL A O 1
ATOM 2153 N N . LEU A 1 289 ? 11.863 1.734 -5.869 1.00 98.44 289 LEU A N 1
ATOM 2154 C CA . LEU A 1 289 ? 12.764 0.926 -6.683 1.00 98.44 289 LEU A CA 1
ATOM 2155 C C . LEU A 1 289 ? 13.645 1.835 -7.532 1.00 98.44 289 LEU A C 1
ATOM 2157 O O . LEU A 1 289 ? 13.144 2.649 -8.312 1.00 98.44 289 LEU A O 1
ATOM 2161 N N . HIS A 1 290 ? 14.956 1.682 -7.415 1.00 98.38 290 HIS A N 1
ATOM 2162 C CA . HIS A 1 290 ? 15.933 2.351 -8.268 1.00 98.38 290 HIS A CA 1
ATOM 2163 C C . HIS A 1 290 ? 17.073 1.391 -8.582 1.00 98.38 290 HIS A C 1
ATOM 2165 O O . HIS A 1 290 ? 17.351 0.487 -7.815 1.00 98.38 290 HIS A O 1
ATOM 2171 N N . HIS A 1 291 ? 17.782 1.573 -9.693 1.00 98.50 291 HIS A N 1
ATOM 2172 C CA . HIS A 1 291 ? 18.925 0.708 -9.988 1.00 98.50 291 HIS A CA 1
ATOM 2173 C C . HIS A 1 291 ? 19.973 1.438 -10.820 1.00 98.50 291 HIS A C 1
ATOM 2175 O O . HIS A 1 291 ? 19.643 2.249 -11.689 1.00 98.50 291 HIS A O 1
ATOM 2181 N N . LYS A 1 292 ? 21.252 1.125 -10.584 1.00 97.44 292 LYS A N 1
ATOM 2182 C CA . LYS A 1 292 ? 22.387 1.768 -11.269 1.00 97.44 292 LYS A CA 1
ATOM 2183 C C . LYS A 1 292 ? 22.366 1.581 -12.786 1.00 97.44 292 LYS A C 1
ATOM 2185 O O . LYS A 1 292 ? 22.734 2.501 -13.502 1.00 97.44 292 LYS A O 1
ATOM 2190 N N . ASP A 1 293 ? 21.855 0.448 -13.277 1.00 98.00 293 ASP A N 1
ATOM 2191 C CA . ASP A 1 293 ? 21.715 0.193 -14.723 1.00 98.00 293 ASP A CA 1
ATOM 2192 C C . ASP A 1 293 ? 20.879 1.276 -15.421 1.00 98.00 293 ASP A C 1
ATOM 2194 O O . ASP A 1 293 ? 21.135 1.604 -16.575 1.00 98.00 293 ASP A O 1
ATOM 2198 N N . CYS A 1 294 ? 19.901 1.872 -14.730 1.00 96.94 294 CYS A N 1
ATOM 2199 C CA . CYS A 1 294 ? 19.090 2.958 -15.279 1.00 96.94 294 CYS A CA 1
ATOM 2200 C C . CYS A 1 294 ? 19.935 4.222 -15.552 1.00 96.94 294 CYS A C 1
ATOM 2202 O O . CYS A 1 294 ? 19.573 5.060 -16.379 1.00 96.94 294 CYS A O 1
ATOM 2204 N N . LEU A 1 295 ? 21.092 4.376 -14.904 1.00 95.88 295 LEU A N 1
ATOM 2205 C CA . LEU A 1 295 ? 22.027 5.477 -15.152 1.00 95.88 295 LEU A CA 1
ATOM 2206 C C . LEU A 1 295 ? 22.872 5.251 -16.418 1.00 95.88 295 LEU A C 1
ATOM 2208 O O . LEU A 1 295 ? 23.351 6.224 -16.995 1.00 95.88 295 LEU A O 1
ATOM 2212 N N . ASP A 1 296 ? 22.987 4.007 -16.897 1.00 94.62 296 ASP A N 1
ATOM 2213 C CA . ASP A 1 296 ? 23.823 3.643 -18.051 1.00 94.62 296 ASP A CA 1
ATOM 2214 C C . ASP A 1 296 ? 23.179 3.980 -19.408 1.00 94.62 296 ASP A C 1
ATOM 2216 O O . ASP A 1 296 ? 23.841 3.915 -20.451 1.00 94.62 296 ASP A O 1
ATOM 2220 N N . HIS A 1 297 ? 21.894 4.356 -19.431 1.00 92.81 297 HIS A N 1
ATOM 2221 C CA . HIS A 1 297 ? 21.270 4.937 -20.619 1.00 92.81 297 HIS A CA 1
ATOM 2222 C C . HIS A 1 297 ? 21.864 6.329 -20.878 1.00 92.81 297 HIS A C 1
ATOM 2224 O O . HIS A 1 297 ? 21.344 7.344 -20.443 1.00 92.81 297 HIS A O 1
ATOM 2230 N N . ASP A 1 298 ? 23.016 6.395 -21.529 1.00 88.69 298 ASP A N 1
ATOM 2231 C CA . ASP A 1 298 ? 23.684 7.671 -21.762 1.00 88.69 298 ASP A CA 1
ATOM 2232 C C . ASP A 1 298 ? 22.986 8.514 -22.844 1.00 88.69 298 ASP A C 1
ATOM 2234 O O . ASP A 1 298 ? 22.547 7.997 -23.875 1.00 88.69 298 ASP A O 1
ATOM 2238 N N . THR A 1 299 ? 22.939 9.822 -22.608 1.00 83.06 299 THR A N 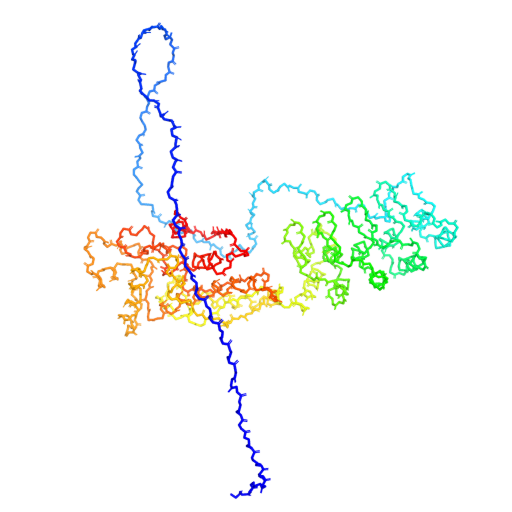1
ATOM 2239 C CA . THR A 1 299 ? 22.376 10.852 -23.491 1.00 83.06 299 THR A CA 1
ATOM 2240 C C . THR A 1 299 ? 23.360 12.016 -23.588 1.00 83.06 299 THR A C 1
ATOM 2242 O O . THR A 1 299 ? 24.245 12.145 -22.750 1.00 83.06 299 THR A O 1
ATOM 2245 N N . SER A 1 300 ? 23.229 12.907 -24.575 1.00 78.50 300 SER A N 1
ATOM 2246 C CA . SER A 1 300 ? 24.149 14.049 -24.680 1.00 78.50 300 SER A CA 1
ATOM 2247 C C . SER A 1 300 ? 24.140 14.923 -23.408 1.00 78.50 300 SER A C 1
ATOM 2249 O O . SER A 1 300 ? 23.131 15.022 -22.715 1.00 78.50 300 SER A O 1
ATOM 2251 N N . ALA A 1 301 ? 25.257 15.591 -23.092 1.00 72.19 301 ALA A N 1
ATOM 2252 C CA . ALA A 1 301 ? 25.483 16.257 -21.796 1.00 72.19 301 ALA A CA 1
ATOM 2253 C C . ALA A 1 301 ? 24.460 17.347 -21.397 1.00 72.19 301 ALA A C 1
ATOM 2255 O O . ALA A 1 301 ? 24.444 17.786 -20.251 1.00 72.19 301 ALA A O 1
ATOM 2256 N N . ARG A 1 302 ? 23.634 17.822 -22.337 1.00 77.69 302 ARG A N 1
ATOM 2257 C CA . ARG A 1 302 ? 22.573 18.820 -22.104 1.00 77.69 302 ARG A CA 1
ATOM 2258 C C . ARG A 1 302 ? 21.178 18.288 -22.430 1.00 77.69 302 ARG A C 1
ATOM 2260 O O . ARG A 1 302 ? 20.242 19.070 -22.560 1.00 77.69 302 ARG A O 1
ATOM 2267 N N . HIS A 1 303 ? 21.054 16.979 -22.618 1.00 82.94 303 HIS A N 1
ATOM 2268 C CA . HIS A 1 303 ? 19.785 16.347 -22.921 1.00 82.94 303 HIS A CA 1
ATOM 2269 C C . HIS A 1 303 ? 18.877 16.371 -21.690 1.00 82.94 303 HIS A C 1
ATOM 2271 O O . HIS A 1 303 ? 19.325 16.140 -20.569 1.00 82.94 303 HIS A O 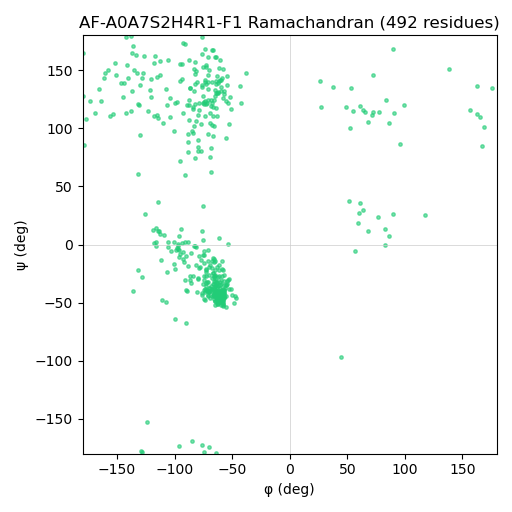1
ATOM 2277 N N . GLN A 1 304 ? 17.589 16.634 -21.901 1.00 84.19 304 GLN A N 1
ATOM 2278 C CA . GLN A 1 304 ? 16.602 16.658 -20.820 1.00 84.19 304 GLN A CA 1
ATOM 2279 C C . GLN A 1 304 ? 16.385 15.282 -20.177 1.00 84.19 304 GLN A C 1
ATOM 2281 O O . GLN A 1 304 ? 16.099 15.205 -18.989 1.00 84.19 304 GLN A O 1
ATOM 2286 N N . GLU A 1 305 ? 16.589 14.195 -20.923 1.00 88.00 305 GLU A N 1
ATOM 2287 C CA . GLU A 1 305 ? 16.521 12.816 -20.418 1.00 88.00 305 GLU A CA 1
ATOM 2288 C C . GLU A 1 305 ? 17.903 12.337 -19.927 1.00 88.00 305 GLU A C 1
ATOM 2290 O O . GLU A 1 305 ? 18.466 11.400 -20.472 1.00 88.00 305 GLU A O 1
ATOM 2295 N N . ALA A 1 306 ? 18.495 13.023 -18.945 1.00 89.94 306 ALA A N 1
ATOM 2296 C CA . ALA A 1 306 ? 19.828 12.695 -18.426 1.00 89.94 306 ALA A CA 1
ATOM 2297 C C . ALA A 1 306 ? 19.788 11.800 -17.165 1.00 89.94 306 ALA A C 1
ATOM 2299 O O . ALA A 1 306 ? 18.851 11.913 -16.364 1.00 89.94 306 ALA A O 1
ATOM 2300 N N . PRO A 1 307 ? 20.853 11.015 -16.878 1.00 92.38 307 PRO A N 1
ATOM 2301 C CA . PRO A 1 307 ? 20.962 10.204 -15.655 1.00 92.38 307 PRO A CA 1
ATOM 2302 C C . PRO A 1 307 ? 20.744 10.985 -14.347 1.00 92.38 307 PRO A C 1
ATOM 2304 O O . PRO A 1 307 ? 20.221 10.447 -13.370 1.00 92.38 307 PRO A O 1
ATOM 2307 N N . ARG A 1 308 ? 21.085 12.284 -14.335 1.00 93.19 308 ARG A N 1
ATOM 2308 C CA . ARG A 1 308 ? 20.939 13.180 -13.174 1.00 93.19 308 ARG A CA 1
ATOM 2309 C C . ARG A 1 308 ? 19.499 13.281 -12.657 1.00 93.19 308 ARG A C 1
ATOM 2311 O O . ARG A 1 308 ? 19.336 13.618 -11.488 1.00 93.19 308 ARG A O 1
ATOM 2318 N N . ARG A 1 309 ? 18.481 12.975 -13.474 1.00 94.38 309 ARG A N 1
ATOM 2319 C CA . ARG A 1 309 ? 17.065 12.975 -13.064 1.00 94.38 309 ARG A CA 1
ATOM 2320 C C . ARG A 1 309 ? 16.804 12.033 -11.889 1.00 94.38 309 ARG A C 1
ATOM 2322 O O . ARG A 1 309 ? 16.273 12.478 -10.880 1.00 94.38 309 ARG A O 1
ATOM 2329 N N . ILE A 1 310 ? 17.234 10.772 -11.996 1.00 95.88 310 ILE A N 1
ATOM 2330 C CA . ILE A 1 310 ? 17.081 9.779 -10.916 1.00 95.88 310 ILE A CA 1
ATOM 2331 C C . ILE A 1 310 ? 17.844 10.242 -9.677 1.00 95.88 310 ILE A C 1
ATOM 2333 O O . ILE A 1 310 ? 17.283 10.286 -8.589 1.00 95.88 310 ILE A O 1
ATOM 2337 N N . VAL A 1 311 ? 19.098 10.668 -9.857 1.00 95.62 311 VAL A N 1
ATOM 2338 C CA . VAL A 1 311 ? 19.943 11.146 -8.751 1.00 95.62 311 VAL A CA 1
ATOM 2339 C C . VAL A 1 311 ? 19.289 12.325 -8.025 1.00 95.62 311 VAL A C 1
ATOM 2341 O O . VAL A 1 311 ? 19.287 12.366 -6.805 1.00 95.62 311 VAL A O 1
ATOM 2344 N N . ALA A 1 312 ? 18.694 13.272 -8.757 1.00 96.62 312 ALA A N 1
ATOM 2345 C CA . ALA A 1 312 ? 18.029 14.433 -8.165 1.00 96.62 312 ALA A CA 1
ATOM 2346 C C . ALA A 1 312 ? 16.788 14.046 -7.355 1.00 96.62 312 ALA A C 1
ATOM 2348 O O . ALA A 1 312 ? 16.558 14.627 -6.299 1.00 96.62 312 ALA A O 1
ATOM 2349 N N . ILE A 1 313 ? 16.012 13.068 -7.833 1.00 96.88 313 ILE A N 1
ATOM 2350 C CA . ILE A 1 313 ? 14.839 12.556 -7.118 1.00 96.88 313 ILE A CA 1
ATOM 2351 C C . ILE A 1 313 ? 15.272 11.876 -5.816 1.00 96.88 313 ILE A C 1
ATOM 2353 O O . ILE A 1 313 ? 14.728 12.197 -4.764 1.00 96.88 313 ILE A O 1
ATOM 2357 N N . LEU A 1 314 ? 16.276 10.995 -5.868 1.00 96.62 314 LEU A N 1
ATOM 2358 C CA . LEU A 1 314 ? 16.776 10.289 -4.684 1.00 96.62 314 LEU A CA 1
ATOM 2359 C C . LEU A 1 314 ? 17.395 11.256 -3.658 1.00 96.62 314 LEU A C 1
ATOM 2361 O O . LEU A 1 314 ? 17.074 11.176 -2.479 1.00 96.62 314 LEU A O 1
ATOM 2365 N N . GLU A 1 315 ? 18.196 12.232 -4.101 1.00 95.81 315 GLU A N 1
ATOM 2366 C CA . GLU A 1 315 ? 18.736 13.287 -3.226 1.00 95.81 315 GLU A CA 1
ATOM 2367 C C . GLU A 1 315 ? 17.632 14.154 -2.598 1.00 95.81 315 GLU A C 1
ATOM 2369 O O . GLU A 1 315 ? 17.783 14.630 -1.475 1.00 95.81 315 GLU A O 1
ATOM 2374 N N . ALA A 1 316 ? 16.542 14.421 -3.326 1.00 95.94 316 ALA A N 1
ATOM 2375 C CA . ALA A 1 316 ? 15.407 15.169 -2.792 1.00 95.94 316 ALA A CA 1
ATOM 2376 C C . ALA A 1 316 ? 14.645 14.352 -1.739 1.00 95.94 316 ALA A C 1
ATOM 2378 O O . ALA A 1 316 ? 14.276 14.903 -0.706 1.00 95.94 316 ALA A O 1
ATOM 2379 N N . MET A 1 317 ? 14.471 13.047 -1.974 1.00 95.19 317 MET A N 1
ATOM 2380 C CA . MET A 1 317 ? 13.867 12.118 -1.015 1.00 95.19 317 MET A CA 1
ATOM 2381 C C . MET A 1 317 ? 14.685 11.989 0.272 1.00 95.19 317 MET A C 1
ATOM 2383 O O . MET A 1 317 ? 14.110 11.953 1.351 1.00 95.19 317 MET A O 1
ATOM 2387 N N . GLU A 1 318 ? 16.014 11.951 0.166 1.00 93.19 318 GLU A N 1
ATOM 2388 C CA . GLU A 1 318 ? 16.916 11.860 1.319 1.00 93.19 318 GLU A CA 1
ATOM 2389 C C . GLU A 1 318 ? 16.930 13.145 2.163 1.00 93.19 318 GLU A C 1
ATOM 2391 O O . GLU A 1 318 ? 17.002 13.090 3.388 1.00 93.19 318 GLU A O 1
ATOM 2396 N N . LYS A 1 319 ? 16.847 14.317 1.521 1.00 93.81 319 LYS A N 1
ATOM 2397 C CA . LYS A 1 319 ? 16.864 15.618 2.215 1.00 93.81 319 LYS A CA 1
ATOM 2398 C C . LYS A 1 319 ? 15.574 15.925 2.968 1.00 93.81 319 LYS A C 1
ATOM 2400 O O . LYS A 1 319 ? 15.597 16.752 3.878 1.00 93.81 319 LYS A O 1
ATOM 2405 N N . ASP A 1 320 ? 14.464 15.319 2.567 1.00 92.06 320 ASP A N 1
ATOM 2406 C CA . ASP A 1 320 ? 13.177 15.481 3.229 1.00 92.06 320 ASP A CA 1
ATOM 2407 C C . ASP A 1 320 ? 13.049 14.451 4.362 1.00 92.06 320 ASP A C 1
ATOM 2409 O O . ASP A 1 320 ? 12.886 13.250 4.142 1.00 92.06 320 ASP A O 1
ATOM 2413 N N . THR A 1 321 ? 13.150 14.924 5.605 1.00 84.81 321 THR A N 1
ATOM 2414 C CA . THR A 1 321 ? 13.101 14.067 6.799 1.00 84.81 321 THR A CA 1
ATOM 2415 C C . THR A 1 321 ? 11.761 13.352 6.956 1.00 84.81 321 THR A C 1
ATOM 2417 O O . THR A 1 321 ? 11.727 12.227 7.435 1.00 84.81 321 THR A O 1
ATOM 2420 N N . GLU A 1 322 ? 10.653 13.970 6.540 1.00 81.19 322 GLU A N 1
ATOM 2421 C CA . GLU A 1 322 ? 9.332 13.343 6.651 1.00 81.19 322 GLU A CA 1
ATOM 2422 C C . GLU A 1 322 ? 9.157 12.269 5.572 1.00 81.19 322 GLU A C 1
ATOM 2424 O O . GLU A 1 322 ? 8.672 11.166 5.840 1.00 81.19 322 GLU A O 1
ATOM 2429 N N . LEU A 1 323 ? 9.600 12.563 4.347 1.00 85.62 323 LEU A N 1
ATOM 2430 C CA . LEU A 1 323 ? 9.532 11.611 3.248 1.00 85.62 323 LEU A CA 1
ATOM 2431 C C . LEU A 1 323 ? 10.465 10.416 3.477 1.00 85.62 323 LEU A C 1
ATOM 2433 O O . LEU A 1 323 ? 10.025 9.282 3.288 1.00 85.62 323 LEU A O 1
ATOM 2437 N N . SER A 1 324 ? 11.702 10.646 3.924 1.00 86.69 324 SER A N 1
ATOM 2438 C CA . SER A 1 324 ? 12.707 9.594 4.151 1.00 86.69 324 SER A CA 1
ATOM 2439 C C . SER A 1 324 ? 12.272 8.545 5.181 1.00 86.69 324 SER A C 1
ATOM 2441 O O . SER A 1 324 ? 12.549 7.362 4.993 1.00 86.69 324 SER A O 1
ATOM 2443 N N . GLU A 1 325 ? 11.509 8.924 6.211 1.00 87.00 325 GLU A N 1
ATOM 2444 C CA . GLU A 1 325 ? 10.921 7.977 7.173 1.00 87.00 325 GLU A CA 1
ATOM 2445 C C . GLU A 1 325 ? 9.750 7.159 6.593 1.00 87.00 325 GLU A C 1
ATOM 2447 O O . GLU A 1 325 ? 9.418 6.081 7.095 1.00 87.00 325 GLU A O 1
ATOM 2452 N N . SER A 1 326 ? 9.121 7.651 5.521 1.00 90.06 326 SER A N 1
ATOM 2453 C CA . SER A 1 326 ? 7.936 7.050 4.891 1.00 90.06 326 SER A CA 1
ATOM 2454 C C . SER A 1 326 ? 8.224 6.170 3.675 1.00 90.06 326 SER A C 1
ATOM 2456 O O . SER A 1 326 ? 7.302 5.547 3.133 1.00 90.06 326 SER A O 1
ATOM 2458 N N . ILE A 1 327 ? 9.490 6.091 3.266 1.00 94.00 327 ILE A N 1
ATOM 2459 C CA . ILE A 1 327 ? 9.944 5.301 2.123 1.00 94.00 327 ILE A CA 1
ATOM 2460 C C . ILE A 1 327 ? 10.909 4.191 2.545 1.00 94.00 327 ILE A C 1
ATOM 2462 O O . ILE A 1 327 ? 11.476 4.181 3.636 1.00 94.00 327 ILE A O 1
ATOM 2466 N N . THR A 1 328 ? 11.086 3.213 1.670 1.00 94.12 328 THR A N 1
ATOM 2467 C CA . THR A 1 328 ? 12.149 2.207 1.750 1.00 94.12 328 THR A CA 1
ATOM 2468 C C . THR A 1 328 ? 12.801 2.137 0.386 1.00 94.12 328 THR A C 1
ATOM 2470 O O . THR A 1 328 ? 12.111 1.892 -0.596 1.00 94.12 328 THR A O 1
ATOM 2473 N N . LEU A 1 329 ? 14.101 2.411 0.302 1.00 95.88 329 LEU A N 1
ATOM 2474 C CA . LEU A 1 329 ? 14.837 2.310 -0.957 1.00 95.88 329 LEU A CA 1
ATOM 2475 C C . LEU A 1 329 ? 15.245 0.853 -1.193 1.00 95.88 329 LEU A C 1
ATOM 2477 O O . LEU A 1 329 ? 15.685 0.186 -0.258 1.00 95.88 329 LEU A O 1
ATOM 2481 N N . SER A 1 330 ? 15.119 0.379 -2.430 1.00 96.62 330 SER A N 1
ATOM 2482 C CA . SER A 1 330 ? 15.646 -0.920 -2.847 1.00 96.62 330 SER A CA 1
ATOM 2483 C C . SER A 1 330 ? 16.166 -0.866 -4.280 1.00 96.62 330 SER A C 1
ATOM 2485 O O . SER A 1 330 ? 15.545 -0.272 -5.168 1.00 96.62 330 SER A O 1
ATOM 2487 N N . ASP A 1 331 ? 17.300 -1.524 -4.499 1.00 97.56 331 ASP A N 1
ATOM 2488 C CA . ASP A 1 331 ? 17.836 -1.873 -5.810 1.00 97.56 331 ASP A CA 1
ATOM 2489 C C . ASP A 1 331 ? 17.837 -3.389 -6.067 1.00 97.56 331 ASP A C 1
ATOM 2491 O O . ASP A 1 331 ? 18.355 -3.845 -7.086 1.00 97.56 331 ASP A O 1
ATOM 2495 N N . ASP A 1 332 ? 17.201 -4.162 -5.184 1.00 96.56 332 ASP A N 1
ATOM 2496 C CA . ASP A 1 332 ? 17.140 -5.620 -5.242 1.00 96.56 332 ASP A CA 1
ATOM 2497 C C . ASP A 1 332 ? 15.945 -6.097 -6.076 1.00 96.56 332 ASP A C 1
ATOM 2499 O O . ASP A 1 332 ? 14.873 -6.417 -5.566 1.00 96.56 332 ASP A O 1
ATOM 2503 N N . PHE A 1 333 ? 16.110 -6.070 -7.395 1.00 97.31 333 PHE A N 1
ATOM 2504 C CA . PHE A 1 333 ? 15.145 -6.618 -8.345 1.00 97.31 333 PHE A CA 1
ATOM 2505 C C . PHE A 1 333 ? 15.825 -6.939 -9.669 1.00 97.31 333 PHE A C 1
ATOM 2507 O O . PHE A 1 333 ? 16.760 -6.251 -10.075 1.00 97.31 333 PHE A O 1
ATOM 2514 N N . GLU A 1 334 ? 15.326 -7.941 -10.387 1.00 98.00 334 GLU A N 1
ATOM 2515 C CA . GLU A 1 334 ? 15.882 -8.398 -11.664 1.00 98.00 334 GLU A CA 1
ATOM 2516 C C . GLU A 1 334 ? 15.423 -7.547 -12.867 1.00 98.00 334 GLU A C 1
ATOM 2518 O O . GLU A 1 334 ? 14.397 -6.863 -12.802 1.00 98.00 334 GLU A O 1
ATOM 2523 N N . PRO A 1 335 ? 16.171 -7.527 -13.990 1.00 98.50 335 PRO A N 1
ATOM 2524 C CA . PRO A 1 335 ? 15.677 -6.907 -15.209 1.00 98.50 335 PRO A CA 1
ATOM 2525 C C . PRO A 1 335 ? 14.583 -7.787 -15.830 1.00 98.50 335 PRO A C 1
ATOM 2527 O O . PRO A 1 335 ? 14.599 -9.008 -15.686 1.00 98.50 335 PRO A O 1
ATOM 2530 N N . ALA A 1 336 ? 13.657 -7.182 -16.576 1.00 98.50 336 ALA A N 1
ATOM 2531 C CA . ALA A 1 336 ? 12.634 -7.944 -17.286 1.00 98.50 336 ALA A CA 1
ATOM 2532 C C . ALA A 1 336 ? 13.270 -8.889 -18.316 1.00 98.50 336 ALA A C 1
ATOM 2534 O O . ALA A 1 336 ? 14.217 -8.519 -19.023 1.00 98.50 336 ALA A O 1
ATOM 2535 N N . THR A 1 337 ? 12.712 -10.093 -18.439 1.00 98.25 337 THR A N 1
ATOM 2536 C CA . THR A 1 337 ? 13.067 -11.010 -19.525 1.00 98.25 337 THR A CA 1
ATOM 2537 C C . THR A 1 337 ? 12.515 -10.493 -20.855 1.00 98.25 337 THR A C 1
ATOM 2539 O O . THR A 1 337 ? 11.600 -9.667 -20.897 1.00 98.25 337 THR A O 1
ATOM 2542 N N . LEU A 1 338 ? 13.051 -10.982 -21.977 1.00 97.69 338 LEU A N 1
ATOM 2543 C CA . LEU A 1 338 ? 12.519 -10.603 -23.289 1.00 97.69 338 LEU A CA 1
ATOM 2544 C C . LEU A 1 338 ? 11.079 -11.082 -23.481 1.00 97.69 338 LEU A C 1
ATOM 2546 O O . LEU A 1 338 ? 10.294 -10.350 -24.073 1.00 97.69 338 LEU A O 1
ATOM 2550 N N . ASP A 1 339 ? 10.718 -12.239 -22.923 1.00 97.50 339 ASP A N 1
ATOM 2551 C CA . ASP A 1 339 ? 9.349 -12.760 -22.978 1.00 97.50 339 ASP A CA 1
ATOM 2552 C C . ASP A 1 339 ? 8.368 -11.822 -22.268 1.00 97.50 339 ASP A C 1
ATOM 2554 O O . ASP A 1 339 ? 7.306 -11.521 -22.808 1.00 97.50 339 ASP A O 1
ATOM 2558 N N . MET A 1 340 ? 8.749 -11.274 -21.105 1.00 97.94 340 MET A N 1
ATOM 2559 C CA . MET A 1 340 ? 7.953 -10.257 -20.408 1.00 97.94 340 MET A CA 1
ATOM 2560 C C . MET A 1 340 ? 7.757 -9.007 -21.273 1.00 97.94 340 MET A C 1
ATOM 2562 O O . MET A 1 340 ? 6.642 -8.504 -21.390 1.00 97.94 340 MET A O 1
ATOM 2566 N N . VAL A 1 341 ? 8.819 -8.521 -21.925 1.00 98.06 341 VAL A N 1
ATOM 2567 C CA . VAL A 1 341 ? 8.742 -7.348 -22.814 1.00 98.06 341 VAL A CA 1
ATOM 2568 C C . VAL A 1 341 ? 7.873 -7.630 -24.047 1.00 98.06 341 VAL A C 1
ATOM 2570 O O . VAL A 1 341 ? 7.105 -6.765 -24.472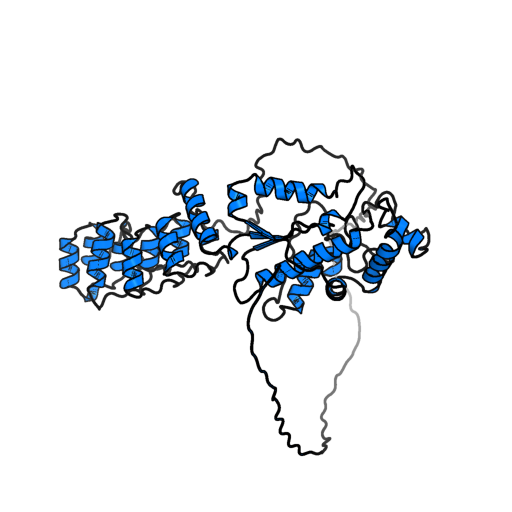 1.00 98.06 341 VAL A O 1
ATOM 2573 N N . MET A 1 342 ? 7.941 -8.844 -24.599 1.00 97.50 342 MET A N 1
ATOM 2574 C CA . MET A 1 342 ? 7.138 -9.275 -25.749 1.00 97.50 342 MET A CA 1
ATOM 2575 C C . MET A 1 342 ? 5.640 -9.391 -25.442 1.00 97.50 342 MET A C 1
ATOM 2577 O O . MET A 1 342 ? 4.837 -9.413 -26.371 1.00 97.50 342 MET A O 1
ATOM 2581 N N . LYS A 1 343 ? 5.224 -9.384 -24.168 1.00 95.69 343 LYS A N 1
ATOM 2582 C CA . LYS A 1 343 ? 3.797 -9.276 -23.817 1.00 95.69 343 LYS A CA 1
ATOM 2583 C C . LYS A 1 343 ? 3.187 -7.932 -24.234 1.00 95.69 343 LYS A C 1
ATOM 2585 O O . LYS A 1 343 ? 1.985 -7.869 -24.458 1.00 95.69 343 LYS A O 1
ATOM 2590 N N . ALA A 1 344 ? 3.992 -6.871 -24.339 1.00 96.38 344 ALA A N 1
ATOM 2591 C CA . ALA A 1 344 ? 3.539 -5.525 -24.716 1.00 96.38 344 ALA A CA 1
ATOM 2592 C C . ALA A 1 344 ? 4.043 -5.069 -26.098 1.00 96.38 344 ALA A C 1
ATOM 2594 O O . ALA A 1 344 ? 3.563 -4.076 -26.643 1.00 96.38 344 ALA A O 1
ATOM 2595 N N . HIS A 1 345 ? 5.022 -5.769 -26.673 1.00 96.00 345 HIS A N 1
ATOM 2596 C CA . HIS A 1 345 ? 5.689 -5.369 -27.908 1.00 96.00 345 HIS A CA 1
ATOM 2597 C C . HIS A 1 345 ? 5.811 -6.521 -28.898 1.00 96.00 345 HIS A C 1
ATOM 2599 O O . HIS A 1 345 ? 6.035 -7.667 -28.520 1.00 96.00 345 HIS A O 1
ATOM 2605 N N . ALA A 1 346 ? 5.763 -6.199 -30.190 1.00 94.38 346 ALA A N 1
ATOM 2606 C CA . ALA A 1 346 ? 5.977 -7.173 -31.250 1.00 94.38 346 ALA A CA 1
ATOM 2607 C C . ALA A 1 346 ? 7.384 -7.807 -31.141 1.00 94.38 346 ALA A C 1
ATOM 2609 O O . ALA A 1 346 ? 8.365 -7.064 -30.980 1.00 94.38 346 ALA A O 1
ATOM 2610 N N . PRO A 1 347 ? 7.527 -9.139 -31.289 1.00 95.56 347 PRO A N 1
ATOM 2611 C CA . PRO A 1 347 ? 8.824 -9.814 -31.231 1.00 95.56 347 PRO A CA 1
ATOM 2612 C C . PRO A 1 347 ? 9.863 -9.200 -32.175 1.00 95.56 347 PRO A C 1
ATOM 2614 O O . PRO A 1 347 ? 11.017 -9.009 -31.796 1.00 95.56 347 PRO A O 1
ATOM 2617 N N . GLU A 1 348 ? 9.450 -8.782 -33.375 1.00 90.94 348 GLU A N 1
ATOM 2618 C CA . GLU A 1 348 ? 10.334 -8.161 -34.362 1.00 90.94 348 GLU A CA 1
ATOM 2619 C C . GLU A 1 348 ? 10.898 -6.819 -33.883 1.00 90.94 348 GLU A C 1
ATOM 2621 O O . GLU A 1 348 ? 12.009 -6.444 -34.269 1.00 90.94 348 GLU A O 1
ATOM 2626 N N . TYR A 1 349 ? 10.143 -6.082 -33.060 1.00 91.19 349 TYR A N 1
ATOM 2627 C CA . TYR A 1 349 ? 10.604 -4.828 -32.476 1.00 91.19 349 TYR A CA 1
ATOM 2628 C C . TYR A 1 349 ? 11.630 -5.107 -31.379 1.00 91.19 349 TYR A C 1
ATOM 2630 O O . TYR A 1 349 ? 12.719 -4.534 -31.409 1.00 91.19 349 TYR A O 1
ATOM 2638 N N . VAL A 1 350 ? 11.334 -6.043 -30.473 1.00 94.38 350 VAL A N 1
ATOM 2639 C CA . VAL A 1 350 ? 12.251 -6.443 -29.395 1.00 94.38 350 VAL A CA 1
ATOM 2640 C C . VAL A 1 350 ? 13.581 -6.947 -29.968 1.00 94.38 350 VAL A C 1
ATOM 2642 O O . VAL A 1 350 ? 14.644 -6.480 -29.550 1.00 94.38 350 VAL A O 1
ATOM 2645 N N . SER A 1 351 ? 13.542 -7.805 -30.994 1.00 92.00 351 SER A N 1
ATOM 2646 C CA . SER A 1 351 ? 14.743 -8.258 -31.708 1.00 92.00 351 SER A CA 1
ATOM 2647 C C . SER A 1 351 ? 15.504 -7.101 -32.358 1.00 92.00 351 SER A C 1
ATOM 2649 O O . SER A 1 351 ? 16.725 -7.031 -32.245 1.00 92.00 351 SER A O 1
ATOM 2651 N N . CYS A 1 352 ? 14.805 -6.145 -32.982 1.00 86.50 352 CYS A N 1
ATOM 2652 C CA . CYS A 1 352 ? 15.439 -4.975 -33.593 1.00 86.50 352 CYS A CA 1
ATOM 2653 C C . CYS A 1 352 ? 16.212 -4.126 -32.569 1.00 86.50 352 CYS A C 1
ATOM 2655 O O . CYS A 1 352 ? 17.310 -3.649 -32.864 1.00 86.50 352 CYS A O 1
ATOM 2657 N N . VAL A 1 353 ? 15.658 -3.924 -31.369 1.00 90.38 353 VAL A N 1
ATOM 2658 C CA . VAL A 1 353 ? 16.336 -3.178 -30.297 1.00 90.38 353 VAL A CA 1
ATOM 2659 C C . VAL A 1 353 ? 17.545 -3.961 -29.767 1.00 90.38 353 VAL A C 1
ATOM 2661 O O . VAL A 1 353 ? 18.604 -3.369 -29.545 1.00 90.38 353 VAL A O 1
ATOM 2664 N N . ALA A 1 354 ? 17.432 -5.284 -29.621 1.00 91.88 354 ALA A N 1
ATOM 2665 C CA . ALA A 1 354 ? 18.543 -6.138 -29.199 1.00 91.88 354 ALA A CA 1
ATOM 2666 C C . ALA A 1 354 ? 19.705 -6.136 -30.215 1.00 91.88 354 ALA A C 1
ATOM 2668 O O . ALA A 1 354 ? 20.867 -5.980 -29.837 1.00 91.88 354 ALA A O 1
ATOM 2669 N N . GLU A 1 355 ? 19.410 -6.231 -31.515 1.00 88.88 355 GLU A N 1
ATOM 2670 C CA . GLU A 1 355 ? 20.409 -6.115 -32.587 1.00 88.88 355 GLU A CA 1
ATOM 2671 C C . GLU A 1 355 ? 21.091 -4.742 -32.589 1.00 88.88 355 GLU A C 1
ATOM 2673 O O . GLU A 1 355 ? 22.303 -4.630 -32.798 1.00 88.88 355 GLU A O 1
ATOM 2678 N N . LEU A 1 356 ? 20.325 -3.676 -32.341 1.00 85.19 356 LEU A N 1
ATOM 2679 C CA . LEU A 1 356 ? 20.884 -2.337 -32.218 1.00 85.19 356 LEU A CA 1
ATOM 2680 C C . LEU A 1 356 ? 21.864 -2.246 -31.045 1.00 85.19 356 LEU A C 1
ATOM 2682 O O . LEU A 1 356 ? 22.941 -1.668 -31.197 1.00 85.19 356 LEU A O 1
ATOM 2686 N N . ALA A 1 357 ? 21.518 -2.843 -29.903 1.00 91.00 357 ALA A N 1
ATOM 2687 C CA . ALA A 1 357 ? 22.381 -2.892 -28.728 1.00 91.00 357 ALA A CA 1
ATOM 2688 C C . ALA A 1 357 ? 23.738 -3.539 -29.032 1.00 91.00 357 ALA A C 1
ATOM 2690 O O . ALA A 1 357 ? 24.772 -3.030 -28.604 1.00 91.00 357 ALA A O 1
ATOM 2691 N N . GLN A 1 358 ? 23.757 -4.598 -29.844 1.00 89.75 358 GLN A N 1
ATOM 2692 C CA . GLN A 1 358 ? 25.003 -5.225 -30.292 1.00 89.75 358 GLN A CA 1
ATOM 2693 C C . GLN A 1 358 ? 25.821 -4.288 -31.192 1.00 89.75 358 GLN A C 1
ATOM 2695 O O . GLN A 1 358 ? 27.029 -4.147 -31.007 1.00 89.75 358 GLN A O 1
ATOM 2700 N N . LYS A 1 359 ? 25.170 -3.588 -32.131 1.00 84.69 359 LYS A N 1
ATOM 2701 C CA . LYS A 1 359 ? 25.843 -2.657 -33.059 1.00 84.69 359 LYS A CA 1
ATOM 2702 C C . LYS A 1 359 ? 26.458 -1.446 -32.356 1.00 84.69 359 LYS A C 1
ATOM 2704 O O . LYS A 1 359 ? 27.476 -0.931 -32.812 1.00 84.69 359 LYS A O 1
ATOM 2709 N N . VAL A 1 360 ? 25.859 -0.991 -31.257 1.00 85.19 360 VAL A N 1
ATOM 2710 C CA . VAL A 1 360 ? 26.339 0.170 -30.489 1.00 85.19 360 VAL A CA 1
ATOM 2711 C C . VAL A 1 360 ? 27.197 -0.200 -29.279 1.00 85.19 360 VAL A C 1
ATOM 2713 O O . VAL A 1 360 ? 27.672 0.702 -28.593 1.00 85.19 360 VAL A O 1
ATOM 2716 N N . ALA A 1 361 ? 27.446 -1.490 -29.028 1.00 85.44 361 ALA A N 1
ATOM 2717 C CA . ALA A 1 361 ? 28.209 -1.960 -27.869 1.00 85.44 361 ALA A CA 1
ATOM 2718 C C . ALA A 1 361 ? 29.626 -1.357 -27.795 1.00 85.44 361 ALA A C 1
ATOM 2720 O O . ALA A 1 361 ? 30.118 -1.055 -26.709 1.00 85.44 361 ALA A O 1
ATOM 2721 N N . CYS A 1 362 ? 30.257 -1.130 -28.953 1.00 82.81 362 CYS A N 1
ATOM 2722 C CA . CYS A 1 362 ? 31.577 -0.502 -29.063 1.00 82.81 362 CYS A CA 1
ATOM 2723 C C . CYS A 1 362 ? 31.526 1.021 -29.292 1.00 82.81 362 CYS A C 1
ATOM 2725 O O . CYS A 1 362 ? 32.576 1.645 -29.438 1.00 82.81 362 CYS A O 1
ATOM 2727 N N . SER A 1 363 ? 30.336 1.633 -29.351 1.00 80.94 363 SER A N 1
ATOM 2728 C CA . SER A 1 363 ? 30.199 3.078 -29.561 1.00 80.94 363 SER A CA 1
ATOM 2729 C C . SER A 1 363 ? 30.532 3.847 -28.284 1.00 80.94 363 SER A C 1
ATOM 2731 O O . SER A 1 363 ? 30.090 3.491 -27.190 1.00 80.94 363 SER A O 1
ATOM 2733 N N . THR A 1 364 ? 31.276 4.941 -28.425 1.00 77.44 364 THR A N 1
ATOM 2734 C CA . THR A 1 364 ? 31.597 5.867 -27.329 1.00 77.44 364 THR A CA 1
ATOM 2735 C C . THR A 1 364 ? 30.597 7.013 -27.201 1.00 77.44 364 THR A C 1
ATOM 2737 O O . THR A 1 364 ? 30.572 7.673 -26.168 1.00 77.44 364 THR A O 1
ATOM 2740 N N . CYS A 1 365 ? 29.760 7.232 -28.219 1.00 78.25 365 CYS A N 1
ATOM 2741 C CA . CYS A 1 365 ? 28.764 8.300 -28.249 1.00 78.25 365 CYS A CA 1
ATOM 2742 C C . CYS A 1 365 ? 27.349 7.722 -28.414 1.00 78.25 365 CYS A C 1
ATOM 2744 O O . CYS A 1 365 ? 27.170 6.785 -29.208 1.00 78.25 365 CYS A O 1
ATOM 2746 N N . PRO A 1 366 ? 26.332 8.298 -27.743 1.00 82.31 366 PRO A N 1
ATOM 2747 C CA . PRO A 1 366 ? 24.938 8.001 -28.038 1.00 82.31 366 PRO A CA 1
ATOM 2748 C C . PRO A 1 366 ? 24.597 8.331 -29.497 1.00 82.31 366 PRO A C 1
ATOM 2750 O O . PRO A 1 366 ? 25.074 9.319 -30.061 1.00 82.31 366 PRO A O 1
ATOM 2753 N N . ILE A 1 367 ? 23.747 7.514 -30.109 1.00 77.81 367 ILE A N 1
ATOM 2754 C CA . ILE A 1 367 ? 23.232 7.704 -31.465 1.00 77.81 367 ILE A CA 1
ATOM 2755 C C . ILE A 1 367 ? 21.736 8.011 -31.428 1.00 77.81 367 ILE A C 1
ATOM 2757 O O . ILE A 1 367 ? 21.048 7.658 -30.479 1.00 77.81 367 ILE A O 1
ATOM 2761 N N . ALA A 1 368 ? 21.211 8.641 -32.475 1.00 74.31 368 ALA A N 1
ATOM 2762 C CA . ALA A 1 368 ? 19.770 8.827 -32.612 1.00 74.31 368 ALA A CA 1
ATOM 2763 C C . ALA A 1 368 ? 19.078 7.466 -32.790 1.00 74.31 368 ALA A C 1
ATOM 2765 O O . ALA A 1 368 ? 19.411 6.720 -33.713 1.00 74.31 368 ALA A O 1
ATOM 2766 N N . PHE A 1 369 ? 18.116 7.159 -31.924 1.00 72.00 369 PHE A N 1
ATOM 2767 C CA . PHE A 1 369 ? 17.365 5.906 -31.941 1.00 72.00 369 PHE A CA 1
ATOM 2768 C C . PHE A 1 369 ? 16.376 5.841 -33.112 1.00 72.00 369 PHE A C 1
ATOM 2770 O O . PHE A 1 369 ? 16.082 4.753 -33.586 1.00 72.00 369 PHE A O 1
ATOM 2777 N N . THR A 1 370 ? 15.882 6.973 -33.626 1.00 63.16 370 THR A N 1
ATOM 2778 C CA . THR A 1 370 ? 14.765 6.949 -34.582 1.00 63.16 370 THR A CA 1
ATOM 2779 C C . THR A 1 370 ? 15.236 6.856 -36.057 1.00 63.16 370 THR A C 1
ATOM 2781 O O . THR A 1 370 ? 15.095 5.780 -36.630 1.00 63.16 370 THR A O 1
ATOM 2784 N N . PRO A 1 371 ? 15.896 7.833 -36.716 1.00 52.34 371 PRO A N 1
ATOM 2785 C CA . PRO A 1 371 ? 16.149 7.754 -38.165 1.00 52.34 371 PRO A CA 1
ATOM 2786 C C . PRO A 1 371 ? 17.482 7.083 -38.513 1.00 52.34 371 PRO A C 1
ATOM 2788 O O . PRO A 1 371 ? 17.600 6.409 -39.540 1.00 52.34 371 PRO A O 1
ATOM 2791 N N . ARG A 1 372 ? 18.501 7.206 -37.649 1.00 50.81 372 ARG A N 1
ATOM 2792 C CA . ARG A 1 372 ? 19.817 6.570 -37.857 1.00 50.81 372 ARG A CA 1
ATOM 2793 C C . ARG A 1 372 ? 19.770 5.053 -37.682 1.00 50.81 372 ARG A C 1
ATOM 2795 O O . ARG A 1 372 ? 20.462 4.337 -38.402 1.00 50.81 372 ARG A O 1
ATOM 2802 N N . VAL A 1 373 ? 18.912 4.552 -36.794 1.00 55.44 373 VAL A N 1
ATOM 2803 C CA . VAL A 1 373 ? 18.638 3.112 -36.665 1.00 55.44 373 VAL A CA 1
ATOM 2804 C C . VAL A 1 373 ? 17.871 2.604 -37.882 1.00 55.44 373 VAL A C 1
ATOM 2806 O O . VAL A 1 373 ? 18.265 1.604 -38.478 1.00 55.44 373 VAL A O 1
ATOM 2809 N N . GLN A 1 374 ? 16.828 3.319 -38.314 1.00 55.44 374 GLN A N 1
ATOM 2810 C CA . GLN A 1 374 ? 16.036 2.938 -39.487 1.00 55.44 374 GLN A CA 1
ATOM 2811 C C . GLN A 1 374 ? 16.890 2.871 -40.769 1.00 55.44 374 GLN A C 1
ATOM 2813 O O . GLN A 1 374 ? 16.823 1.890 -41.511 1.00 55.44 374 GLN A O 1
ATOM 2818 N N . SER A 1 375 ? 17.757 3.858 -41.002 1.00 52.41 375 SER A N 1
ATOM 2819 C CA . SER A 1 375 ? 18.637 3.896 -42.181 1.00 52.41 375 SER A CA 1
ATOM 2820 C C . SER A 1 375 ? 19.834 2.936 -42.085 1.00 52.41 375 SER A C 1
ATOM 2822 O O . SER A 1 375 ? 20.126 2.231 -43.051 1.00 52.41 375 SER A O 1
ATOM 2824 N N . GLY A 1 376 ? 20.507 2.860 -40.931 1.00 53.34 376 GLY A N 1
ATOM 2825 C CA . GLY A 1 376 ? 21.748 2.095 -40.758 1.00 53.34 376 GLY A CA 1
ATOM 2826 C C . GLY A 1 376 ? 21.568 0.609 -40.422 1.00 53.34 376 GLY A C 1
ATOM 2827 O O . GLY A 1 376 ? 22.382 -0.215 -40.839 1.00 53.34 376 GLY A O 1
ATOM 2828 N N . VAL A 1 377 ? 20.513 0.233 -39.687 1.00 55.19 377 VAL A N 1
ATOM 2829 C CA . VAL A 1 377 ? 20.286 -1.162 -39.258 1.00 55.19 377 VAL A CA 1
ATOM 2830 C C . VAL A 1 377 ? 19.472 -1.942 -40.283 1.00 55.19 377 VAL A C 1
ATOM 2832 O O . VAL A 1 377 ? 19.811 -3.095 -40.541 1.00 55.19 377 VAL A O 1
ATOM 2835 N N . ARG A 1 378 ? 18.444 -1.329 -40.888 1.00 52.41 378 ARG A N 1
ATOM 2836 C CA . ARG A 1 378 ? 17.492 -2.020 -41.777 1.00 52.41 378 ARG A CA 1
ATOM 2837 C C . ARG A 1 378 ? 17.488 -1.561 -43.234 1.00 52.41 378 ARG A C 1
ATOM 2839 O O . ARG A 1 378 ? 16.749 -2.136 -44.026 1.00 52.41 378 ARG A O 1
ATOM 2846 N N . ARG A 1 379 ? 18.312 -0.572 -43.614 1.00 61.50 379 ARG A N 1
ATOM 2847 C CA . ARG A 1 379 ? 18.274 0.042 -44.958 1.00 61.50 379 ARG A CA 1
ATOM 2848 C C . ARG A 1 379 ? 16.853 0.495 -45.332 1.00 61.50 379 ARG A C 1
ATOM 2850 O O . ARG A 1 379 ? 16.428 0.337 -46.475 1.00 61.50 379 ARG A O 1
ATOM 2857 N N . THR A 1 380 ? 16.107 1.016 -44.355 1.00 57.06 380 THR A N 1
ATOM 2858 C CA . THR A 1 380 ? 14.743 1.510 -44.567 1.00 57.06 380 THR A CA 1
ATOM 2859 C C . THR A 1 380 ? 14.759 2.590 -45.658 1.00 57.06 380 THR A C 1
ATOM 2861 O O . THR A 1 380 ? 15.619 3.475 -45.600 1.00 57.06 380 THR A O 1
ATOM 2864 N N . PRO A 1 381 ? 13.855 2.537 -46.659 1.00 58.62 381 PRO A N 1
ATOM 2865 C CA . PRO A 1 381 ? 13.827 3.515 -47.742 1.00 58.62 381 PRO A CA 1
ATOM 2866 C C . PRO A 1 381 ? 13.741 4.958 -47.218 1.00 58.62 381 PRO A C 1
ATOM 2868 O O . PRO A 1 381 ? 13.041 5.193 -46.235 1.00 58.62 381 PRO A O 1
ATOM 2871 N N . PRO A 1 382 ? 14.372 5.950 -47.875 1.00 61.59 382 PRO A N 1
ATOM 2872 C CA . PRO A 1 382 ? 14.365 7.339 -47.407 1.00 61.59 382 PRO A CA 1
ATOM 2873 C C . PRO A 1 382 ? 12.967 7.932 -47.175 1.00 61.59 382 PRO A C 1
ATOM 2875 O O . PRO A 1 382 ? 12.779 8.692 -46.232 1.00 61.59 382 PRO A O 1
ATOM 2878 N N . ALA A 1 383 ? 11.970 7.537 -47.976 1.00 58.44 383 ALA A N 1
ATOM 2879 C CA . ALA A 1 383 ? 10.575 7.968 -47.821 1.00 58.44 383 ALA A CA 1
ATOM 2880 C C . ALA A 1 383 ? 9.913 7.481 -46.515 1.00 58.44 383 ALA A C 1
ATOM 2882 O O . ALA A 1 383 ? 8.823 7.922 -46.167 1.00 58.44 383 ALA A O 1
ATOM 2883 N N . HIS A 1 384 ? 10.545 6.524 -45.835 1.00 56.94 384 HIS A N 1
ATOM 2884 C CA . HIS A 1 384 ? 10.007 5.748 -44.722 1.00 56.94 384 HIS A CA 1
ATOM 2885 C C . HIS A 1 384 ? 10.770 6.003 -43.408 1.00 56.94 384 HIS A C 1
ATOM 2887 O O . HIS A 1 384 ? 10.482 5.373 -42.389 1.00 56.94 384 HIS A O 1
ATOM 2893 N N . LEU A 1 385 ? 11.763 6.900 -43.433 1.00 59.69 385 LEU A N 1
ATOM 2894 C CA . LEU A 1 385 ? 12.486 7.347 -42.247 1.00 59.69 385 LEU A CA 1
ATOM 2895 C C . LEU A 1 385 ? 11.618 8.334 -41.462 1.00 59.69 385 LEU A C 1
ATOM 2897 O O . LEU A 1 385 ? 11.030 9.252 -42.035 1.00 59.69 385 LEU A O 1
ATOM 2901 N N . LYS A 1 386 ? 11.561 8.174 -40.138 1.00 58.94 386 LYS A N 1
ATOM 2902 C CA . LYS A 1 386 ? 10.988 9.199 -39.257 1.00 58.94 386 LYS A CA 1
ATOM 2903 C C . LYS A 1 386 ? 11.848 10.471 -39.361 1.00 58.94 386 LYS A C 1
ATOM 2905 O O . LYS A 1 386 ? 13.061 10.388 -39.548 1.00 58.94 386 LYS A O 1
ATOM 2910 N N . ASN A 1 387 ? 11.228 11.648 -39.277 1.00 54.53 387 ASN A N 1
ATOM 2911 C CA . ASN A 1 387 ? 11.926 12.927 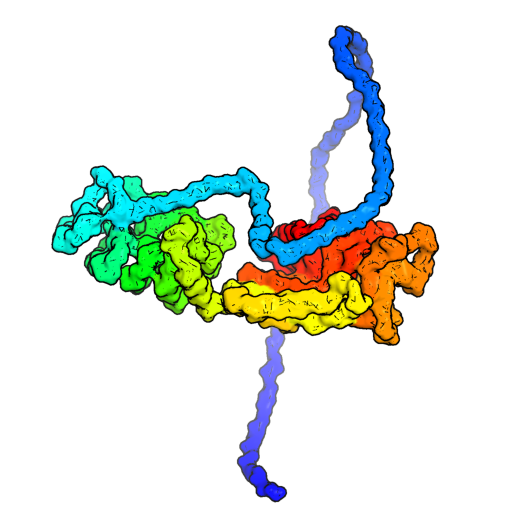-39.442 1.00 54.53 387 ASN A CA 1
ATOM 2912 C C . ASN A 1 387 ? 12.988 13.120 -38.334 1.00 54.53 387 ASN A C 1
ATOM 2914 O O . ASN A 1 387 ? 12.693 12.959 -37.150 1.00 54.53 387 ASN A O 1
ATOM 2918 N N . GLU A 1 388 ? 14.224 13.468 -38.716 1.00 51.44 388 GLU A N 1
ATOM 2919 C CA . GLU A 1 388 ? 15.333 13.752 -37.787 1.00 51.44 388 GLU A CA 1
ATOM 2920 C C . GLU A 1 388 ? 15.036 14.911 -36.833 1.00 51.44 388 GLU A C 1
ATOM 2922 O O . GLU A 1 388 ? 15.460 14.861 -35.684 1.00 51.44 388 GLU A O 1
ATOM 2927 N N . ALA A 1 389 ? 14.240 15.895 -37.258 1.00 48.25 389 ALA A N 1
ATOM 2928 C CA . ALA A 1 389 ? 13.817 17.017 -36.422 1.00 48.25 389 ALA A CA 1
ATOM 2929 C C . ALA A 1 389 ? 12.749 16.653 -35.369 1.00 48.25 389 ALA A C 1
ATOM 2931 O O . ALA A 1 389 ? 12.438 17.481 -34.522 1.00 48.25 389 ALA A O 1
ATOM 2932 N N . SER A 1 390 ? 12.179 15.443 -35.428 1.00 48.66 390 SER A N 1
ATOM 2933 C CA . SER A 1 390 ? 11.223 14.902 -34.445 1.00 48.66 390 SER A CA 1
ATOM 2934 C C . SER A 1 390 ? 11.773 13.670 -33.711 1.00 48.66 390 SER A C 1
ATOM 2936 O O . SER A 1 390 ? 11.013 12.889 -33.141 1.00 48.66 390 SER A O 1
ATOM 2938 N N . CYS A 1 391 ? 13.083 13.420 -33.815 1.00 54.66 391 CYS A N 1
ATOM 2939 C CA . CYS A 1 391 ? 13.746 12.285 -33.187 1.00 54.66 391 CYS A CA 1
ATOM 2940 C C . CYS A 1 391 ? 14.463 12.728 -31.917 1.00 54.66 391 CYS A C 1
ATOM 2942 O O . CYS A 1 391 ? 15.630 13.121 -31.956 1.00 54.66 391 CYS A O 1
ATOM 2944 N N . ASP A 1 392 ? 13.808 12.518 -30.785 1.00 62.72 392 ASP A N 1
ATOM 2945 C CA . ASP A 1 392 ? 14.364 12.963 -29.513 1.00 62.72 392 ASP A CA 1
ATOM 2946 C C . ASP A 1 392 ? 14.853 11.809 -28.613 1.00 62.72 392 ASP A C 1
ATOM 2948 O O . ASP A 1 392 ? 15.242 12.009 -27.466 1.00 62.72 392 ASP A O 1
ATOM 2952 N N . THR A 1 393 ? 14.879 10.571 -29.123 1.00 73.06 393 THR A N 1
ATOM 2953 C CA . THR A 1 393 ? 15.387 9.414 -28.359 1.00 73.06 393 THR A CA 1
ATOM 2954 C C . THR A 1 393 ? 16.830 9.125 -28.748 1.00 73.06 393 THR A C 1
ATOM 2956 O O . THR A 1 393 ? 17.123 8.875 -29.920 1.00 73.06 393 THR A O 1
ATOM 2959 N N . LEU A 1 394 ? 17.739 9.127 -27.775 1.00 82.12 394 LEU A N 1
ATOM 2960 C CA . LEU A 1 394 ? 19.115 8.669 -27.961 1.00 82.12 394 LEU A CA 1
ATOM 2961 C C . LEU A 1 394 ? 19.239 7.195 -27.574 1.00 82.12 394 LEU A C 1
ATOM 2963 O O . LEU A 1 394 ? 18.445 6.677 -26.802 1.00 82.12 394 LEU A O 1
ATOM 2967 N N . PHE A 1 395 ? 20.231 6.508 -28.125 1.00 87.12 395 PHE A N 1
ATOM 2968 C CA . PHE A 1 395 ? 20.548 5.126 -27.803 1.00 87.12 395 PHE A CA 1
ATOM 2969 C C . PHE A 1 395 ? 22.060 4.969 -27.661 1.00 87.12 395 PHE A C 1
ATOM 2971 O O . PHE A 1 395 ? 22.841 5.416 -28.497 1.00 87.12 395 PHE A O 1
ATOM 2978 N N . SER A 1 396 ? 22.474 4.323 -26.590 1.00 91.06 396 SER A N 1
ATOM 2979 C CA . SER A 1 396 ? 23.855 4.142 -26.150 1.00 91.06 396 SER A CA 1
ATOM 2980 C C . SER A 1 396 ? 24.078 2.696 -25.712 1.00 91.06 396 SER A C 1
ATOM 2982 O O . SER A 1 396 ? 23.124 1.928 -25.562 1.00 91.06 396 SER A O 1
ATOM 2984 N N . LYS A 1 397 ? 25.335 2.318 -25.459 1.00 92.56 397 LYS A N 1
ATOM 2985 C CA . LYS A 1 397 ? 25.709 0.949 -25.064 1.00 92.56 397 LYS A CA 1
ATOM 2986 C C . LYS A 1 397 ? 24.938 0.403 -23.848 1.00 92.56 397 LYS A C 1
ATOM 2988 O O . LYS A 1 397 ? 24.711 -0.797 -23.774 1.00 92.56 397 LYS A O 1
ATOM 2993 N N . GLY A 1 398 ? 24.515 1.263 -22.915 1.00 94.31 398 GLY A N 1
ATOM 2994 C CA . GLY A 1 398 ? 23.760 0.862 -21.721 1.00 94.31 398 GLY A CA 1
ATOM 2995 C C . GLY A 1 398 ? 22.239 0.925 -21.872 1.00 94.31 398 GLY A C 1
ATOM 2996 O O . GLY A 1 398 ? 21.515 0.463 -20.996 1.00 94.31 398 GLY A O 1
ATOM 2997 N N . SER A 1 399 ? 21.732 1.452 -22.989 1.00 94.31 399 SER A N 1
ATOM 2998 C CA . SER A 1 399 ? 20.302 1.743 -23.170 1.00 94.31 399 SER A CA 1
ATOM 2999 C C . SER A 1 399 ? 19.416 0.505 -23.118 1.00 94.31 399 SER A C 1
ATOM 3001 O O . SER A 1 399 ? 18.354 0.536 -22.506 1.00 94.31 399 SER A O 1
ATOM 3003 N N . PHE A 1 400 ? 19.861 -0.595 -23.727 1.00 95.62 400 PHE A N 1
ATOM 3004 C CA . PHE A 1 400 ? 19.109 -1.847 -23.724 1.00 95.62 400 PHE A CA 1
ATOM 3005 C C . PHE A 1 400 ? 18.978 -2.428 -22.315 1.00 95.62 400 PHE A C 1
ATOM 3007 O O . PHE A 1 400 ? 17.875 -2.724 -21.866 1.00 95.62 400 PHE A O 1
ATOM 3014 N N . LYS A 1 401 ? 20.098 -2.508 -21.585 1.00 97.44 401 LYS A N 1
ATOM 3015 C CA . LYS A 1 401 ? 20.130 -2.992 -20.200 1.00 97.44 401 LYS A CA 1
ATOM 3016 C C . LYS A 1 401 ? 19.274 -2.113 -19.282 1.00 97.44 401 LYS A C 1
ATOM 3018 O O . LYS A 1 401 ? 18.483 -2.638 -18.506 1.00 97.44 401 LYS A O 1
ATOM 3023 N N . ALA A 1 402 ? 19.389 -0.791 -19.415 1.00 97.62 402 ALA A N 1
ATOM 3024 C CA . ALA A 1 402 ? 18.579 0.172 -18.676 1.00 97.62 402 ALA A CA 1
ATOM 3025 C C . ALA A 1 402 ? 17.077 -0.001 -18.952 1.00 97.62 402 ALA A C 1
ATOM 3027 O O . ALA A 1 402 ? 16.283 -0.008 -18.019 1.00 97.62 402 ALA A O 1
ATOM 3028 N N . ALA A 1 403 ? 16.680 -0.192 -20.216 1.00 97.44 403 ALA A N 1
ATOM 3029 C CA . ALA A 1 403 ? 15.280 -0.389 -20.594 1.00 97.44 403 ALA A CA 1
ATOM 3030 C C . ALA A 1 403 ? 14.696 -1.696 -20.030 1.00 97.44 403 ALA A C 1
ATOM 3032 O O . ALA A 1 403 ? 13.578 -1.689 -19.515 1.00 97.44 403 ALA A O 1
ATOM 3033 N N . LEU A 1 404 ? 15.458 -2.799 -20.063 1.00 98.62 404 LEU A N 1
ATOM 3034 C CA . LEU A 1 404 ? 15.049 -4.058 -19.428 1.00 98.62 404 LEU A CA 1
ATOM 3035 C C . LEU A 1 404 ? 14.939 -3.910 -17.908 1.00 98.62 404 LEU A C 1
ATOM 3037 O O . LEU A 1 404 ? 13.975 -4.391 -17.317 1.00 98.62 404 LEU A O 1
ATOM 3041 N N . ARG A 1 405 ? 15.877 -3.198 -17.271 1.00 98.56 405 ARG A N 1
ATOM 3042 C CA . ARG A 1 405 ? 15.807 -2.901 -15.834 1.00 98.56 405 ARG A CA 1
ATOM 3043 C C . ARG A 1 405 ? 14.592 -2.042 -15.486 1.00 98.56 405 ARG A C 1
ATOM 3045 O O . ARG A 1 405 ? 13.915 -2.333 -14.510 1.00 98.56 405 ARG A O 1
ATOM 3052 N N . ALA A 1 406 ? 14.286 -1.022 -16.288 1.00 98.56 406 ALA A N 1
ATOM 3053 C CA . ALA A 1 406 ? 13.121 -0.166 -16.084 1.00 98.56 406 ALA A CA 1
ATOM 3054 C C . ALA A 1 406 ? 11.803 -0.949 -16.186 1.00 98.56 406 ALA A C 1
ATOM 3056 O O . ALA A 1 406 ? 10.914 -0.736 -15.369 1.00 98.56 406 ALA A O 1
ATOM 3057 N N . CYS A 1 407 ? 11.691 -1.886 -17.135 1.00 98.75 407 CYS A N 1
ATOM 3058 C CA . CYS A 1 407 ? 10.550 -2.804 -17.204 1.00 98.75 407 CYS A CA 1
ATOM 3059 C C . CYS A 1 407 ? 10.518 -3.760 -16.001 1.00 98.75 407 CYS A C 1
ATOM 3061 O O . CYS A 1 407 ? 9.464 -3.936 -15.398 1.00 98.75 407 CYS A O 1
ATOM 3063 N N . GLY A 1 408 ? 11.675 -4.315 -15.622 1.00 98.69 408 GLY A N 1
ATOM 3064 C CA . GLY A 1 408 ? 11.818 -5.241 -14.492 1.00 98.69 408 GLY A CA 1
ATOM 3065 C C . GLY A 1 408 ? 11.418 -4.627 -13.152 1.00 98.69 408 GLY A C 1
ATOM 3066 O O . GLY A 1 408 ? 10.793 -5.288 -12.332 1.00 98.69 408 GLY A O 1
ATOM 3067 N N . ALA A 1 409 ? 11.682 -3.331 -12.958 1.00 98.69 409 ALA A N 1
ATOM 3068 C CA . ALA A 1 409 ? 11.215 -2.603 -11.782 1.00 98.69 409 ALA A CA 1
ATOM 3069 C C . ALA A 1 409 ? 9.683 -2.604 -11.679 1.00 98.69 409 ALA A C 1
ATOM 3071 O O . ALA A 1 409 ? 9.144 -2.817 -10.600 1.00 98.69 409 ALA A O 1
ATOM 3072 N N . VAL A 1 410 ? 8.972 -2.391 -12.794 1.00 98.38 410 VAL A N 1
ATOM 3073 C CA . VAL A 1 410 ? 7.502 -2.339 -12.787 1.00 98.38 410 VAL A CA 1
ATOM 3074 C C . VAL A 1 410 ? 6.902 -3.734 -12.598 1.00 98.38 410 VAL A C 1
ATOM 3076 O O . VAL A 1 410 ? 5.934 -3.870 -11.857 1.00 98.38 410 VAL A O 1
ATOM 3079 N N . THR A 1 411 ? 7.472 -4.778 -13.208 1.00 98.00 411 THR A N 1
ATOM 3080 C CA . THR A 1 411 ? 7.007 -6.159 -12.977 1.00 98.00 411 THR A CA 1
ATOM 3081 C C . THR A 1 411 ? 7.266 -6.596 -11.537 1.00 98.00 411 THR A C 1
ATOM 3083 O O . THR A 1 411 ? 6.356 -7.098 -10.888 1.00 98.00 411 THR A O 1
ATOM 3086 N N . HIS A 1 412 ? 8.452 -6.297 -10.997 1.00 97.50 412 HIS A N 1
ATOM 3087 C CA . HIS A 1 412 ? 8.767 -6.552 -9.593 1.00 97.50 412 HIS A CA 1
ATOM 3088 C C . HIS A 1 412 ? 7.825 -5.785 -8.661 1.00 97.50 412 HIS A C 1
ATOM 3090 O O . HIS A 1 412 ? 7.303 -6.362 -7.718 1.00 97.50 412 HIS A O 1
ATOM 3096 N N . ALA A 1 413 ? 7.531 -4.514 -8.956 1.00 97.12 413 ALA A N 1
ATOM 3097 C CA . ALA A 1 413 ? 6.571 -3.725 -8.190 1.00 97.12 413 ALA A CA 1
ATOM 3098 C C . ALA A 1 413 ? 5.184 -4.383 -8.127 1.00 97.12 413 ALA A C 1
ATOM 3100 O O . ALA A 1 413 ? 4.560 -4.378 -7.067 1.00 97.12 413 ALA A O 1
ATOM 3101 N N . VAL A 1 414 ? 4.712 -4.960 -9.237 1.00 96.12 414 VAL A N 1
ATOM 3102 C CA . VAL A 1 414 ? 3.461 -5.731 -9.266 1.00 96.12 414 VAL A CA 1
ATOM 3103 C C . VAL A 1 414 ? 3.566 -6.948 -8.347 1.00 96.12 414 VAL A C 1
ATOM 3105 O O . VAL A 1 414 ? 2.725 -7.098 -7.465 1.00 96.12 414 VAL A O 1
ATOM 3108 N N . ASP A 1 415 ? 4.618 -7.758 -8.482 1.00 94.62 415 ASP A N 1
ATOM 3109 C CA . ASP A 1 415 ? 4.826 -8.951 -7.646 1.00 94.62 415 ASP A CA 1
ATOM 3110 C C . ASP A 1 415 ? 4.866 -8.597 -6.152 1.00 94.62 415 ASP A C 1
ATOM 3112 O O . ASP A 1 415 ? 4.253 -9.263 -5.318 1.00 94.62 415 ASP A O 1
ATOM 3116 N N . THR A 1 416 ? 5.542 -7.500 -5.803 1.00 93.12 416 THR A N 1
ATOM 3117 C CA . THR A 1 416 ? 5.654 -7.026 -4.423 1.00 93.12 416 THR A CA 1
ATOM 3118 C C . THR A 1 416 ? 4.315 -6.554 -3.847 1.00 93.12 416 THR A C 1
ATOM 3120 O O . THR A 1 416 ? 4.079 -6.716 -2.650 1.00 93.12 416 THR A O 1
ATOM 3123 N N . ILE A 1 417 ? 3.435 -5.963 -4.661 1.00 91.06 417 ILE A N 1
ATOM 3124 C CA . ILE A 1 417 ? 2.109 -5.487 -4.226 1.00 91.06 417 ILE A CA 1
ATOM 3125 C C . ILE A 1 417 ? 1.096 -6.635 -4.142 1.00 91.06 417 ILE A C 1
ATOM 3127 O O . ILE A 1 417 ? 0.172 -6.572 -3.335 1.00 91.06 417 ILE A O 1
ATOM 3131 N N . VAL A 1 418 ? 1.238 -7.676 -4.962 1.00 88.12 418 VAL A N 1
ATOM 3132 C CA . VAL A 1 418 ? 0.312 -8.824 -4.954 1.00 88.12 418 VAL A CA 1
ATOM 3133 C C . VAL A 1 418 ? 0.743 -9.904 -3.956 1.00 88.12 418 VAL A C 1
ATOM 3135 O O . VAL A 1 418 ? -0.083 -10.713 -3.543 1.00 88.12 418 VAL A O 1
ATOM 3138 N N . SER A 1 419 ? 2.010 -9.890 -3.522 1.00 78.94 419 SER A N 1
ATOM 3139 C CA . SER A 1 419 ? 2.605 -10.890 -2.628 1.00 78.94 419 SER A CA 1
ATOM 3140 C C . SER A 1 419 ? 1.680 -11.316 -1.469 1.00 78.94 419 SER A C 1
ATOM 3142 O O . SER A 1 419 ? 1.319 -10.476 -0.638 1.00 78.94 419 SER A O 1
ATOM 3144 N N . PRO A 1 420 ? 1.344 -12.616 -1.343 1.00 71.12 420 PRO A N 1
ATOM 3145 C CA . PRO A 1 420 ? 0.413 -13.107 -0.323 1.00 71.12 420 PRO A CA 1
ATOM 3146 C C . PRO A 1 420 ? 0.903 -12.942 1.121 1.00 71.12 420 PRO A C 1
ATOM 3148 O O . PRO A 1 420 ? 0.093 -12.887 2.044 1.00 71.12 420 PRO A O 1
ATOM 3151 N N . SER A 1 421 ? 2.221 -12.912 1.342 1.00 66.62 421 SER A N 1
ATOM 3152 C CA . SER A 1 421 ? 2.801 -12.991 2.688 1.00 66.62 421 SER A CA 1
ATOM 3153 C C . SER A 1 421 ? 2.921 -11.640 3.394 1.00 66.62 421 SER A C 1
ATOM 3155 O O . SER A 1 421 ? 2.860 -11.609 4.619 1.00 66.62 421 SER A O 1
ATOM 3157 N N . ALA A 1 422 ? 3.106 -10.545 2.648 1.00 64.31 422 ALA A N 1
ATOM 3158 C CA . ALA A 1 422 ? 3.132 -9.168 3.158 1.00 64.31 422 ALA A CA 1
ATOM 3159 C C . ALA A 1 422 ? 3.336 -8.187 1.987 1.00 64.31 422 ALA A C 1
ATOM 3161 O O . ALA A 1 422 ? 4.476 -7.819 1.691 1.00 64.31 422 ALA A O 1
ATOM 3162 N N . PRO A 1 423 ? 2.271 -7.761 1.293 1.00 78.56 423 PRO A N 1
ATOM 3163 C CA . PRO A 1 423 ? 2.444 -6.893 0.144 1.00 78.56 423 PRO A CA 1
ATOM 3164 C C . PRO A 1 423 ? 2.821 -5.476 0.576 1.00 78.56 423 PRO A C 1
ATOM 3166 O O . PRO A 1 423 ? 2.256 -4.931 1.530 1.00 78.56 423 PRO A O 1
ATOM 3169 N N . HIS A 1 424 ? 3.733 -4.826 -0.142 1.00 88.38 424 HIS A N 1
ATOM 3170 C CA . HIS A 1 424 ? 3.912 -3.387 0.051 1.00 88.38 424 HIS A CA 1
ATOM 3171 C C . HIS A 1 424 ? 2.632 -2.654 -0.354 1.00 88.38 424 HIS A C 1
ATOM 3173 O O . HIS A 1 424 ? 2.008 -2.990 -1.358 1.00 88.38 424 HIS A O 1
ATOM 3179 N N . ARG A 1 425 ? 2.238 -1.621 0.402 1.00 87.00 425 ARG A N 1
ATOM 3180 C CA . ARG A 1 425 ? 1.009 -0.872 0.069 1.00 87.00 425 ARG A CA 1
ATOM 3181 C C . ARG A 1 425 ? 1.121 -0.080 -1.236 1.00 87.00 425 ARG A C 1
ATOM 3183 O O . ARG A 1 425 ? 0.114 0.213 -1.870 1.00 87.00 425 ARG A O 1
ATOM 3190 N N . ALA A 1 426 ? 2.337 0.338 -1.583 1.00 91.12 426 ALA A N 1
ATOM 3191 C CA . ALA A 1 426 ? 2.630 1.138 -2.760 1.00 91.12 426 ALA A CA 1
ATOM 3192 C C . ALA A 1 426 ? 4.113 1.027 -3.121 1.00 91.12 426 ALA A C 1
ATOM 3194 O O . ALA A 1 426 ? 4.974 0.945 -2.240 1.00 91.12 426 ALA A O 1
ATOM 3195 N N . VAL A 1 427 ? 4.397 1.096 -4.420 1.00 96.62 427 VAL A N 1
ATOM 3196 C CA . VAL A 1 427 ? 5.751 1.056 -4.970 1.00 96.62 427 VAL A CA 1
ATOM 3197 C C . VAL A 1 427 ? 5.932 2.223 -5.943 1.00 96.62 427 VAL A C 1
ATOM 3199 O O . VAL A 1 427 ? 5.046 2.517 -6.743 1.00 96.62 427 VAL A O 1
ATOM 3202 N N . PHE A 1 428 ? 7.081 2.890 -5.887 1.00 97.81 428 PHE A N 1
ATOM 3203 C CA . PHE A 1 428 ? 7.479 3.967 -6.785 1.00 97.81 428 PHE A CA 1
ATOM 3204 C C . PHE A 1 428 ? 8.742 3.562 -7.553 1.00 97.81 428 PHE A C 1
ATOM 3206 O O . PHE A 1 428 ? 9.827 3.460 -6.986 1.00 97.81 428 PHE A O 1
ATOM 3213 N N . CYS A 1 429 ? 8.613 3.334 -8.860 1.00 98.50 429 CYS A N 1
ATOM 3214 C CA . CYS A 1 429 ? 9.741 2.967 -9.718 1.00 98.50 429 CYS A CA 1
ATOM 3215 C C . CYS A 1 429 ? 10.476 4.225 -10.208 1.00 98.50 429 CYS A C 1
ATOM 3217 O O . CYS A 1 429 ? 10.079 4.845 -11.194 1.00 98.50 429 CYS A O 1
ATOM 3219 N N . CYS A 1 430 ? 11.571 4.594 -9.545 1.00 98.12 430 CYS A N 1
ATOM 3220 C CA . CYS A 1 430 ? 12.452 5.687 -9.953 1.00 98.12 430 CYS A CA 1
ATOM 3221 C C . CYS A 1 430 ? 13.434 5.198 -11.034 1.00 98.12 430 CYS A C 1
ATOM 3223 O O . CYS A 1 430 ? 14.611 4.932 -10.777 1.00 98.12 430 CYS A O 1
ATOM 3225 N N . VAL A 1 431 ? 12.926 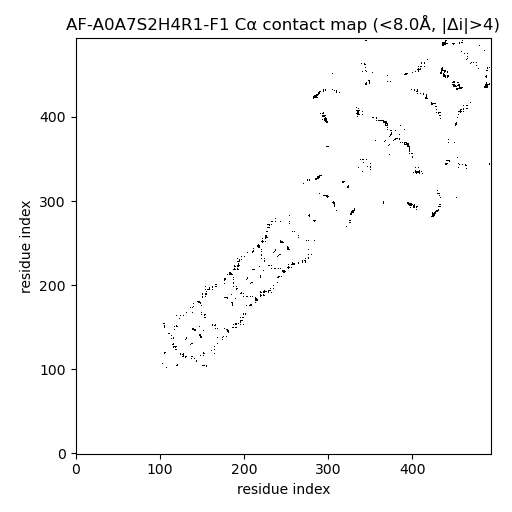5.022 -12.257 1.00 97.81 431 VAL A N 1
ATOM 3226 C CA . VAL A 1 431 ? 13.653 4.381 -13.364 1.00 97.81 431 VAL A CA 1
ATOM 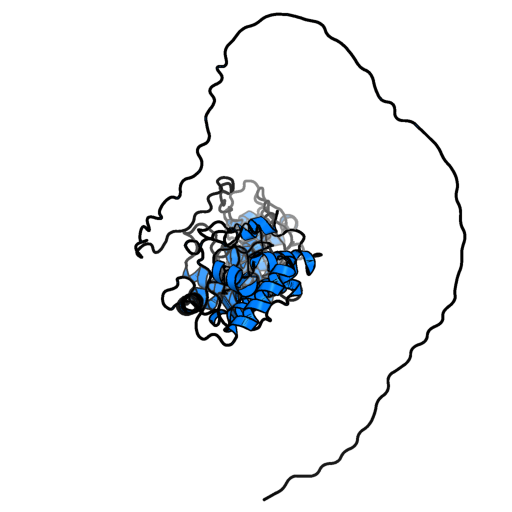3227 C C . VAL A 1 431 ? 13.694 5.224 -14.634 1.00 97.81 431 VAL A C 1
ATOM 3229 O O . VAL A 1 431 ? 12.919 6.161 -14.829 1.00 97.81 431 VAL A O 1
ATOM 3232 N N . ARG A 1 432 ? 14.633 4.870 -15.514 1.00 95.19 432 ARG A N 1
ATOM 3233 C CA . ARG A 1 432 ? 14.764 5.397 -16.874 1.00 95.19 432 ARG A CA 1
ATOM 3234 C C . ARG A 1 432 ? 15.422 4.335 -17.768 1.00 95.19 432 ARG A C 1
ATOM 3236 O O . ARG A 1 432 ? 16.165 3.507 -17.233 1.00 95.19 432 ARG A O 1
ATOM 3243 N N . PRO A 1 433 ? 15.224 4.365 -19.096 1.00 94.44 433 PRO A N 1
ATOM 3244 C CA . PRO A 1 433 ? 14.446 5.333 -19.890 1.00 94.44 433 PRO A CA 1
ATOM 3245 C C . PRO A 1 433 ? 12.929 5.322 -19.595 1.00 94.44 433 PRO A C 1
ATOM 3247 O O . PRO A 1 433 ? 12.423 4.353 -19.019 1.00 94.44 433 PRO A O 1
ATOM 3250 N N . PRO A 1 434 ? 12.191 6.393 -19.954 1.00 94.75 434 PRO A N 1
ATOM 3251 C CA . PRO A 1 434 ? 10.728 6.402 -19.884 1.00 94.75 434 PRO A CA 1
ATOM 3252 C C . PRO A 1 434 ? 10.111 5.421 -20.898 1.00 94.75 434 PRO A C 1
ATOM 3254 O O . PRO A 1 434 ? 10.807 4.923 -21.789 1.00 94.75 434 PRO A O 1
ATOM 3257 N N . GLY A 1 435 ? 8.805 5.145 -20.759 1.00 94.25 435 GLY A N 1
ATOM 3258 C CA . GLY A 1 435 ? 8.145 4.092 -21.542 1.00 94.25 435 GLY A CA 1
ATOM 3259 C C . GLY A 1 435 ? 6.859 4.443 -22.296 1.00 94.25 435 GLY A C 1
ATOM 3260 O O . GLY A 1 435 ? 6.600 3.837 -23.334 1.00 94.25 435 GLY A O 1
ATOM 3261 N N . HIS A 1 436 ? 6.065 5.416 -21.841 1.00 94.12 436 HIS A N 1
ATOM 3262 C CA . HIS A 1 436 ? 4.666 5.586 -22.281 1.00 94.12 436 HIS A CA 1
ATOM 3263 C C . HIS A 1 436 ? 4.444 5.958 -23.765 1.00 94.12 436 HIS A C 1
ATOM 3265 O O . HIS A 1 436 ? 3.331 5.854 -24.277 1.00 94.12 436 HIS A O 1
ATOM 3271 N N . HIS A 1 437 ? 5.490 6.350 -24.494 1.00 90.94 437 HIS A N 1
ATOM 3272 C CA . HIS A 1 437 ? 5.422 6.620 -25.936 1.00 90.94 437 HIS A CA 1
ATOM 3273 C C . HIS A 1 437 ? 5.853 5.430 -26.806 1.00 90.94 437 HIS A C 1
ATOM 3275 O O . HIS A 1 437 ? 5.809 5.524 -28.035 1.00 90.94 437 HIS A O 1
ATOM 3281 N N . SER A 1 438 ? 6.329 4.332 -26.212 1.00 91.56 438 SER A N 1
ATOM 3282 C CA . SER A 1 438 ? 6.680 3.124 -26.961 1.00 91.56 438 SER A CA 1
ATOM 3283 C C . SER A 1 438 ? 5.420 2.289 -27.178 1.00 91.56 438 SER A C 1
ATOM 3285 O O . SER A 1 438 ? 4.793 1.866 -26.212 1.00 91.56 438 SER A O 1
ATOM 3287 N N . GLY A 1 439 ? 5.020 2.108 -28.436 1.00 91.44 439 GLY A N 1
ATOM 3288 C CA . GLY A 1 439 ? 3.859 1.292 -28.815 1.00 91.44 439 GLY A CA 1
ATOM 3289 C C . GLY A 1 439 ? 4.251 -0.126 -29.216 1.00 91.44 439 GLY A C 1
ATOM 3290 O O . GLY A 1 439 ? 5.429 -0.495 -29.155 1.00 91.44 439 GLY A O 1
ATOM 3291 N N . VAL A 1 440 ? 3.293 -0.913 -29.708 1.00 92.31 440 VAL A N 1
ATOM 3292 C CA . VAL A 1 440 ? 3.486 -2.347 -30.011 1.00 92.31 440 VAL A CA 1
ATOM 3293 C C . VAL A 1 440 ? 4.642 -2.549 -30.993 1.00 92.31 440 VAL A C 1
ATOM 3295 O O . VAL A 1 440 ? 5.506 -3.407 -30.808 1.00 92.31 440 VAL A O 1
ATOM 3298 N N . LYS A 1 441 ? 4.683 -1.718 -32.039 1.00 88.06 441 LYS A N 1
ATOM 3299 C CA . LYS A 1 441 ? 5.669 -1.793 -33.127 1.00 88.06 441 LYS A CA 1
ATOM 3300 C C . LYS A 1 441 ? 6.872 -0.867 -32.946 1.00 88.06 441 LYS A C 1
ATOM 3302 O O . LYS A 1 441 ? 7.819 -0.983 -33.718 1.00 88.06 441 LYS A O 1
ATOM 3307 N N . GLY A 1 442 ? 6.839 0.059 -31.987 1.00 83.50 442 GLY A N 1
ATOM 3308 C CA . GLY A 1 442 ? 7.912 1.019 -31.688 1.00 83.50 442 GLY A CA 1
ATOM 3309 C C . GLY A 1 442 ? 8.551 1.707 -32.909 1.00 83.50 442 GLY A C 1
ATOM 3310 O O . GLY A 1 442 ? 8.069 2.724 -33.417 1.00 83.50 442 GLY A O 1
ATOM 3311 N N . LEU A 1 443 ? 9.689 1.178 -33.370 1.00 74.56 443 LEU A N 1
ATOM 3312 C CA . LEU A 1 443 ? 10.463 1.709 -34.506 1.00 74.56 443 LEU A CA 1
ATOM 3313 C C . LEU A 1 443 ? 10.220 1.011 -35.850 1.00 74.56 443 LEU A C 1
ATOM 3315 O O . LEU A 1 443 ? 10.810 1.413 -36.860 1.00 74.56 443 LEU A O 1
ATOM 3319 N N . LEU A 1 444 ? 9.400 -0.037 -35.876 1.00 76.88 444 LEU A N 1
ATOM 3320 C CA . LEU A 1 444 ? 9.109 -0.782 -37.093 1.00 76.88 444 LEU A CA 1
ATOM 3321 C C . LEU A 1 444 ? 8.313 0.065 -38.100 1.00 76.88 444 LEU A C 1
ATOM 3323 O O . LEU A 1 444 ? 7.785 1.139 -37.803 1.00 76.88 444 LEU A O 1
ATOM 3327 N N . TRP A 1 445 ? 8.238 -0.442 -39.329 1.00 67.31 445 TRP A N 1
ATOM 3328 C CA . TRP A 1 445 ? 7.457 0.157 -40.408 1.00 67.31 445 TRP A CA 1
ATOM 3329 C C . TRP A 1 445 ? 5.988 0.361 -39.997 1.00 67.31 445 TRP A C 1
ATOM 3331 O O . TRP A 1 445 ? 5.389 -0.525 -39.384 1.00 67.31 445 TRP A O 1
ATOM 3341 N N . ASN A 1 446 ? 5.422 1.522 -40.348 1.00 69.94 446 ASN A N 1
ATOM 3342 C CA . ASN A 1 446 ? 4.076 1.972 -39.965 1.00 69.94 446 ASN A CA 1
ATOM 3343 C C . ASN A 1 446 ? 3.819 2.093 -38.448 1.00 69.94 446 ASN A C 1
ATOM 3345 O O . ASN A 1 446 ? 2.665 2.118 -38.036 1.00 69.94 446 ASN A O 1
ATOM 3349 N N . ALA A 1 447 ? 4.854 2.157 -37.603 1.00 74.31 447 ALA A N 1
ATOM 3350 C CA . ALA A 1 447 ? 4.655 2.407 -36.178 1.00 74.31 447 ALA A CA 1
ATOM 3351 C C . ALA A 1 447 ? 4.275 3.875 -35.910 1.00 74.31 447 ALA A C 1
ATOM 3353 O O . ALA A 1 447 ? 5.040 4.790 -36.237 1.00 74.31 447 ALA A O 1
ATOM 3354 N N . GLU A 1 448 ? 3.129 4.081 -35.262 1.00 65.44 448 GLU A N 1
ATOM 3355 C CA . GLU A 1 448 ? 2.533 5.401 -35.007 1.00 65.44 448 GLU A CA 1
ATOM 3356 C C . GLU A 1 448 ? 3.141 6.124 -33.787 1.00 65.44 448 GLU A C 1
ATOM 3358 O O . GLU A 1 448 ? 3.050 7.346 -33.680 1.00 65.44 448 GLU A O 1
ATOM 3363 N N . SER A 1 449 ? 3.841 5.405 -32.898 1.00 63.25 449 SER A N 1
ATOM 3364 C CA . SER A 1 449 ? 4.361 5.943 -31.631 1.00 63.25 449 SER A CA 1
ATOM 3365 C C . SER A 1 449 ? 5.835 5.587 -31.383 1.00 63.25 449 SER A C 1
ATOM 3367 O O . SER A 1 449 ? 6.198 4.410 -31.330 1.00 63.25 449 SER A O 1
ATOM 3369 N N . CYS A 1 450 ? 6.701 6.599 -31.240 1.00 61.41 450 CYS A N 1
ATOM 3370 C CA . CYS A 1 450 ? 7.968 6.501 -30.496 1.00 61.41 450 CYS A CA 1
ATOM 3371 C C . CYS A 1 450 ? 8.578 7.905 -30.308 1.00 61.41 450 CYS A C 1
ATOM 3373 O O . CYS A 1 450 ? 9.003 8.537 -31.276 1.00 61.41 450 CYS A O 1
ATOM 3375 N N . GLY A 1 451 ? 8.632 8.373 -29.059 1.00 59.00 451 GLY A N 1
ATOM 3376 C CA . GLY A 1 451 ? 9.365 9.564 -28.620 1.00 59.00 451 GLY A CA 1
ATOM 3377 C C . GLY A 1 451 ? 9.932 9.321 -27.218 1.00 59.00 451 GLY A C 1
ATOM 3378 O O . GLY A 1 451 ? 9.217 8.865 -26.340 1.00 59.00 451 GLY A O 1
ATOM 3379 N N . PHE A 1 452 ? 11.230 9.521 -27.013 1.00 64.38 452 PHE A N 1
ATOM 3380 C CA . PHE A 1 452 ? 12.005 9.288 -25.778 1.00 64.38 452 PHE A CA 1
ATOM 3381 C C . PHE A 1 452 ? 12.003 7.883 -25.145 1.00 64.38 452 PHE A C 1
ATOM 3383 O O . PHE A 1 452 ? 12.735 7.663 -24.183 1.00 64.38 452 PHE A O 1
ATOM 3390 N N . CYS A 1 453 ? 11.223 6.933 -25.658 1.00 88.31 453 CYS A N 1
ATOM 3391 C CA . CYS A 1 453 ? 10.984 5.644 -25.009 1.00 88.31 453 CYS A CA 1
ATOM 3392 C C . CYS A 1 453 ? 11.546 4.475 -25.826 1.00 88.31 453 CYS A C 1
ATOM 3394 O O . CYS A 1 453 ? 11.469 4.476 -27.056 1.00 88.31 453 CYS A O 1
ATOM 3396 N N . ILE A 1 454 ? 12.068 3.456 -25.134 1.00 91.94 454 ILE A N 1
ATOM 3397 C CA . ILE A 1 454 ? 12.556 2.209 -25.752 1.00 91.94 454 ILE A CA 1
ATOM 3398 C C . ILE A 1 454 ? 11.490 1.117 -25.616 1.00 91.94 454 ILE A C 1
ATOM 3400 O O . ILE A 1 454 ? 10.909 0.699 -26.617 1.00 91.94 454 ILE A O 1
ATOM 3404 N N . PHE A 1 455 ? 11.162 0.711 -24.392 1.00 95.62 455 PHE A N 1
ATOM 3405 C CA . PHE A 1 455 ? 10.066 -0.214 -24.089 1.00 95.62 455 PHE A CA 1
ATOM 3406 C C . PHE A 1 455 ? 9.028 0.484 -23.217 1.00 95.62 455 PHE A C 1
ATOM 3408 O O . PHE A 1 455 ? 9.348 1.460 -22.548 1.00 95.62 455 PHE A O 1
ATOM 3415 N N . ASN A 1 456 ? 7.785 0.018 -23.244 1.00 97.00 456 ASN A N 1
ATOM 3416 C CA . ASN A 1 456 ? 6.702 0.574 -22.453 1.00 97.00 456 ASN A CA 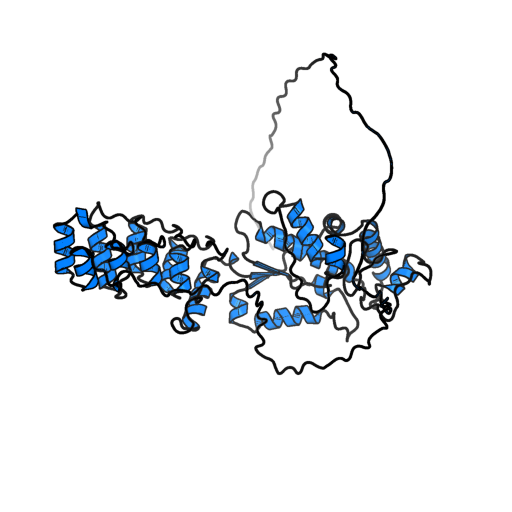1
ATOM 3417 C C . ASN A 1 456 ? 6.642 -0.104 -21.087 1.00 97.00 456 ASN A C 1
ATOM 3419 O O . ASN A 1 456 ? 5.932 -1.087 -20.893 1.00 97.00 456 ASN A O 1
ATOM 3423 N N . ASN A 1 457 ? 7.397 0.449 -20.138 1.00 97.69 457 ASN A N 1
ATOM 3424 C CA . ASN A 1 457 ? 7.543 -0.076 -18.778 1.00 97.69 457 ASN A CA 1
ATOM 3425 C C . ASN A 1 457 ? 6.177 -0.368 -18.122 1.00 97.69 457 ASN A C 1
ATOM 3427 O O . ASN A 1 457 ? 5.990 -1.413 -17.503 1.00 97.69 457 ASN A O 1
ATOM 3431 N N . VAL A 1 458 ? 5.222 0.557 -18.283 1.00 97.62 458 VAL A N 1
ATOM 3432 C CA . VAL A 1 458 ? 3.892 0.492 -17.661 1.00 97.62 458 VAL A CA 1
ATOM 3433 C C . VAL A 1 458 ? 3.041 -0.601 -18.298 1.00 97.62 458 VAL A C 1
ATOM 3435 O O . VAL A 1 458 ? 2.430 -1.383 -17.576 1.00 97.62 458 VAL A O 1
ATOM 3438 N N . CYS A 1 459 ? 3.032 -0.706 -19.630 1.00 98.00 459 CYS A N 1
ATOM 3439 C CA . CYS A 1 459 ? 2.293 -1.769 -20.310 1.00 98.00 459 CYS A CA 1
ATOM 3440 C C . CYS A 1 459 ? 2.897 -3.150 -20.045 1.00 98.00 459 CYS A C 1
ATOM 3442 O O . CYS A 1 459 ? 2.147 -4.097 -19.843 1.00 98.00 459 CYS A O 1
ATOM 3444 N N . VAL A 1 460 ? 4.228 -3.277 -19.979 1.00 98.44 460 VAL A N 1
ATOM 3445 C CA . VAL A 1 460 ? 4.879 -4.542 -19.594 1.00 98.44 460 VAL A CA 1
ATOM 3446 C C . VAL A 1 460 ? 4.442 -4.964 -18.188 1.00 98.44 460 VAL A C 1
ATOM 3448 O O . VAL A 1 460 ? 4.031 -6.106 -17.999 1.00 98.44 460 VAL A O 1
ATOM 3451 N N . GLY A 1 461 ? 4.437 -4.039 -17.222 1.00 98.06 461 GLY A N 1
ATOM 3452 C CA . GLY A 1 461 ? 3.924 -4.295 -15.873 1.00 98.06 461 GLY A CA 1
ATOM 3453 C C . GLY A 1 461 ? 2.435 -4.650 -15.836 1.00 98.06 461 GLY A C 1
ATOM 3454 O O . GLY A 1 461 ? 2.044 -5.595 -15.157 1.00 98.06 461 GLY A O 1
ATOM 3455 N N . ALA A 1 462 ? 1.599 -3.942 -16.599 1.00 97.94 462 ALA A N 1
ATOM 3456 C CA . ALA A 1 462 ? 0.166 -4.220 -16.681 1.00 97.94 462 ALA A CA 1
ATOM 3457 C C . ALA A 1 462 ? -0.119 -5.607 -17.278 1.00 97.94 462 ALA A C 1
ATOM 3459 O O . ALA A 1 462 ? -0.939 -6.352 -16.745 1.00 97.94 462 ALA A O 1
ATOM 3460 N N . MET A 1 463 ? 0.586 -5.978 -18.350 1.00 97.50 463 MET A N 1
ATOM 3461 C CA . MET A 1 463 ? 0.465 -7.305 -18.952 1.00 97.50 463 MET A CA 1
ATOM 3462 C C . MET A 1 463 ? 0.979 -8.390 -18.009 1.00 97.50 463 MET A C 1
ATOM 3464 O O . MET A 1 463 ? 0.354 -9.441 -17.909 1.00 97.50 463 MET A O 1
ATOM 3468 N N . HIS A 1 464 ? 2.071 -8.143 -17.281 1.00 97.19 464 HIS A N 1
ATOM 3469 C CA . HIS A 1 464 ? 2.563 -9.042 -16.234 1.00 97.19 464 HIS A CA 1
ATOM 3470 C C . HIS A 1 464 ? 1.508 -9.273 -15.149 1.00 97.19 464 HIS A C 1
ATOM 3472 O O . HIS A 1 464 ? 1.178 -10.418 -14.867 1.00 97.19 464 HIS A O 1
ATOM 3478 N N . ALA A 1 465 ? 0.885 -8.207 -14.641 1.00 96.31 465 ALA A N 1
ATOM 3479 C CA . ALA A 1 465 ? -0.201 -8.299 -13.666 1.00 96.31 465 ALA A CA 1
ATOM 3480 C C . ALA A 1 465 ? -1.385 -9.139 -14.174 1.00 96.31 465 ALA A C 1
ATOM 3482 O O . ALA A 1 465 ? -1.879 -10.006 -13.466 1.00 96.31 465 ALA A O 1
ATOM 3483 N N . LEU A 1 466 ? -1.816 -8.918 -15.418 1.00 96.19 466 LEU A N 1
ATOM 3484 C CA . LEU A 1 466 ? -2.963 -9.619 -16.009 1.00 96.19 466 LEU A CA 1
ATOM 3485 C C . LEU A 1 466 ? -2.675 -11.075 -16.402 1.00 96.19 466 LEU A C 1
ATOM 3487 O O . LEU A 1 466 ? -3.617 -11.818 -16.672 1.00 96.19 466 LEU A O 1
ATOM 3491 N N . THR A 1 467 ? -1.403 -11.470 -16.493 1.00 95.31 467 THR A N 1
ATOM 3492 C CA . THR A 1 467 ? -1.003 -12.815 -16.938 1.00 95.31 467 THR A CA 1
ATOM 3493 C C . THR A 1 467 ? -0.485 -13.676 -15.797 1.00 95.31 467 THR A C 1
ATOM 3495 O O . THR A 1 467 ? -0.957 -14.796 -15.644 1.00 95.31 467 THR A O 1
ATOM 3498 N N . GLU A 1 468 ? 0.436 -13.159 -14.984 1.00 95.12 468 GLU A N 1
ATOM 3499 C CA . GLU A 1 468 ? 1.065 -13.913 -13.891 1.00 95.12 468 GLU A CA 1
ATOM 3500 C C . GLU A 1 468 ? 0.252 -13.856 -12.593 1.00 95.12 468 GLU A C 1
ATOM 3502 O O . GLU A 1 468 ? 0.291 -14.797 -11.811 1.00 95.12 468 GLU A O 1
ATOM 3507 N N . HIS A 1 469 ? -0.534 -12.792 -12.393 1.00 94.06 469 HIS A N 1
ATOM 3508 C CA . HIS A 1 469 ? -1.429 -12.615 -11.237 1.00 94.06 469 HIS A CA 1
ATOM 3509 C C . HIS A 1 469 ? -2.887 -12.606 -11.677 1.00 94.06 469 HIS A C 1
ATOM 3511 O O . HIS A 1 469 ? -3.705 -11.818 -11.203 1.00 94.06 469 HIS A O 1
ATOM 3517 N N . ALA A 1 470 ? -3.211 -13.436 -12.670 1.00 93.19 470 ALA A N 1
ATOM 3518 C CA . ALA A 1 470 ? -4.523 -13.422 -13.292 1.00 93.19 470 ALA A CA 1
ATOM 3519 C C . ALA A 1 470 ? -5.631 -13.783 -12.298 1.00 93.19 470 ALA A C 1
ATOM 3521 O O . ALA A 1 470 ? -6.760 -13.348 -12.505 1.00 93.19 470 ALA A O 1
ATOM 3522 N N . ASP A 1 471 ? -5.361 -14.564 -11.250 1.00 91.94 471 ASP A N 1
ATOM 3523 C CA . ASP A 1 471 ? -6.361 -14.973 -10.258 1.00 91.94 471 ASP A CA 1
ATOM 3524 C C . ASP A 1 471 ? -6.762 -13.821 -9.327 1.00 91.94 471 ASP A C 1
ATOM 3526 O O . ASP A 1 471 ? -7.949 -13.657 -9.030 1.00 91.94 471 ASP A O 1
ATOM 3530 N N . GLU A 1 472 ? -5.813 -12.956 -8.981 1.00 90.38 472 GLU A N 1
ATOM 3531 C CA . GLU A 1 472 ? -5.979 -11.790 -8.116 1.00 90.38 472 GLU A CA 1
ATOM 3532 C C . GLU A 1 472 ? -6.362 -10.526 -8.903 1.00 90.38 472 GLU A C 1
ATOM 3534 O O . GLU A 1 472 ? -7.200 -9.731 -8.465 1.00 90.38 472 GLU A O 1
ATOM 3539 N N . ILE A 1 473 ? -5.774 -10.332 -10.087 1.00 92.56 473 ILE A N 1
ATOM 3540 C CA . ILE A 1 473 ? -5.888 -9.120 -10.902 1.00 92.56 473 ILE A CA 1
ATOM 3541 C C . ILE A 1 473 ? -6.614 -9.426 -12.210 1.00 92.56 473 ILE A C 1
ATOM 3543 O O . ILE A 1 473 ? -6.080 -9.999 -13.154 1.00 92.56 473 ILE A O 1
ATOM 3547 N N . LYS A 1 474 ? -7.851 -8.931 -12.308 1.00 94.50 474 LYS A N 1
ATOM 3548 C CA . LYS A 1 474 ? -8.667 -9.026 -13.534 1.00 94.50 474 LYS A CA 1
ATOM 3549 C C . LYS A 1 474 ? -8.685 -7.740 -14.361 1.00 94.50 474 LYS A C 1
ATOM 3551 O O . LYS A 1 474 ? -9.138 -7.750 -15.503 1.00 94.50 474 LYS A O 1
ATOM 3556 N N . LYS A 1 475 ? -8.287 -6.611 -13.769 1.00 95.38 475 LYS A N 1
ATOM 3557 C CA . LYS A 1 475 ? -8.332 -5.282 -14.390 1.00 95.38 475 LYS A CA 1
ATOM 3558 C C . LYS A 1 475 ? -7.163 -4.445 -13.900 1.00 95.38 475 LYS A C 1
ATOM 3560 O O . LYS A 1 475 ? -6.881 -4.427 -12.707 1.00 95.38 475 LYS A O 1
ATOM 3565 N N . VAL A 1 476 ? -6.561 -3.698 -14.816 1.00 95.69 476 VAL A N 1
ATOM 3566 C CA . VAL A 1 476 ? -5.520 -2.713 -14.521 1.00 95.69 476 VAL A CA 1
ATOM 3567 C C . VAL A 1 476 ? -5.997 -1.357 -15.022 1.00 95.69 476 VAL A C 1
ATOM 3569 O O . VAL A 1 476 ? -6.494 -1.245 -16.141 1.00 95.69 476 VAL A O 1
ATOM 3572 N N . ALA A 1 477 ? -5.864 -0.331 -14.186 1.00 96.06 477 ALA A N 1
ATOM 3573 C CA . ALA A 1 477 ? -6.068 1.054 -14.582 1.00 96.06 477 ALA A CA 1
ATOM 3574 C C . ALA A 1 477 ? -4.702 1.726 -14.736 1.00 96.06 477 ALA A C 1
ATOM 3576 O O . ALA A 1 477 ? -3.894 1.701 -13.809 1.00 96.06 477 ALA A O 1
ATOM 3577 N N . ILE A 1 478 ? -4.456 2.335 -15.895 1.00 96.81 478 ILE A N 1
ATOM 3578 C CA . ILE A 1 478 ? -3.262 3.141 -16.147 1.00 96.81 478 ILE A CA 1
ATOM 3579 C C . ILE A 1 478 ? -3.690 4.606 -16.152 1.00 96.81 478 ILE A C 1
ATOM 3581 O O . ILE A 1 478 ? -4.538 5.005 -16.948 1.00 96.81 478 ILE A O 1
ATOM 3585 N N . ILE A 1 479 ? -3.117 5.394 -15.243 1.00 97.19 479 ILE A N 1
ATOM 3586 C CA . ILE A 1 479 ? -3.365 6.832 -15.131 1.00 97.19 479 ILE A CA 1
ATOM 3587 C C . ILE A 1 479 ? -2.091 7.544 -15.572 1.00 97.19 479 ILE A C 1
ATOM 3589 O O . ILE A 1 479 ? -1.106 7.564 -14.836 1.00 97.19 479 ILE A O 1
ATOM 3593 N N . ASP A 1 480 ? -2.112 8.104 -16.779 1.00 96.12 480 ASP A N 1
ATOM 3594 C CA . ASP A 1 480 ? -1.006 8.900 -17.307 1.00 96.12 480 ASP A CA 1
ATOM 3595 C C . ASP A 1 480 ? -1.241 10.381 -16.990 1.00 96.12 480 ASP A C 1
ATOM 3597 O O . ASP A 1 480 ? -2.198 10.991 -17.468 1.00 96.12 480 ASP A O 1
ATOM 3601 N N . PHE A 1 481 ? -0.391 10.929 -16.127 1.00 96.56 481 PHE A N 1
ATOM 3602 C CA . PHE A 1 481 ? -0.397 12.335 -15.723 1.00 96.56 481 PHE A CA 1
ATOM 3603 C C . PHE A 1 481 ? 0.862 13.076 -16.195 1.00 96.56 481 PHE A C 1
ATOM 3605 O O . PHE A 1 481 ? 1.117 14.194 -15.739 1.00 96.56 481 PHE A O 1
ATOM 3612 N N . ASP A 1 482 ? 1.663 12.471 -17.083 1.00 94.44 482 ASP A N 1
ATOM 3613 C CA . ASP A 1 482 ? 2.714 13.205 -17.784 1.00 94.44 482 ASP A CA 1
ATOM 3614 C C . ASP A 1 482 ? 2.085 14.322 -18.634 1.00 94.44 482 ASP A C 1
ATOM 3616 O O . ASP A 1 482 ? 0.937 14.244 -19.076 1.00 94.44 482 ASP A O 1
ATOM 3620 N N . VAL A 1 483 ? 2.835 15.402 -18.855 1.00 92.12 483 VAL A N 1
ATOM 3621 C CA . VAL A 1 483 ? 2.368 16.524 -19.681 1.00 92.12 483 VAL A CA 1
ATOM 3622 C C . VAL A 1 483 ? 2.201 16.119 -21.151 1.00 92.12 483 VAL A C 1
ATOM 3624 O O . VAL A 1 483 ? 1.427 16.741 -21.881 1.00 92.12 483 VAL A O 1
ATOM 3627 N N . HIS A 1 484 ? 2.916 15.083 -21.594 1.00 88.25 484 HIS A N 1
ATOM 3628 C CA . HIS A 1 484 ? 2.798 14.523 -22.930 1.00 88.25 484 HIS A CA 1
ATOM 3629 C C . HIS A 1 484 ? 1.816 13.356 -22.950 1.00 88.25 484 HIS A C 1
ATOM 3631 O O . HIS A 1 484 ? 1.781 12.513 -22.061 1.00 88.25 484 HIS A O 1
ATOM 3637 N N . HIS A 1 485 ? 1.056 13.265 -24.037 1.00 89.00 485 HIS A N 1
ATOM 3638 C CA . HIS A 1 485 ? 0.159 12.142 -24.267 1.00 89.00 485 HIS A CA 1
ATOM 3639 C C . HIS A 1 485 ? 0.942 10.836 -24.491 1.00 89.00 485 HIS A C 1
ATOM 3641 O O . HIS A 1 485 ? 1.661 10.720 -25.488 1.00 89.00 485 HIS A O 1
ATOM 3647 N N . GLY A 1 486 ? 0.744 9.839 -23.622 1.00 91.00 486 GLY A N 1
ATOM 3648 C CA . GLY A 1 486 ? 1.275 8.475 -23.743 1.00 91.00 486 GLY A CA 1
ATOM 3649 C C . GLY A 1 486 ? 0.670 7.663 -24.894 1.00 91.00 486 GLY A C 1
ATOM 3650 O O . GLY A 1 486 ? 0.054 6.620 -24.688 1.00 91.00 486 GLY A O 1
ATOM 3651 N N . ASN A 1 487 ? 0.862 8.124 -26.129 1.00 89.00 487 ASN A N 1
ATOM 3652 C CA . ASN A 1 487 ? 0.335 7.505 -27.346 1.00 89.00 487 ASN A CA 1
ATOM 3653 C C . ASN A 1 487 ? 0.786 6.050 -27.568 1.00 89.00 487 ASN A C 1
ATOM 3655 O O . ASN A 1 487 ? 0.077 5.296 -28.224 1.00 89.00 487 ASN A O 1
ATOM 3659 N N . GLY A 1 488 ? 1.947 5.645 -27.045 1.00 91.69 488 GLY A N 1
ATOM 3660 C CA . GLY A 1 488 ? 2.402 4.254 -27.119 1.00 91.69 488 GLY A CA 1
ATOM 3661 C C . GLY A 1 488 ? 1.634 3.342 -26.167 1.00 91.69 488 GLY A C 1
ATOM 3662 O O . GLY A 1 488 ? 1.282 2.224 -26.526 1.00 91.69 488 GLY A O 1
ATOM 3663 N N . THR A 1 489 ? 1.323 3.837 -24.970 1.00 95.38 489 THR A N 1
ATOM 3664 C CA . THR A 1 489 ? 0.430 3.156 -24.027 1.00 95.38 489 THR A CA 1
ATOM 3665 C C . THR A 1 489 ? -0.966 2.998 -24.626 1.00 95.38 489 THR A C 1
ATOM 3667 O O . THR A 1 489 ? -1.534 1.914 -24.557 1.00 95.38 489 THR A O 1
ATOM 3670 N N . GLU A 1 490 ? -1.499 4.041 -25.269 1.00 93.44 490 GLU A N 1
ATOM 3671 C CA . GLU A 1 490 ? -2.787 3.957 -25.966 1.00 93.44 490 GLU A CA 1
ATOM 3672 C C . GLU A 1 490 ? -2.772 2.926 -27.112 1.00 93.44 490 GLU A C 1
ATOM 3674 O O . GLU A 1 490 ? -3.709 2.139 -27.221 1.00 93.44 490 GLU A O 1
ATOM 3679 N N . ASP A 1 491 ? -1.711 2.896 -27.930 1.00 92.31 491 ASP A N 1
ATOM 3680 C CA . ASP A 1 491 ? -1.523 1.916 -29.017 1.00 92.31 491 ASP A CA 1
ATOM 3681 C C . ASP A 1 491 ? -1.515 0.466 -28.512 1.00 92.31 491 ASP A C 1
ATOM 3683 O O . ASP A 1 491 ? -2.110 -0.397 -29.140 1.00 92.31 491 ASP A O 1
ATOM 3687 N N . ILE A 1 492 ? -0.879 0.187 -27.368 1.00 94.25 492 ILE A N 1
ATOM 3688 C CA . ILE A 1 492 ? -0.801 -1.177 -26.811 1.00 94.25 492 ILE A CA 1
ATOM 3689 C C . ILE A 1 492 ? -2.139 -1.647 -26.225 1.00 94.25 492 ILE A C 1
ATOM 3691 O O . ILE A 1 492 ? -2.432 -2.840 -26.244 1.00 94.25 492 ILE A O 1
ATOM 3695 N N . ILE A 1 493 ? -2.928 -0.730 -25.660 1.00 92.56 493 ILE A N 1
ATOM 3696 C CA . ILE A 1 493 ? -4.196 -1.065 -24.993 1.00 92.56 493 ILE A CA 1
ATOM 3697 C C . ILE A 1 493 ? -5.337 -1.285 -26.001 1.00 92.56 493 ILE A C 1
ATOM 3699 O O . ILE A 1 493 ? -6.282 -2.014 -25.691 1.00 92.56 493 ILE A O 1
ATOM 3703 N N . ARG A 1 494 ? -5.284 -0.624 -27.162 1.00 89.88 494 ARG A N 1
ATOM 3704 C CA . ARG A 1 494 ? -6.265 -0.777 -28.248 1.00 89.88 494 ARG A CA 1
ATOM 3705 C C . ARG A 1 494 ? -6.123 -2.124 -28.947 1.00 89.88 494 ARG A C 1
ATOM 3707 O O . ARG A 1 494 ? -7.192 -2.684 -29.287 1.00 89.88 494 ARG A O 1
#

Organism: NCBI:txid3111310

Sequence (494 aa):
VGEDPPDSGADSNMSSPHEEESVLSGPATSDEGGLLGLKRPAPEGEKHGDNSDSPHIRKRMAIAIPSPSPTSSTSSRLDGSLTGSSISLLDDRIKSFRIVVPTTPYTSKTSKATDLQLALRTFDMEAAARAIETHEDQLNLQDEHGFAPLMNAAAIPDDTLGPALVRLLLQHPATSLTISDSEGFTSLHWAAAMGSHESIRMLCEAGAPVDFQAQCGETALHRAARMGRVDAVRLLASSFANPRILNKHLEFPVDVVGRMAKHEVSSSAIQATRAVFLQLDPSLRVLVLHHKDCLDHDTSARHQEAPRRIVAILEAMEKDTELSESITLSDDFEPATLDMVMKAHAPEYVSCVAELAQKVACSTCPIAFTPRVQSGVRRTPPAHLKNEASCDTLFSKGSFKAALRACGAVTHAVDTIVSPSAPHRAVFCCVRPPGHHSGVKGLLWNAESCGFCIFNNVCVGAMHALTEHADEIKKVAIIDFDVHHGNGTEDIIR

Foldseek 3Di:
DDDDDDDDDDDDDDDDDDDDDDDDDDDDDDDDDDDDDDDDDDDDDDDDDDDDDDDDDDDDDDDDDDDDDDDDDDDDDDDPPDDPDDDPPPPVVVDPPPPPPDQQLLRDDAPDDDQLSVCLNVLPPVSNLVCVVPPVVQQCDATPQQDGSLSNLLLDLDLPSSLVSNVSSLVDPSHDQLRATPQQDTSLLNNLLSLNLNSNVVSVVSPRPQCDATNQGDGSLLNNQLNLSLVSVLNCLQPNYDQCRAGPVRDGSLRNHPVPDVPRDDPVSSLSNNLSVCVSDVLQAAEEEDAPLLQQQPDPPPAPQHSVQLVVVVVVCVVDPSSVSRYDYDPPWDFADLVLLLLFAPNVLSVLVVVVLVVQLPPPHWDQPFQCSCCPVPVNPPVQGDDPVQGRATGHNSQNVQQRRLLRQLQVLLCQQLPPPRHRVHYHYSGDDAALQQAHHRRDGPDPGDYSHRTRSNVSSQSSCCPVVVVPDVDDDDDDPPPDDSVRNVRRVD

pLDDT: mean 76.6, std 25.25, range [23.92, 98.75]

Solvent-accessible surface area (backbone atoms only — not comparable to full-atom values): 29126 Å² total; per-residue (Å²): 135,85,82,86,88,86,91,89,84,83,88,83,83,91,82,85,88,84,87,84,87,85,88,88,84,89,82,91,82,90,84,88,84,84,90,81,88,83,82,86,85,84,88,82,89,85,86,89,84,87,90,85,87,85,89,84,89,82,84,88,76,90,78,88,81,79,80,89,74,89,80,81,84,80,82,75,79,80,71,95,79,74,86,79,81,76,84,75,85,75,57,87,76,70,63,84,71,76,81,70,81,71,76,48,54,40,75,53,87,69,97,62,62,48,73,42,44,46,20,56,54,69,68,35,63,68,55,26,53,53,32,55,76,74,39,66,86,53,50,67,47,53,33,96,65,28,44,27,41,56,27,29,22,24,37,38,77,48,82,59,61,15,35,51,46,37,52,59,49,66,71,40,89,84,48,68,62,79,57,44,26,78,61,36,49,29,29,56,29,33,7,19,46,57,37,33,54,64,38,38,49,54,40,50,76,73,63,34,68,53,72,48,58,20,74,66,29,42,27,21,53,30,34,4,22,25,56,26,24,40,67,26,33,46,51,33,57,74,75,70,33,73,70,75,55,55,22,76,82,75,37,37,25,69,70,38,43,46,72,47,73,84,84,80,54,54,71,67,37,32,52,52,32,45,50,48,50,35,67,77,38,59,45,70,17,35,36,34,38,40,55,73,53,30,48,42,32,44,47,60,100,83,44,89,76,37,49,63,56,54,53,52,51,54,54,51,40,66,71,33,69,72,53,45,69,43,41,40,82,42,60,88,70,61,56,42,52,70,71,53,48,42,69,41,27,42,64,72,38,56,50,50,54,54,54,48,36,62,72,31,54,84,47,93,63,57,40,56,50,50,35,56,40,37,46,72,76,67,64,47,55,80,94,71,49,58,59,69,95,70,48,72,25,60,37,25,53,29,29,58,61,4,34,30,35,29,24,10,44,37,38,48,43,46,52,43,47,66,36,90,89,73,35,31,76,40,67,44,70,55,59,24,58,51,16,46,21,13,20,34,40,28,85,43,90,92,41,90,21,60,52,55,26,74,48,28,22,65,51,25,19,48,47,41,38,53,64,80,36,41,90,84,32,87,78,82,87,85,84,85,81,64,96,61,81,43,53,2,48,53,56,53,74,106

Mean predicted aligned error: 14.7 Å